Protein AF-0000000072574829 (afdb_homodimer)

Nearest PDB structures (foldseek):
  5bs6-assembly1_B  TM=8.572E-01  e=2.227E-20  Bacteroides thetaiotaomicron VPI-5482
  5bs6-assembly2_D  TM=8.280E-01  e=1.647E-20  Bacteroides thetaiotaomicron VPI-5482
  3gz6-assembly1_B  TM=8.523E-01  e=3.372E-19  Shewanella oneidensis
  5deq-assembly1_A  TM=7.953E-01  e=6.852E-17  Bacteroides thetaiotaomicron VPI-5482
  2fml-assembly1_B  TM=8.107E-01  e=2.587E-16  Enterococcus faecalis

Foldseek 3Di:
DPDDDPVVDDDEWEKEFEFEWADDPLAIWTKWWAACDPPVHRFIAGFMTTDDDPDDSVRRVQVRVCQFQVDPDCPPWDKDWQDKDQDPCLDVVDRYIYTYMYIAAQDGDATDQDDPGTDMGIDGLVPPDPGRRCRVVSNVSNLVVLLVQLFWWLCLLSNHPQKDFLVVSQSSNCRSLVHHDDSVVSVVQQVVWPFQKAWDPPDFDDDPDPDDTTTMIGGGPTTTGVVTHDDPPDPPDDD/DPDDDPVVDDDEWEKEFEFEWADDPLAIKTKWWAACDPPVHRFIAGFMTTDDDPDDSVRRVQVRVCQFQVDPDCPPWDKDWQDKDQDPCLDVVDRYIYTYMYIAAQDGDATDQDDPGTDMGIDGLVPPDPGRRCRVVSNVSNLVVLLVQLFWWLCLLSNHPQKDFLVVSQSSNCRSLVHHDDSVVSVVQQVVWPFQKAWDPPDFDDDPDPDDTTTMIGGGPTTTGVVTHDDPPDPPDDD

Sequence (478 aa):
MHGYDKHAFEPFAVTVDLAVLTLRAGALHALLVERGQEPYAGRWALPGGFLLPAESAEEAARRELAEETGLADVTGLHLEQLRTYSEPGRDPRMRVVSVAFAALLPDPPEPHGGGDAAEARWVPYDKAQGLAFDHDRILADARDRVGAKLEYTCLATAFCPAEFTLGELQQVYETVWGTALDRPNFRRKVLATPGFVEPVPGAARLTGGRGKPAAVYRAGPATTLHPPLLRTPREGRPAMHGYDKHAFEPFAVTVDLAVLTLRAGALHALLVERGQEPYAGRWALPGGFLLPAESAEEAARRELAEETGLADVTGLHLEQLRTYSEPGRDPRMRVVSVAFAALLPDPPEPHGGGDAAEARWVPYDKAQGLAFDHDRILADARDRVGAKLEYTCLATAFCPAEFTLGELQQVYETVWGTALDRPNFRRKVLATPGFVEPVPGAARLTGGRGKPAAVYRAGPATTLHPPLLRTPREGRPA

Solvent-accessible surface area (backbone atoms only — not comparable to full-atom values): 26625 Å² total; per-residue (Å²): 129,83,70,82,57,75,79,76,44,70,63,28,42,48,30,29,35,36,42,36,34,32,60,54,97,80,32,50,25,31,44,32,25,31,34,80,46,80,81,56,52,74,28,40,26,56,42,56,46,71,57,55,82,84,40,27,60,67,55,43,44,52,52,43,48,23,66,51,46,60,43,90,72,62,81,86,46,48,70,44,81,70,50,73,50,33,50,63,70,52,37,86,86,48,62,43,34,31,45,28,30,34,31,37,36,30,76,71,68,77,45,53,50,57,77,100,53,48,50,38,42,80,34,50,46,95,70,62,62,82,32,36,69,61,38,45,57,54,44,52,50,43,52,51,49,53,47,56,40,45,25,46,26,50,57,59,51,42,46,42,55,79,63,38,36,68,67,58,55,48,48,46,54,26,42,67,66,71,46,89,73,61,63,72,62,48,52,51,53,51,72,67,23,75,37,46,56,38,78,40,85,93,44,63,42,78,49,94,57,102,56,76,60,37,61,27,26,28,74,32,86,37,62,55,38,71,72,56,54,74,78,73,75,76,76,76,73,81,128,129,85,70,83,57,74,80,76,45,69,62,28,41,47,29,29,36,36,42,34,34,33,62,54,97,81,31,50,24,31,46,32,26,32,34,80,45,80,80,56,53,73,29,39,26,56,41,56,46,71,56,56,82,84,42,26,59,66,56,41,43,50,52,42,50,25,66,54,46,62,44,90,72,60,82,85,46,49,70,42,81,69,50,73,52,34,49,64,70,53,37,86,88,48,63,44,36,32,46,29,29,33,29,37,37,30,76,71,67,77,45,53,51,56,75,101,53,48,51,37,42,81,34,51,46,96,69,63,60,83,33,38,69,61,37,46,58,54,44,51,51,42,52,51,50,53,49,56,39,44,25,45,26,50,58,59,50,42,46,42,56,79,63,38,36,68,67,58,53,48,48,47,54,24,41,67,64,71,46,89,71,61,64,71,60,49,54,50,53,52,71,69,23,74,38,45,56,38,78,40,86,94,45,64,43,79,50,94,57,102,57,75,60,38,62,28,29,28,74,33,84,35,62,55,36,70,72,56,54,75,78,74,75,76,76,73,75,83,126

InterPro domains:
  IPR000086 NUDIX hydrolase domain [PF00293] (20-140)
  IPR000086 NUDIX hydrolase domain [PS51462] (11-145)
  IPR015797 NUDIX hydrolase-like domain superfamily [SSF55811] (12-150)
  IPR020084 NUDIX hydrolase, conserved site [PS00893] (49-70)
  IPR020476 NUDIX hydrolase [PR00502] (44-58)
  IPR020476 NUDIX hydrolase [PR00502] (58-73)
  IPR036388 Winged helix-like DNA-binding domain superfamily [G3DSA:1.10.10.10] (153-224)
  IPR036390 Winged helix DNA-binding domain superfamily [SSF46785] (155-228)
  IPR054105 NrtR, DNA-binding winged helix domain [PF21906] (159-218)

Radius of gyration: 24.65 Å; Cα contacts (8 Å, |Δi|>4): 903; chains: 2; bounding box: 62×64×54 Å

Organism: Streptomyces coelicolor (strain ATCC BAA-471 / A3(2) / M145) (NCBI:txid100226)

pLDDT: mean 88.79, std 15.96, range [22.36, 98.94]

Structure (mmCIF, N/CA/C/O backbone):
data_AF-0000000072574829-model_v1
#
loop_
_entity.id
_entity.type
_entity.pdbx_description
1 polymer 'DNA hydrolase'
#
loop_
_atom_site.group_PDB
_atom_site.id
_atom_site.type_symbol
_atom_site.label_atom_id
_atom_site.label_alt_id
_atom_site.label_comp_id
_atom_site.label_asym_id
_atom_site.label_entity_id
_atom_site.label_seq_id
_atom_site.pdbx_PDB_ins_code
_atom_site.Cartn_x
_atom_site.Cartn_y
_atom_site.Cartn_z
_atom_site.occupancy
_atom_site.B_iso_or_equiv
_atom_site.auth_seq_id
_atom_site.auth_comp_id
_atom_site.auth_asym_id
_atom_site.auth_atom_id
_atom_site.pdbx_PDB_model_num
ATOM 1 N N . MET A 1 1 ? 33.375 -21.047 -1.736 1 32.5 1 MET A N 1
ATOM 2 C CA . MET A 1 1 ? 32.406 -20.047 -1.258 1 32.5 1 MET A CA 1
ATOM 3 C C . MET A 1 1 ? 32.438 -18.797 -2.125 1 32.5 1 MET A C 1
ATOM 5 O O . MET A 1 1 ? 33.375 -17.969 -1.999 1 32.5 1 MET A O 1
ATOM 9 N N . HIS A 1 2 ? 32.25 -18.797 -3.391 1 41.75 2 HIS A N 1
ATOM 10 C CA . HIS A 1 2 ? 32.5 -17.672 -4.273 1 41.75 2 HIS A CA 1
ATOM 11 C C . HIS A 1 2 ? 31.766 -16.422 -3.787 1 41.75 2 HIS A C 1
ATOM 13 O O . HIS A 1 2 ? 30.578 -16.484 -3.473 1 41.75 2 HIS A O 1
ATOM 19 N N . GLY A 1 3 ? 32.438 -15.578 -3.084 1 46.19 3 GLY A N 1
ATOM 20 C CA . GLY A 1 3 ? 32.031 -14.336 -2.443 1 46.19 3 GLY A CA 1
ATOM 21 C C . GLY A 1 3 ? 31.094 -13.5 -3.289 1 46.19 3 GLY A C 1
ATOM 22 O O . GLY A 1 3 ? 31.156 -13.547 -4.52 1 46.19 3 GLY A O 1
ATOM 23 N N . TYR A 1 4 ? 29.906 -13.438 -2.869 1 50.91 4 TYR A N 1
ATOM 24 C CA . TYR A 1 4 ? 28.984 -12.492 -3.486 1 50.91 4 TYR A CA 1
ATOM 25 C C . TYR A 1 4 ? 29.672 -11.164 -3.777 1 50.91 4 TYR A C 1
ATOM 27 O O . TYR A 1 4 ? 30.297 -10.578 -2.893 1 50.91 4 TYR A O 1
ATOM 35 N N . ASP A 1 5 ? 30.062 -10.883 -5.043 1 56.44 5 ASP A N 1
ATOM 36 C CA . ASP A 1 5 ? 30.656 -9.609 -5.441 1 56.44 5 ASP A CA 1
ATOM 37 C C . ASP A 1 5 ? 29.609 -8.5 -5.473 1 56.44 5 ASP A C 1
ATOM 39 O O . ASP A 1 5 ? 28.797 -8.422 -6.406 1 56.44 5 ASP A O 1
ATOM 43 N N . LYS A 1 6 ? 29.625 -7.758 -4.484 1 56.03 6 LYS A N 1
ATOM 44 C CA . LYS A 1 6 ? 28.688 -6.648 -4.348 1 56.03 6 LYS A CA 1
ATOM 45 C C . LYS A 1 6 ? 28.734 -5.734 -5.57 1 56.03 6 LYS A C 1
ATOM 47 O O . LYS A 1 6 ? 27.797 -4.973 -5.824 1 56.03 6 LYS A O 1
ATOM 52 N N . HIS A 1 7 ? 29.859 -5.805 -6.234 1 57.12 7 HIS A N 1
ATOM 53 C CA . HIS A 1 7 ? 30.031 -4.934 -7.391 1 57.12 7 HIS A CA 1
ATOM 54 C C . HIS A 1 7 ? 29.453 -5.566 -8.648 1 57.12 7 HIS A C 1
ATOM 56 O O . HIS A 1 7 ? 29.438 -4.938 -9.711 1 57.12 7 HIS A O 1
ATOM 62 N N . ALA A 1 8 ? 28.953 -6.742 -8.445 1 55.5 8 ALA A N 1
ATOM 63 C CA . ALA A 1 8 ? 28.375 -7.434 -9.594 1 55.5 8 ALA A CA 1
ATOM 64 C C . ALA A 1 8 ? 26.984 -6.895 -9.922 1 55.5 8 ALA A C 1
ATOM 66 O O . ALA A 1 8 ? 26.484 -7.086 -11.031 1 55.5 8 ALA A O 1
ATOM 67 N N . PHE A 1 9 ? 26.516 -6.129 -8.914 1 62.84 9 PHE A N 1
ATOM 68 C CA . PHE A 1 9 ? 25.172 -5.605 -9.141 1 62.84 9 PHE A CA 1
ATOM 69 C C . PHE A 1 9 ? 25.188 -4.082 -9.203 1 62.84 9 PHE A C 1
ATOM 71 O O . PHE A 1 9 ? 26.047 -3.438 -8.594 1 62.84 9 PHE A O 1
ATOM 78 N N . GLU A 1 10 ? 24.375 -3.594 -10.125 1 65.75 10 GLU A N 1
ATOM 79 C CA . GLU A 1 10 ? 24.281 -2.145 -10.281 1 65.75 10 GLU A CA 1
ATOM 80 C C . GLU A 1 10 ? 23.984 -1.463 -8.945 1 65.75 10 GLU A C 1
ATOM 82 O O . GLU A 1 10 ? 23.078 -1.862 -8.227 1 65.75 10 GLU A O 1
ATOM 87 N N . PRO A 1 11 ? 24.875 -0.633 -8.57 1 79.19 11 PRO A N 1
ATOM 88 C CA . PRO A 1 11 ? 24.625 0.108 -7.336 1 79.19 11 PRO A CA 1
ATOM 89 C C . PRO A 1 11 ? 23.438 1.058 -7.453 1 79.19 11 PRO A C 1
ATOM 91 O O . PRO A 1 11 ? 23.328 1.809 -8.43 1 79.19 11 PRO A O 1
ATOM 94 N N . PHE A 1 12 ? 22.438 0.802 -6.715 1 87.81 12 PHE A N 1
ATOM 95 C CA . PHE A 1 12 ? 21.312 1.722 -6.598 1 87.81 12 PHE A CA 1
ATOM 96 C C . PHE A 1 12 ? 21.484 2.633 -5.387 1 87.81 12 PHE A C 1
ATOM 98 O O . PHE A 1 12 ? 22.078 2.24 -4.387 1 87.81 12 PHE A O 1
ATOM 105 N N . ALA A 1 13 ? 21.125 3.812 -5.641 1 91.81 13 ALA A N 1
ATOM 106 C CA . ALA A 1 13 ? 20.812 4.617 -4.461 1 91.81 13 ALA A CA 1
ATOM 107 C C . ALA A 1 13 ? 19.344 4.5 -4.082 1 91.81 13 ALA A C 1
ATOM 109 O O . ALA A 1 13 ? 18.484 4.375 -4.953 1 91.81 13 ALA A O 1
ATOM 110 N N . VAL A 1 14 ? 19.094 4.488 -2.783 1 95.12 14 VAL A N 1
ATOM 111 C CA . VAL A 1 14 ? 17.719 4.422 -2.291 1 95.12 14 VAL A CA 1
ATOM 112 C C . VAL A 1 14 ? 17.391 5.684 -1.493 1 95.12 14 VAL A C 1
ATOM 114 O O . VAL A 1 14 ? 18.188 6.117 -0.653 1 95.12 14 VAL A O 1
ATOM 117 N N . THR A 1 15 ? 16.266 6.289 -1.821 1 96.5 15 THR A N 1
ATOM 118 C CA . THR A 1 15 ? 15.789 7.453 -1.087 1 96.5 15 THR A CA 1
ATOM 119 C C . THR A 1 15 ? 14.414 7.176 -0.477 1 96.5 15 THR A C 1
ATOM 121 O O . THR A 1 15 ? 13.758 6.199 -0.841 1 96.5 15 THR A O 1
ATOM 124 N N . VAL A 1 16 ? 14.086 7.961 0.52 1 98.31 16 VAL A N 1
ATOM 125 C CA . VAL A 1 16 ? 12.688 8.094 0.926 1 98.31 16 VAL A CA 1
ATOM 126 C C . VAL A 1 16 ? 12.148 9.453 0.496 1 98.31 16 VAL A C 1
ATOM 128 O O . VAL A 1 16 ? 12.891 10.445 0.487 1 98.31 16 VAL A O 1
ATOM 131 N N . ASP A 1 17 ? 10.93 9.492 0.068 1 98.62 17 ASP A N 1
ATOM 132 C CA . ASP A 1 17 ? 10.164 10.703 -0.182 1 98.62 17 ASP A CA 1
ATOM 133 C C . ASP A 1 17 ? 8.883 10.727 0.658 1 98.62 17 ASP A C 1
ATOM 135 O O . ASP A 1 17 ? 8.219 9.695 0.809 1 98.62 17 ASP A O 1
ATOM 139 N N . LEU A 1 18 ? 8.594 11.852 1.239 1 98.62 18 LEU A N 1
ATOM 140 C CA . LEU A 1 18 ? 7.477 11.945 2.178 1 98.62 18 LEU A CA 1
ATOM 141 C C . LEU A 1 18 ? 6.387 12.859 1.636 1 98.62 18 LEU A C 1
ATOM 143 O O . LEU A 1 18 ? 6.617 14.055 1.439 1 98.62 18 LEU A O 1
ATOM 147 N N . ALA A 1 19 ? 5.23 12.289 1.366 1 98.75 19 ALA A N 1
ATOM 148 C CA . ALA A 1 19 ? 4.027 13.109 1.218 1 98.75 19 ALA A CA 1
ATOM 149 C C . ALA A 1 19 ? 3.416 13.438 2.578 1 98.75 19 ALA A C 1
ATOM 151 O O . ALA A 1 19 ? 2.619 12.656 3.109 1 98.75 19 ALA A O 1
ATOM 152 N N . VAL A 1 20 ? 3.791 14.562 3.127 1 98 20 VAL A N 1
ATOM 153 C CA . VAL A 1 20 ? 3.301 15 4.43 1 98 20 VAL A CA 1
ATOM 154 C C . VAL A 1 20 ? 2.062 15.875 4.246 1 98 20 VAL A C 1
ATOM 156 O O . VAL A 1 20 ? 2.129 16.938 3.621 1 98 20 VAL A O 1
ATOM 159 N N . LEU A 1 21 ? 0.945 15.43 4.832 1 98.25 21 LEU A N 1
ATOM 160 C CA . LEU A 1 21 ? -0.332 16.094 4.621 1 98.25 21 LEU A CA 1
ATOM 161 C C . LEU A 1 21 ? -0.908 16.609 5.941 1 98.25 21 LEU A C 1
ATOM 163 O O . LEU A 1 21 ? -0.726 15.969 6.984 1 98.25 21 LEU A O 1
ATOM 167 N N . THR A 1 22 ? -1.565 17.688 5.871 1 97.25 22 THR A N 1
ATOM 168 C CA . THR A 1 22 ? -2.283 18.25 7.008 1 97.25 22 THR A CA 1
ATOM 169 C C . THR A 1 22 ? -3.5 19.047 6.535 1 97.25 22 THR A C 1
ATOM 171 O O . THR A 1 22 ? -3.68 19.25 5.336 1 97.25 22 THR A O 1
ATOM 174 N N . LEU A 1 23 ? -4.359 19.359 7.473 1 96.56 23 LEU A N 1
ATOM 175 C CA . LEU A 1 23 ? -5.48 20.266 7.211 1 96.56 23 LEU A CA 1
ATOM 176 C C . LEU A 1 23 ? -5.27 21.609 7.887 1 96.56 23 LEU A C 1
ATOM 178 O O . LEU A 1 23 ? -5.047 21.672 9.102 1 96.56 23 LEU A O 1
ATOM 182 N N . ARG A 1 24 ? -5.301 22.594 7.062 1 92.19 24 ARG A N 1
ATOM 183 C CA . ARG A 1 24 ? -5.172 23.953 7.543 1 92.19 24 ARG A CA 1
ATOM 184 C C . ARG A 1 24 ? -6.211 24.875 6.891 1 92.19 24 ARG A C 1
ATOM 186 O O . ARG A 1 24 ? -6.352 24.875 5.668 1 92.19 24 ARG A O 1
ATOM 193 N N . ALA A 1 25 ? -6.969 25.609 7.777 1 89.25 25 ALA A N 1
ATOM 194 C CA . ALA A 1 25 ? -7.969 26.562 7.305 1 89.25 25 ALA A CA 1
ATOM 195 C C . ALA A 1 25 ? -8.945 25.906 6.336 1 89.25 25 ALA A C 1
ATOM 197 O O . ALA A 1 25 ? -9.219 26.438 5.258 1 89.25 25 ALA A O 1
ATOM 198 N N . GLY A 1 26 ? -9.25 24.703 6.594 1 90.94 26 GLY A N 1
ATOM 199 C CA . GLY A 1 26 ? -10.297 24.016 5.848 1 90.94 26 GLY A CA 1
ATOM 200 C C . GLY A 1 26 ? -9.805 23.422 4.535 1 90.94 26 GLY A C 1
ATOM 201 O O . GLY A 1 26 ? -10.609 23.062 3.674 1 90.94 26 GLY A O 1
ATOM 202 N N . ALA A 1 27 ? -8.508 23.391 4.375 1 96.19 27 ALA A N 1
ATOM 203 C CA . ALA A 1 27 ? -7.965 22.875 3.127 1 96.19 27 ALA A CA 1
ATOM 204 C C . ALA A 1 27 ? -6.855 21.859 3.396 1 96.19 27 ALA A C 1
ATOM 206 O O . ALA A 1 27 ? -6.152 21.953 4.406 1 96.19 27 ALA A O 1
ATOM 207 N N . LEU A 1 28 ? -6.762 20.938 2.42 1 97.88 28 LEU A N 1
ATOM 208 C CA . LEU A 1 28 ? -5.66 19.984 2.473 1 97.88 28 LEU A CA 1
ATOM 209 C C . LEU A 1 28 ? -4.352 20.641 2.057 1 97.88 28 LEU A C 1
ATOM 211 O O . LEU A 1 28 ? -4.309 21.375 1.066 1 97.88 28 LEU A O 1
ATOM 215 N N . HIS A 1 29 ? -3.312 20.484 2.861 1 97.62 29 HIS A N 1
ATOM 216 C CA . HIS A 1 29 ? -1.993 21.031 2.572 1 97.62 29 HIS A CA 1
ATOM 217 C C . HIS A 1 29 ? -0.94 19.938 2.512 1 97.62 29 HIS A C 1
ATOM 219 O O . HIS A 1 29 ? -1.092 18.891 3.148 1 97.62 29 HIS A O 1
ATOM 225 N N . ALA A 1 30 ? 0.07 20.188 1.748 1 97.94 30 ALA A N 1
ATOM 226 C CA . ALA A 1 30 ? 1.258 19.344 1.685 1 97.94 30 ALA A CA 1
ATOM 227 C C . ALA A 1 30 ? 2.508 20.125 2.09 1 97.94 30 ALA A C 1
ATOM 229 O O . ALA A 1 30 ? 2.623 21.312 1.808 1 97.94 30 ALA A O 1
ATOM 230 N N . LEU A 1 31 ? 3.43 19.422 2.783 1 97.12 31 LEU A N 1
ATOM 231 C CA . LEU A 1 31 ? 4.727 20.016 3.096 1 97.12 31 LEU A CA 1
ATOM 232 C C . LEU A 1 31 ? 5.68 19.875 1.911 1 97.12 31 LEU A C 1
ATOM 234 O O . LEU A 1 31 ? 5.883 18.781 1.388 1 97.12 31 LEU A O 1
ATOM 238 N N . LEU A 1 32 ? 6.191 21 1.453 1 97.31 32 LEU A N 1
ATOM 239 C CA . LEU A 1 32 ? 7.164 20.984 0.364 1 97.31 32 LEU A CA 1
ATOM 240 C C . LEU A 1 32 ? 8.469 21.656 0.79 1 97.31 32 LEU A C 1
ATOM 242 O O . LEU A 1 32 ? 8.477 22.469 1.72 1 97.31 32 LEU A O 1
ATOM 246 N N . VAL A 1 33 ? 9.531 21.266 0.141 1 96 33 VAL A N 1
ATOM 247 C CA . VAL A 1 33 ? 10.844 21.859 0.367 1 96 33 VAL A CA 1
ATOM 248 C C . VAL A 1 33 ? 11.414 22.359 -0.955 1 96 33 VAL A C 1
ATOM 250 O O . VAL A 1 33 ? 11.273 21.719 -1.991 1 96 33 VAL A O 1
ATOM 253 N N . GLU A 1 34 ? 12.008 23.484 -0.875 1 95.25 34 GLU A N 1
ATOM 254 C CA . GLU A 1 34 ? 12.648 24.016 -2.078 1 95.25 34 GLU A CA 1
ATOM 255 C C . GLU A 1 34 ? 14.039 23.422 -2.27 1 95.25 34 GLU A C 1
ATOM 257 O O . GLU A 1 34 ? 14.867 23.453 -1.352 1 95.25 34 GLU A O 1
ATOM 262 N N . ARG A 1 35 ? 14.289 22.922 -3.49 1 94.5 35 ARG A N 1
ATOM 263 C CA . ARG A 1 35 ? 15.609 22.359 -3.762 1 94.5 35 ARG A CA 1
ATOM 264 C C . ARG A 1 35 ? 16.641 23.453 -3.951 1 94.5 35 ARG A C 1
ATOM 266 O O . ARG A 1 35 ? 16.453 24.391 -4.738 1 94.5 35 ARG A O 1
ATOM 273 N N . GLY A 1 36 ? 17.75 23.281 -3.361 1 91.06 36 GLY A N 1
ATOM 274 C CA . GLY A 1 36 ? 18.812 24.281 -3.408 1 91.06 36 GLY A CA 1
ATOM 275 C C . GLY A 1 36 ? 19.844 24 -4.477 1 91.06 36 GLY A C 1
ATOM 276 O O . GLY A 1 36 ? 20.609 24.891 -4.859 1 91.06 36 GLY A O 1
ATOM 277 N N . GLN A 1 37 ? 19.891 22.797 -4.949 1 90.62 37 GLN A N 1
ATOM 278 C CA . GLN A 1 37 ? 20.922 22.391 -5.891 1 90.62 37 GLN A CA 1
ATOM 279 C C . GLN A 1 37 ? 20.328 21.625 -7.07 1 90.62 37 GLN A C 1
ATOM 281 O O . GLN A 1 37 ? 19.219 21.094 -6.98 1 90.62 37 GLN A O 1
ATOM 286 N N . GLU A 1 38 ? 21.156 21.625 -8.148 1 92.5 38 GLU A N 1
ATOM 287 C CA . GLU A 1 38 ? 20.766 20.797 -9.297 1 92.5 38 GL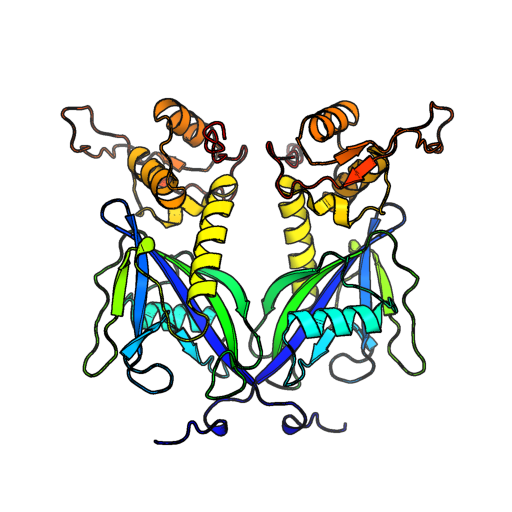U A CA 1
ATOM 288 C C . GLU A 1 38 ? 20.812 19.312 -8.953 1 92.5 38 GLU A C 1
ATOM 290 O O . GLU A 1 38 ? 21.578 18.891 -8.086 1 92.5 38 GLU A O 1
ATOM 295 N N . PRO A 1 39 ? 20 18.5 -9.508 1 94.31 39 PRO A N 1
ATOM 296 C CA . PRO A 1 39 ? 18.984 18.875 -10.5 1 94.31 39 PRO A CA 1
ATOM 297 C C . PRO A 1 39 ? 17.766 19.562 -9.867 1 94.31 39 PRO A C 1
ATOM 299 O O . PRO A 1 39 ? 17.547 19.438 -8.656 1 94.31 39 PRO A O 1
ATOM 302 N N . TYR A 1 40 ? 17 20.422 -10.688 1 95.81 40 TYR A N 1
ATOM 303 C CA . TYR A 1 40 ? 15.727 21.047 -10.352 1 95.81 40 TYR A CA 1
ATOM 304 C C . TYR A 1 40 ? 15.93 22.156 -9.312 1 95.81 40 TYR A C 1
ATOM 306 O O . TYR A 1 40 ? 15.094 22.344 -8.43 1 95.81 40 TYR A O 1
ATOM 314 N N . ALA A 1 41 ? 17.047 22.828 -9.32 1 95.06 41 ALA A N 1
ATOM 315 C CA . ALA A 1 41 ? 17.297 23.938 -8.406 1 95.06 41 ALA A CA 1
ATOM 316 C C . ALA A 1 41 ? 16.172 24.969 -8.477 1 95.06 41 ALA A C 1
ATOM 318 O O . ALA A 1 41 ? 15.75 25.359 -9.562 1 95.06 41 ALA A O 1
ATOM 319 N N . GLY A 1 42 ? 15.672 25.297 -7.254 1 94.5 42 GLY A N 1
ATOM 320 C CA . GLY A 1 42 ? 14.633 26.312 -7.172 1 94.5 42 GLY A CA 1
ATOM 321 C C . GLY A 1 42 ? 13.234 25.734 -7.246 1 94.5 42 GLY A C 1
ATOM 322 O O . GLY A 1 42 ? 12.25 26.438 -6.992 1 94.5 42 GLY A O 1
ATOM 323 N N . ARG A 1 43 ? 13.141 24.453 -7.551 1 96.62 43 ARG A N 1
A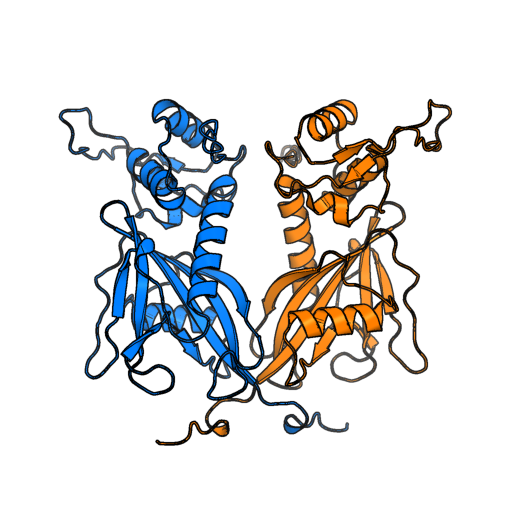TOM 324 C CA . ARG A 1 43 ? 11.828 23.812 -7.621 1 96.62 43 ARG A CA 1
ATOM 325 C C . ARG A 1 43 ? 11.445 23.219 -6.27 1 96.62 43 ARG A C 1
ATOM 327 O O . ARG A 1 43 ? 12.312 22.922 -5.445 1 96.62 43 ARG A O 1
ATOM 334 N N . TRP A 1 44 ? 10.203 23.156 -6.125 1 97.19 44 TRP A N 1
ATOM 335 C CA . TRP A 1 44 ? 9.68 22.516 -4.93 1 97.19 44 TRP A CA 1
ATOM 336 C C . TRP A 1 44 ? 9.68 20.984 -5.086 1 97.19 44 TRP A C 1
ATOM 338 O O . TRP A 1 44 ? 9.5 20.484 -6.195 1 97.19 44 TRP A O 1
ATOM 348 N N . ALA A 1 45 ? 9.93 20.328 -3.973 1 98.06 45 ALA A N 1
ATOM 349 C CA . ALA A 1 45 ? 9.945 18.859 -3.91 1 98.06 45 ALA A CA 1
ATOM 350 C C . ALA A 1 45 ? 9.352 18.359 -2.594 1 98.06 45 ALA A C 1
ATOM 352 O O . ALA A 1 45 ? 9.18 19.141 -1.652 1 98.06 45 ALA A O 1
ATOM 353 N N . LEU A 1 46 ? 8.945 17.125 -2.635 1 98.38 46 LEU A N 1
ATOM 354 C CA . LEU A 1 46 ? 8.625 16.469 -1.366 1 98.38 46 LEU A CA 1
ATOM 355 C C . LEU A 1 46 ? 9.867 16.359 -0.485 1 98.38 46 LEU A C 1
ATOM 357 O O . LEU A 1 46 ? 10.977 16.156 -0.987 1 98.38 46 LEU A O 1
ATOM 361 N N . PRO A 1 47 ? 9.648 16.578 0.833 1 96.88 47 PRO A N 1
ATOM 362 C CA . PRO A 1 47 ? 10.789 16.281 1.703 1 96.88 47 PRO A CA 1
ATOM 363 C C . PRO A 1 47 ? 11.25 14.828 1.596 1 96.88 47 PRO A C 1
ATOM 365 O O . PRO A 1 47 ? 10.445 13.945 1.278 1 96.88 47 PRO A O 1
ATOM 368 N N . GLY A 1 48 ? 12.461 14.602 1.831 1 96.12 48 GLY A N 1
ATOM 369 C CA . GLY A 1 48 ? 13.047 13.273 1.765 1 96.12 48 GLY A CA 1
ATOM 370 C C . GLY A 1 48 ? 14.562 13.281 1.808 1 96.12 48 GLY A C 1
ATOM 371 O O . GLY A 1 48 ? 15.172 14.305 2.125 1 96.12 48 GLY A O 1
ATOM 372 N N . GLY A 1 49 ? 15.156 12.117 1.515 1 94.44 49 GLY A N 1
ATOM 373 C CA . GLY A 1 49 ? 16.609 11.992 1.536 1 94.44 49 GLY A CA 1
ATOM 374 C C . GLY A 1 49 ? 17.078 10.578 1.298 1 94.44 49 GLY A C 1
ATOM 375 O O . GLY A 1 49 ? 16.266 9.656 1.148 1 94.44 49 GLY A O 1
ATOM 376 N N . PHE A 1 50 ? 18.344 10.477 1.22 1 93.5 50 PHE A N 1
ATOM 377 C CA . PHE A 1 50 ? 18.953 9.18 0.968 1 93.5 50 PHE A CA 1
ATOM 378 C C . PHE A 1 50 ? 18.875 8.297 2.207 1 93.5 50 PHE A C 1
ATOM 380 O O . PHE A 1 50 ? 19.062 8.773 3.33 1 93.5 50 PHE A O 1
ATOM 387 N N . LEU A 1 51 ? 18.578 7.031 1.931 1 94.56 51 LEU A N 1
ATOM 388 C CA . LEU A 1 51 ? 18.641 6.031 2.99 1 94.56 51 LEU A CA 1
ATOM 389 C C . LEU A 1 51 ? 20.094 5.805 3.438 1 94.56 51 LEU A C 1
ATOM 391 O O . LEU A 1 51 ? 21 5.707 2.607 1 94.56 51 LEU A O 1
ATOM 395 N N . LEU A 1 52 ? 20.344 5.781 4.727 1 92.81 52 LEU A N 1
ATOM 396 C CA . LEU A 1 52 ? 21.656 5.473 5.277 1 92.81 52 LEU A CA 1
ATOM 397 C C . LEU A 1 52 ? 21.844 3.969 5.418 1 92.81 52 LEU A C 1
ATOM 399 O O . LEU A 1 52 ? 20.875 3.215 5.465 1 92.81 52 LEU A O 1
ATOM 403 N N . PRO A 1 53 ? 23.047 3.52 5.523 1 89.31 53 PRO A N 1
ATOM 404 C CA . PRO A 1 53 ? 23.328 2.086 5.461 1 89.31 53 PRO A CA 1
ATOM 405 C C . PRO A 1 53 ? 22.703 1.303 6.605 1 89.31 53 PRO A C 1
ATOM 407 O O . PRO A 1 53 ? 22.297 0.149 6.422 1 89.31 53 PRO A O 1
ATOM 410 N N . ALA A 1 54 ? 22.562 1.885 7.738 1 93.5 54 ALA A N 1
ATOM 411 C CA . ALA A 1 54 ? 22.188 1.11 8.922 1 93.5 54 ALA A CA 1
ATOM 412 C C . ALA A 1 54 ? 20.75 1.414 9.344 1 93.5 54 ALA A C 1
ATOM 414 O O . ALA A 1 54 ? 20.375 1.174 10.5 1 93.5 54 ALA A O 1
ATOM 415 N N . GLU A 1 55 ? 19.922 1.964 8.438 1 96.5 55 GLU A N 1
ATOM 416 C CA . GLU A 1 55 ? 18.531 2.258 8.805 1 96.5 55 GLU A CA 1
ATOM 417 C C . GLU A 1 55 ? 17.562 1.652 7.801 1 96.5 55 GLU A C 1
ATOM 419 O O . GLU A 1 55 ? 17.922 1.386 6.656 1 96.5 55 GLU A O 1
ATOM 424 N N . SER A 1 56 ? 16.391 1.385 8.281 1 97.75 56 SER A N 1
ATOM 425 C CA . SER A 1 56 ? 15.289 1.003 7.395 1 97.75 56 SER A CA 1
ATOM 426 C C . SER A 1 56 ? 14.68 2.223 6.715 1 97.75 56 SER A C 1
ATOM 428 O O . SER A 1 56 ? 14.961 3.361 7.102 1 97.75 56 SER A O 1
ATOM 430 N N . ALA A 1 57 ? 13.938 1.955 5.664 1 98.19 57 ALA A N 1
ATOM 431 C CA . ALA A 1 57 ? 13.242 3.053 4.996 1 98.19 57 ALA A CA 1
ATOM 432 C C . ALA A 1 57 ? 12.312 3.783 5.961 1 98.19 57 ALA A C 1
ATOM 434 O O . ALA A 1 57 ? 12.172 5.008 5.891 1 98.19 57 ALA A O 1
ATOM 435 N N . GLU A 1 58 ? 11.648 3.039 6.828 1 98.12 58 GLU A N 1
ATOM 436 C CA . GLU A 1 58 ? 10.758 3.648 7.809 1 98.12 58 GLU A CA 1
ATOM 437 C C . GLU A 1 58 ? 11.531 4.551 8.773 1 98.12 58 GLU A C 1
ATOM 439 O O . GLU A 1 58 ? 11.078 5.652 9.094 1 98.12 58 GLU A O 1
ATOM 444 N N . GLU A 1 59 ? 12.633 4.055 9.25 1 97.25 59 GLU A N 1
ATOM 445 C CA . GLU A 1 59 ? 13.469 4.863 10.125 1 97.25 59 GLU A CA 1
ATOM 446 C C . GLU A 1 59 ? 13.961 6.121 9.414 1 97.25 59 GLU A C 1
ATOM 448 O O . GLU A 1 59 ? 13.992 7.203 10 1 97.25 59 GLU A O 1
ATOM 453 N N . ALA A 1 60 ? 14.375 5.965 8.172 1 97.12 60 ALA A N 1
ATOM 454 C CA . ALA A 1 60 ? 14.789 7.113 7.371 1 97.12 60 ALA A CA 1
ATOM 455 C C . ALA A 1 60 ? 13.656 8.117 7.211 1 97.12 60 ALA A C 1
ATOM 457 O O . ALA A 1 60 ? 13.867 9.328 7.316 1 97.12 60 ALA A O 1
ATOM 458 N N . ALA A 1 61 ? 12.453 7.602 6.965 1 97.94 61 ALA A N 1
ATOM 459 C CA . ALA A 1 61 ? 11.281 8.461 6.805 1 97.94 61 ALA A CA 1
ATOM 460 C C . ALA A 1 61 ? 11.016 9.266 8.07 1 97.94 61 ALA A C 1
ATOM 462 O O . ALA A 1 61 ? 10.75 10.469 8.008 1 97.94 61 ALA A O 1
ATOM 463 N N . ARG A 1 62 ? 11.141 8.609 9.195 1 97.5 62 ARG A N 1
ATOM 464 C CA . ARG A 1 62 ? 10.914 9.289 10.469 1 97.5 62 ARG A CA 1
ATOM 465 C C . ARG A 1 62 ? 11.992 10.328 10.734 1 97.5 62 ARG A C 1
ATOM 467 O O . ARG A 1 62 ? 11.703 11.422 11.234 1 97.5 62 ARG A O 1
ATOM 474 N N . ARG A 1 63 ? 13.211 9.953 10.438 1 96.06 63 ARG A N 1
ATOM 475 C CA . ARG A 1 63 ? 14.312 10.891 10.594 1 96.06 63 ARG A CA 1
ATOM 476 C C . ARG A 1 63 ? 14.094 12.141 9.742 1 96.06 63 ARG A C 1
ATOM 478 O O . ARG A 1 63 ? 14.195 13.266 10.242 1 96.06 63 ARG A O 1
ATOM 485 N N . GLU A 1 64 ? 13.742 11.977 8.445 1 95 64 GLU A N 1
ATOM 486 C CA . GLU A 1 64 ? 13.5 13.086 7.531 1 95 64 GLU A CA 1
ATOM 487 C C . GLU A 1 64 ? 12.297 13.914 7.965 1 95 64 GLU A C 1
ATOM 489 O O . GLU A 1 64 ? 12.297 15.141 7.836 1 95 64 GLU A O 1
ATOM 494 N N . LEU A 1 65 ? 11.258 13.195 8.438 1 94.38 65 LEU A N 1
ATOM 495 C CA . LEU A 1 65 ? 10.062 13.883 8.922 1 94.38 65 LEU A CA 1
ATOM 496 C C . LEU A 1 65 ? 10.406 14.812 10.078 1 94.38 65 LEU A C 1
ATOM 498 O O . LEU A 1 65 ? 9.992 15.977 10.094 1 94.38 65 LEU A O 1
ATOM 502 N N . ALA A 1 66 ? 11.156 14.305 11.023 1 93.12 66 ALA A N 1
ATOM 503 C CA . ALA A 1 66 ? 11.562 15.094 12.188 1 93.12 66 ALA A CA 1
ATOM 504 C C . ALA A 1 66 ? 12.406 16.297 11.773 1 93.12 66 ALA A C 1
ATOM 506 O O . ALA A 1 66 ? 12.203 17.406 12.258 1 93.12 66 ALA A O 1
ATOM 507 N N . GLU A 1 67 ? 13.312 16.078 10.883 1 90.5 67 GLU A N 1
ATOM 508 C CA . GLU A 1 67 ? 14.219 17.141 10.43 1 90.5 67 GLU A CA 1
ATOM 509 C C . GLU A 1 67 ? 13.445 18.266 9.758 1 90.5 67 GLU A C 1
ATOM 511 O O . GLU A 1 67 ? 13.672 19.438 10.055 1 90.5 67 GLU A O 1
ATOM 516 N N . GLU A 1 68 ? 12.508 17.953 8.883 1 88.12 68 GLU A N 1
ATOM 517 C CA . GLU A 1 68 ? 11.828 18.953 8.078 1 88.12 68 GLU A CA 1
ATOM 518 C C . GLU A 1 68 ? 10.75 19.672 8.891 1 88.12 68 GLU A C 1
ATOM 520 O O . GLU A 1 68 ? 10.484 20.859 8.664 1 88.12 68 GLU A O 1
ATOM 525 N N . THR A 1 69 ? 10.086 18.953 9.766 1 86.31 69 THR A N 1
ATOM 526 C CA . THR A 1 69 ? 8.984 19.547 10.516 1 86.31 69 THR A CA 1
ATOM 527 C C . THR A 1 69 ? 9.492 20.203 11.789 1 86.31 69 THR A C 1
ATOM 529 O O . THR A 1 69 ? 8.789 21.016 12.398 1 86.31 69 THR A O 1
ATOM 532 N N . GLY A 1 70 ? 10.656 19.766 12.273 1 86.06 70 GLY A N 1
ATOM 533 C CA . GLY A 1 70 ? 11.188 20.281 13.523 1 86.06 70 GLY A CA 1
ATOM 534 C C . GLY A 1 70 ? 10.57 19.625 14.742 1 86.06 70 GLY A C 1
ATOM 535 O O . GLY A 1 70 ? 10.805 20.062 15.875 1 86.06 70 GLY A O 1
ATOM 536 N N . LEU A 1 71 ? 9.812 18.609 14.5 1 85.06 71 LEU A N 1
ATOM 537 C CA . LEU A 1 71 ? 9.18 17.906 15.617 1 85.06 71 LEU A CA 1
ATOM 538 C C . LEU A 1 71 ? 10.18 16.984 16.312 1 85.06 71 LEU A C 1
ATOM 540 O O . LEU A 1 71 ? 10.93 16.266 15.648 1 85.06 71 LEU A O 1
ATOM 544 N N . ALA A 1 72 ? 10.188 17.109 17.578 1 82.31 72 ALA A N 1
ATOM 545 C CA . ALA A 1 72 ? 11.125 16.312 18.375 1 82.31 72 ALA A CA 1
ATOM 546 C C . ALA A 1 72 ? 10.734 14.844 18.391 1 82.31 72 ALA A C 1
ATOM 548 O O . ALA A 1 72 ? 11.594 13.961 18.406 1 82.31 72 ALA A O 1
ATOM 549 N N . ASP A 1 73 ? 9.477 14.68 18.453 1 87.31 73 ASP A N 1
ATOM 550 C CA . ASP A 1 73 ? 8.961 13.312 18.484 1 87.31 73 ASP A CA 1
ATOM 551 C C . ASP A 1 73 ? 7.883 13.109 17.422 1 87.31 73 ASP A C 1
ATOM 553 O O . ASP A 1 73 ? 6.816 13.727 17.5 1 87.31 73 ASP A O 1
ATOM 557 N N . VAL A 1 74 ? 8.234 12.172 16.516 1 90.56 74 VAL A N 1
ATOM 558 C CA . VAL A 1 74 ? 7.289 11.93 15.43 1 90.56 74 VAL A CA 1
ATOM 559 C C . VAL A 1 74 ? 6.727 10.508 15.539 1 90.56 74 VAL A C 1
ATOM 561 O O . VAL A 1 74 ? 6.07 10.023 14.617 1 90.56 74 VAL A O 1
ATOM 564 N N . THR A 1 75 ? 6.941 9.797 16.672 1 88.12 75 THR A N 1
ATOM 565 C CA . THR A 1 75 ? 6.566 8.398 16.812 1 88.12 75 THR A CA 1
ATOM 566 C C . THR A 1 75 ? 5.051 8.242 16.875 1 88.12 75 THR A C 1
ATOM 568 O O . THR A 1 75 ? 4.512 7.211 16.469 1 88.12 75 THR A O 1
ATOM 571 N N . GLY A 1 76 ? 4.375 9.234 17.312 1 89.19 76 GLY A N 1
ATOM 572 C CA . GLY A 1 76 ? 2.93 9.148 17.438 1 89.19 76 GLY A CA 1
ATOM 573 C C . GLY A 1 76 ? 2.195 9.562 16.172 1 89.19 76 GLY A C 1
ATOM 574 O O . GLY A 1 76 ? 0.976 9.406 16.078 1 89.19 76 GLY A O 1
ATOM 575 N N . LEU A 1 77 ? 2.908 10.016 15.18 1 93.5 77 LEU A N 1
ATOM 576 C CA . LEU A 1 77 ? 2.293 10.469 13.938 1 93.5 77 LEU A CA 1
ATOM 577 C C . LEU A 1 77 ? 2.043 9.289 13 1 93.5 77 LEU A C 1
ATOM 579 O O . LEU A 1 77 ? 2.797 8.312 13 1 93.5 77 LEU A O 1
ATOM 583 N N . HIS A 1 78 ? 0.957 9.43 12.305 1 96.94 78 HIS A N 1
ATOM 584 C CA . HIS A 1 78 ? 0.691 8.414 11.289 1 96.94 78 HIS A CA 1
ATOM 585 C C . HIS A 1 78 ? 1.738 8.453 10.18 1 96.94 78 HIS A C 1
ATOM 587 O O . HIS A 1 78 ? 1.995 9.516 9.602 1 96.94 78 HIS A O 1
ATOM 593 N N . LEU A 1 79 ? 2.355 7.426 9.938 1 98.06 79 LEU A N 1
ATOM 594 C CA . LEU A 1 79 ? 3.311 7.219 8.852 1 98.06 79 LEU A CA 1
ATOM 595 C C . LEU A 1 79 ? 3.092 5.867 8.188 1 98.06 79 LEU A C 1
ATOM 597 O O . LEU A 1 79 ? 3.115 4.828 8.859 1 98.06 79 LEU A O 1
ATOM 601 N N . GLU A 1 80 ? 2.848 5.883 6.852 1 98.06 80 GLU A N 1
ATOM 602 C CA . GLU A 1 80 ? 2.643 4.617 6.156 1 98.06 80 GLU A CA 1
ATOM 603 C C . GLU A 1 80 ? 3.363 4.602 4.812 1 98.06 80 GLU A C 1
ATOM 605 O O . GLU A 1 80 ? 3.445 5.629 4.133 1 98.06 80 GLU A O 1
ATOM 610 N N . GLN A 1 81 ? 3.938 3.443 4.473 1 98.69 81 GLN A N 1
ATOM 611 C CA . GLN A 1 81 ? 4.555 3.285 3.16 1 98.69 81 GLN A CA 1
ATOM 612 C C . GLN A 1 81 ? 3.506 3.324 2.051 1 98.69 81 GLN A C 1
ATOM 614 O O . GLN A 1 81 ? 2.467 2.67 2.15 1 98.69 81 GLN A O 1
ATOM 619 N N . LEU A 1 82 ? 3.732 4.109 0.998 1 98.38 82 LEU A N 1
ATOM 620 C CA . LEU A 1 82 ? 2.826 4.254 -0.137 1 98.38 82 LEU A CA 1
ATOM 621 C C . LEU A 1 82 ? 3.184 3.273 -1.247 1 98.38 82 LEU A C 1
ATOM 623 O O . LEU A 1 82 ? 2.391 2.389 -1.578 1 98.38 82 LEU A O 1
ATOM 627 N N . ARG A 1 83 ? 4.32 3.441 -1.757 1 98.12 83 ARG A N 1
ATOM 628 C CA . ARG A 1 83 ? 4.801 2.738 -2.941 1 98.12 83 ARG A CA 1
ATOM 629 C C . ARG A 1 83 ? 6.281 3.023 -3.186 1 98.12 83 ARG A C 1
ATOM 631 O O . ARG A 1 83 ? 6.816 4.016 -2.688 1 98.12 83 ARG A O 1
ATOM 638 N N . THR A 1 84 ? 6.863 2.123 -3.861 1 98.69 84 THR A N 1
ATOM 639 C CA . THR A 1 84 ? 8.211 2.367 -4.363 1 98.69 84 THR A CA 1
ATOM 640 C C . THR A 1 84 ? 8.172 2.816 -5.82 1 98.69 84 THR A C 1
ATOM 642 O O . THR A 1 84 ? 7.477 2.217 -6.641 1 98.69 84 THR A O 1
ATOM 645 N N . TYR A 1 85 ? 8.836 3.877 -6.078 1 98.75 85 TYR A N 1
ATOM 646 C CA . TYR A 1 85 ? 8.984 4.406 -7.43 1 98.75 85 TYR A CA 1
ATOM 647 C C . TYR A 1 85 ? 10.391 4.156 -7.961 1 98.75 85 TYR A C 1
ATOM 649 O O . TYR A 1 85 ? 11.375 4.617 -7.379 1 98.75 85 TYR A O 1
ATOM 657 N N . SER A 1 86 ? 10.469 3.412 -9.117 1 98.06 86 SER A N 1
ATOM 658 C CA . SER A 1 86 ? 11.766 2.879 -9.508 1 98.06 86 SER A CA 1
ATOM 659 C C . SER A 1 86 ? 12.008 3.053 -11.008 1 98.06 86 SER A C 1
ATOM 661 O O . SER A 1 86 ? 12.836 2.357 -11.594 1 98.06 86 SER A O 1
ATOM 663 N N . GLU A 1 87 ? 11.172 3.893 -11.625 1 97.56 87 GLU A N 1
ATOM 664 C CA . GLU A 1 87 ? 11.375 4.098 -13.055 1 97.56 87 GLU A CA 1
ATOM 665 C C . GLU A 1 87 ? 12.797 4.555 -13.359 1 97.56 87 GLU A C 1
ATOM 667 O O . GLU A 1 87 ? 13.336 5.426 -12.672 1 97.56 87 GLU A O 1
ATOM 672 N N . PRO A 1 88 ? 13.352 3.924 -14.43 1 95 88 PRO A N 1
ATOM 673 C CA . PRO A 1 88 ? 14.656 4.438 -14.836 1 95 88 PRO A CA 1
ATOM 674 C C . PRO A 1 88 ? 14.617 5.914 -15.227 1 95 88 PRO A C 1
ATOM 676 O O . PRO A 1 88 ? 13.656 6.363 -15.852 1 95 88 PRO A O 1
ATOM 679 N N . GLY A 1 89 ? 15.523 6.707 -14.844 1 93.5 89 GLY A N 1
ATOM 680 C CA . GLY A 1 89 ? 15.633 8.094 -15.25 1 93.5 89 GLY A CA 1
ATOM 681 C C . GLY A 1 89 ? 14.844 9.047 -14.359 1 93.5 89 GLY A C 1
ATOM 682 O O . GLY A 1 89 ? 14.836 10.258 -14.594 1 93.5 89 GLY A O 1
ATOM 683 N N . ARG A 1 90 ? 14.195 8.492 -13.359 1 95.88 90 ARG A N 1
ATOM 684 C CA . ARG A 1 90 ? 13.406 9.367 -12.5 1 95.88 90 ARG A CA 1
ATOM 685 C C . ARG A 1 90 ? 14.289 10.414 -11.828 1 95.88 90 ARG A C 1
ATOM 687 O O . ARG A 1 90 ? 13.82 11.508 -11.5 1 95.88 90 ARG A O 1
ATOM 694 N N . ASP A 1 91 ? 15.453 10.023 -11.508 1 92.38 91 ASP A N 1
ATOM 695 C CA . ASP A 1 91 ? 16.469 10.914 -10.961 1 92.38 91 ASP A CA 1
ATOM 696 C C . ASP A 1 91 ? 17.656 11.039 -11.922 1 92.38 91 ASP A C 1
ATOM 698 O O . ASP A 1 91 ? 18.359 10.055 -12.172 1 92.38 91 ASP A O 1
ATOM 702 N N . PRO A 1 92 ? 17.859 12.227 -12.445 1 91.62 92 PRO A N 1
ATOM 703 C CA . PRO A 1 92 ? 18.891 12.391 -13.469 1 91.62 92 PRO A CA 1
ATOM 704 C C . PRO A 1 92 ? 20.297 12.195 -12.922 1 91.62 92 PRO A C 1
ATOM 706 O O . PRO A 1 92 ? 21.25 12.07 -13.695 1 91.62 92 PRO A O 1
ATOM 709 N N . ARG A 1 93 ? 20.5 12.18 -11.672 1 86.12 93 ARG A N 1
ATOM 710 C CA . ARG A 1 93 ? 21.828 12.094 -11.086 1 86.12 93 ARG A CA 1
ATOM 711 C C . ARG A 1 93 ? 22.391 10.68 -11.211 1 86.12 93 ARG A C 1
ATOM 713 O O . ARG A 1 93 ? 23.562 10.492 -11.508 1 86.12 93 ARG A O 1
ATOM 720 N N . MET A 1 94 ? 21.562 9.734 -10.969 1 88.25 94 MET A N 1
ATOM 721 C CA . MET A 1 94 ? 21.922 8.32 -10.984 1 88.25 94 MET A CA 1
ATOM 722 C C . MET A 1 94 ? 20.672 7.445 -10.883 1 88.25 94 MET A C 1
ATOM 724 O O . MET A 1 94 ? 19.547 7.949 -10.875 1 88.25 94 MET A O 1
ATOM 728 N N . ARG A 1 95 ? 20.984 6.129 -10.914 1 91.56 95 ARG A N 1
ATOM 729 C CA . ARG A 1 95 ? 19.891 5.195 -10.703 1 91.56 95 ARG A CA 1
ATOM 730 C C . ARG A 1 95 ? 19.406 5.238 -9.258 1 91.56 95 ARG A C 1
ATOM 732 O O . ARG A 1 95 ? 20.094 4.758 -8.352 1 91.56 95 ARG A O 1
ATOM 739 N N . VAL A 1 96 ? 18.172 5.891 -9.109 1 93.38 96 VAL A N 1
ATOM 740 C CA . VAL A 1 96 ? 17.625 6.035 -7.766 1 93.38 96 VAL A CA 1
ATOM 741 C C . VAL A 1 96 ? 16.281 5.312 -7.68 1 93.38 96 VAL A C 1
ATOM 743 O O . VAL A 1 96 ? 15.445 5.422 -8.586 1 93.38 96 VAL A O 1
ATOM 746 N N . VAL A 1 97 ? 16.062 4.547 -6.645 1 96.38 97 VAL A N 1
ATOM 747 C CA . VAL A 1 97 ? 14.773 3.992 -6.238 1 96.38 97 VAL A CA 1
ATOM 748 C C . VAL A 1 97 ? 14.266 4.723 -4.996 1 96.38 97 VAL A C 1
ATOM 750 O O . VAL A 1 97 ? 15.016 4.918 -4.035 1 96.38 97 VAL A O 1
ATOM 753 N N . SER A 1 98 ? 13.008 5.188 -5.039 1 98.06 98 SER A N 1
ATOM 754 C CA . SER A 1 98 ? 12.477 5.938 -3.908 1 98.06 98 SER A CA 1
ATOM 755 C C . SER A 1 98 ? 11.32 5.188 -3.244 1 98.06 98 SER A C 1
ATOM 757 O O . SER A 1 98 ? 10.359 4.805 -3.91 1 98.06 98 SER A O 1
ATOM 759 N N . VAL A 1 99 ? 11.461 4.926 -1.956 1 98.75 99 VAL A N 1
ATOM 760 C CA . VAL A 1 99 ? 10.352 4.449 -1.144 1 98.75 99 VAL A CA 1
ATOM 761 C C . VAL A 1 99 ? 9.555 5.641 -0.604 1 98.75 99 VAL A C 1
ATOM 763 O O . VAL A 1 99 ? 10.047 6.395 0.237 1 98.75 99 VAL A O 1
ATOM 766 N N . ALA A 1 100 ? 8.328 5.789 -1.098 1 98.94 100 ALA A N 1
ATOM 767 C CA . ALA A 1 100 ? 7.516 6.938 -0.71 1 98.94 100 ALA A CA 1
ATOM 768 C C . ALA A 1 100 ? 6.625 6.602 0.482 1 98.94 100 ALA A C 1
ATOM 770 O O . ALA A 1 100 ? 6.113 5.484 0.588 1 98.94 100 ALA A O 1
ATOM 771 N N . PHE A 1 101 ? 6.469 7.555 1.362 1 98.81 101 PHE A N 1
ATOM 772 C CA . PHE A 1 101 ? 5.621 7.449 2.543 1 98.81 101 PHE A CA 1
ATOM 773 C C . PHE A 1 101 ? 4.59 8.57 2.57 1 98.81 101 PHE A C 1
ATOM 775 O O . PHE A 1 101 ? 4.824 9.656 2.029 1 98.81 101 PHE A O 1
ATOM 782 N N . ALA A 1 102 ? 3.461 8.273 3.16 1 98.75 102 ALA A N 1
ATOM 783 C CA . ALA A 1 102 ? 2.492 9.305 3.535 1 98.75 102 ALA A CA 1
ATOM 784 C C . ALA A 1 102 ? 2.494 9.531 5.043 1 98.75 102 ALA A C 1
ATOM 786 O O . ALA A 1 102 ? 2.484 8.578 5.824 1 98.75 102 ALA A O 1
ATOM 787 N N . ALA A 1 103 ? 2.576 10.727 5.43 1 98.06 103 ALA A N 1
ATOM 788 C CA . ALA A 1 103 ? 2.463 11.133 6.828 1 98.06 103 ALA A CA 1
ATOM 789 C C . ALA A 1 103 ? 1.324 12.133 7.02 1 98.06 103 ALA A C 1
ATOM 791 O O . ALA A 1 103 ? 1.134 13.031 6.195 1 98.06 103 ALA A O 1
ATOM 792 N N . LEU A 1 104 ? 0.534 11.961 8.031 1 98.12 104 LEU A N 1
ATOM 793 C CA . LEU A 1 104 ? -0.565 12.852 8.375 1 98.12 104 LEU A CA 1
ATOM 794 C C . LEU A 1 104 ? -0.288 13.578 9.688 1 98.12 104 LEU A C 1
ATOM 796 O O . LEU A 1 104 ? 0.005 12.945 10.703 1 98.12 104 LEU A O 1
ATOM 800 N N . LEU A 1 105 ? -0.425 14.891 9.617 1 95.25 105 LEU A N 1
ATOM 801 C CA . LEU A 1 105 ? -0.118 15.703 10.789 1 95.25 105 LEU A CA 1
ATOM 802 C C . LEU A 1 105 ? -1.332 16.531 11.211 1 95.25 105 LEU A C 1
ATOM 804 O O . LEU A 1 105 ? -1.885 17.281 10.414 1 95.25 105 LEU A O 1
ATOM 808 N N . PRO A 1 106 ? -1.966 16.516 12.328 1 91.88 106 PRO A N 1
ATOM 809 C CA . PRO A 1 106 ? -3.141 17.266 12.773 1 91.88 106 PRO A CA 1
ATOM 810 C C . PRO A 1 106 ? -2.852 18.75 12.953 1 91.88 106 PRO A C 1
ATOM 812 O O . PRO A 1 106 ? -3.668 19.594 12.578 1 91.88 106 PRO A O 1
ATOM 815 N N . ASP A 1 107 ? -1.925 19.219 13.531 1 79.56 107 ASP A N 1
ATOM 816 C CA . ASP A 1 107 ? -1.649 20.625 13.852 1 79.56 107 ASP A CA 1
ATOM 817 C C . ASP A 1 107 ? -0.148 20.891 13.859 1 79.56 107 ASP A C 1
ATOM 819 O O . ASP A 1 107 ? 0.427 21.219 14.898 1 79.56 107 ASP A O 1
ATOM 823 N N . PRO A 1 108 ? 0.246 20.953 12.586 1 76.19 108 PRO A N 1
ATOM 824 C CA . PRO A 1 108 ? 1.705 21.078 12.594 1 76.19 108 PRO A CA 1
ATOM 825 C C . PRO A 1 108 ? 2.168 22.531 12.805 1 76.19 108 PRO A C 1
ATOM 827 O O . PRO A 1 108 ? 1.45 23.469 12.453 1 76.19 108 PRO A O 1
ATOM 830 N N . PRO A 1 109 ? 3.338 22.562 13.516 1 77.19 109 PRO A N 1
ATOM 831 C CA . PRO A 1 109 ? 3.955 23.891 13.57 1 77.19 109 PRO A CA 1
ATOM 832 C C . PRO A 1 109 ? 4.383 24.406 12.195 1 77.19 109 PRO A C 1
ATOM 834 O O . PRO A 1 109 ? 4.352 23.656 11.219 1 77.19 109 PRO A O 1
ATOM 837 N N . GLU A 1 110 ? 4.578 25.734 12.227 1 79.25 110 GLU A N 1
ATOM 838 C CA . GLU A 1 110 ? 5.234 26.219 11.016 1 79.25 110 GLU A CA 1
ATOM 839 C C . GLU A 1 110 ? 6.562 25.5 10.789 1 79.25 110 GLU A C 1
ATOM 841 O O . GLU A 1 110 ? 7.309 25.25 11.734 1 79.25 110 GLU A O 1
ATOM 846 N N . PRO A 1 111 ? 6.734 25.078 9.617 1 71.38 111 PRO A N 1
ATOM 847 C CA . PRO A 1 111 ? 7.969 24.328 9.383 1 71.38 111 PRO A CA 1
ATOM 848 C C . PRO A 1 111 ? 9.219 25.188 9.578 1 71.38 111 PRO A C 1
ATOM 850 O O . PRO A 1 111 ? 9.148 26.406 9.531 1 71.38 111 PRO A O 1
ATOM 853 N N . HIS A 1 112 ? 10.32 24.641 10.234 1 66.38 112 HIS A N 1
ATOM 854 C CA . HIS A 1 112 ? 11.586 25.344 10.461 1 66.38 112 HIS A CA 1
ATOM 855 C C . HIS A 1 112 ? 12.352 25.531 9.148 1 66.38 112 HIS A C 1
ATOM 857 O O . HIS A 1 112 ? 12.398 24.625 8.32 1 66.38 112 HIS A O 1
ATOM 863 N N . GLY A 1 113 ? 12.328 26.766 8.547 1 54.44 113 GLY A N 1
ATOM 864 C CA . GLY A 1 113 ? 13.297 26.984 7.488 1 54.44 113 GLY A CA 1
ATOM 865 C C . GLY A 1 113 ? 14.727 27.078 7.996 1 54.44 113 GLY 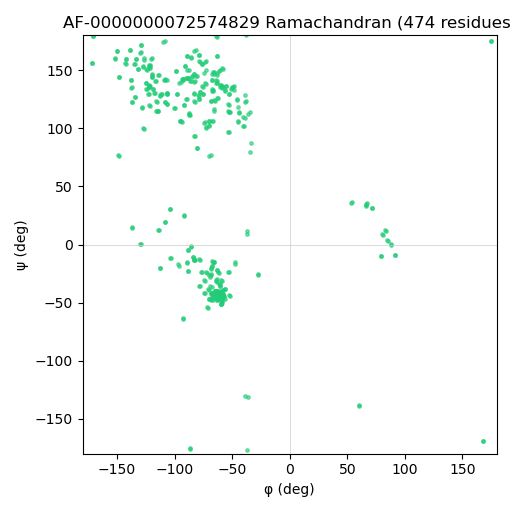A C 1
ATOM 866 O O . GLY A 1 113 ? 15.047 27.922 8.828 1 54.44 113 GLY A O 1
ATOM 867 N N . GLY A 1 114 ? 15.414 26.047 8.352 1 45.75 114 GLY A N 1
ATOM 868 C CA . GLY A 1 114 ? 16.766 26.312 8.805 1 45.75 114 GLY A CA 1
ATOM 869 C C . GLY A 1 114 ? 17.453 27.422 8.023 1 45.75 114 GLY A C 1
ATOM 870 O O . GLY A 1 114 ? 16.875 27.953 7.074 1 45.75 114 GLY A O 1
ATOM 871 N N . GLY A 1 115 ? 18.859 27.703 8.383 1 41.47 115 GLY A N 1
ATOM 872 C CA . GLY A 1 115 ? 19.781 28.641 7.785 1 41.47 115 GLY A CA 1
ATOM 873 C C . GLY A 1 115 ? 19.672 28.734 6.273 1 41.47 115 GLY A C 1
ATOM 874 O O . GLY A 1 115 ? 18.562 28.609 5.727 1 41.47 115 GLY A O 1
ATOM 875 N N . ASP A 1 116 ? 20.922 28.625 5.566 1 43.56 116 ASP A N 1
ATOM 876 C CA . ASP A 1 116 ? 21.141 28.609 4.121 1 43.56 116 ASP A CA 1
ATOM 877 C C . ASP A 1 116 ? 20.188 27.641 3.434 1 43.56 116 ASP A C 1
ATOM 879 O O . ASP A 1 116 ? 20.328 27.375 2.236 1 43.56 116 ASP A O 1
ATOM 883 N N . ALA A 1 117 ? 19.547 26.75 4.168 1 48.91 117 ALA A N 1
ATOM 884 C CA . ALA A 1 117 ? 18.781 25.609 3.668 1 48.91 117 ALA A CA 1
ATOM 885 C C . ALA A 1 117 ? 17.438 26.062 3.078 1 48.91 117 ALA A C 1
ATOM 887 O O . ALA A 1 117 ? 16.875 27.078 3.514 1 48.91 117 ALA A O 1
ATOM 888 N N . ALA A 1 118 ? 16.984 25.266 1.998 1 58.62 118 ALA A N 1
ATOM 889 C CA . ALA A 1 118 ? 15.75 25.203 1.208 1 58.62 118 ALA A CA 1
ATOM 890 C C . ALA A 1 118 ? 14.516 25.281 2.102 1 58.62 118 ALA A C 1
ATOM 892 O O . ALA A 1 118 ? 14.445 24.625 3.139 1 58.62 118 ALA A O 1
ATOM 893 N N . GLU A 1 119 ? 13.797 26.344 1.943 1 83.69 119 GLU A N 1
ATOM 894 C CA . GLU A 1 119 ? 12.562 26.75 2.605 1 83.69 119 GLU A CA 1
ATOM 895 C C . GLU A 1 119 ? 11.5 25.656 2.537 1 83.69 119 GLU A C 1
ATOM 897 O O . GLU A 1 119 ? 11.273 25.078 1.479 1 83.69 119 GLU A O 1
ATOM 902 N N . ALA A 1 120 ? 11.227 25.188 3.711 1 91.88 120 ALA A N 1
ATOM 903 C CA . ALA A 1 120 ? 10.062 24.312 3.789 1 91.88 120 ALA A CA 1
ATOM 904 C C . ALA A 1 120 ? 8.781 25.125 3.98 1 91.88 120 ALA A C 1
ATOM 906 O O . ALA A 1 120 ? 8.781 26.141 4.688 1 91.88 120 ALA A O 1
ATOM 907 N N . ARG A 1 121 ? 7.707 24.672 3.295 1 93 121 ARG A N 1
ATOM 908 C CA . ARG A 1 121 ? 6.445 25.391 3.389 1 93 121 ARG A CA 1
ATOM 909 C C . ARG A 1 121 ? 5.254 24.453 3.266 1 93 121 ARG A C 1
ATOM 911 O O . ARG A 1 121 ? 5.309 23.469 2.514 1 93 121 ARG A O 1
ATOM 918 N N . TRP A 1 122 ? 4.277 24.812 4.02 1 95.38 122 TRP A N 1
ATOM 919 C CA . TRP A 1 122 ? 2.977 24.188 3.773 1 95.38 122 TRP A CA 1
ATOM 920 C C . TRP A 1 122 ? 2.289 24.828 2.572 1 95.38 122 TRP A C 1
ATOM 922 O O . TRP A 1 122 ? 2.107 26.047 2.529 1 95.38 122 TRP A O 1
ATOM 932 N N . VAL A 1 123 ? 1.918 24 1.609 1 96.31 123 VAL A N 1
ATOM 933 C CA . VAL A 1 123 ? 1.298 24.469 0.375 1 96.31 123 VAL A CA 1
ATOM 934 C C . VAL A 1 123 ? -0.062 23.797 0.191 1 96.31 123 VAL A C 1
ATOM 936 O O . VAL A 1 123 ? -0.19 22.578 0.359 1 96.31 123 VAL A O 1
ATOM 939 N N . PRO A 1 124 ? -1.11 24.641 -0.082 1 97.38 124 PRO A N 1
ATOM 940 C CA . PRO A 1 124 ? -2.373 23.969 -0.412 1 97.38 124 PRO A CA 1
ATOM 941 C C . PRO A 1 124 ? -2.211 22.906 -1.49 1 97.38 124 PRO A C 1
ATOM 943 O O . PRO A 1 124 ? -1.496 23.109 -2.473 1 97.38 124 PRO A O 1
ATOM 946 N N . TYR A 1 125 ? -2.814 21.781 -1.268 1 98.12 125 TYR A N 1
ATOM 947 C CA . TYR A 1 125 ? -2.643 20.641 -2.154 1 98.12 125 TYR A CA 1
ATOM 948 C C . TYR A 1 125 ? -2.918 21.016 -3.602 1 98.12 125 TYR A C 1
ATOM 950 O O . TYR A 1 125 ? -2.184 20.625 -4.508 1 98.12 125 TYR A O 1
ATOM 958 N N . ASP A 1 126 ? -3.951 21.75 -3.852 1 96.69 126 ASP A N 1
ATOM 959 C CA . ASP A 1 126 ? -4.371 22.094 -5.207 1 96.69 126 ASP A CA 1
ATOM 960 C C . ASP A 1 126 ? -3.338 22.984 -5.891 1 96.69 126 ASP A C 1
ATOM 962 O O . ASP A 1 126 ? -3.361 23.141 -7.113 1 96.69 126 ASP A O 1
ATOM 966 N N . LYS A 1 127 ? -2.436 23.547 -5.141 1 97.38 127 LYS A N 1
ATOM 967 C CA . LYS A 1 127 ? -1.4 24.422 -5.68 1 97.38 127 LYS A CA 1
ATOM 968 C C . LYS A 1 127 ? -0.057 23.703 -5.758 1 97.38 127 LYS A C 1
ATOM 970 O O . LYS A 1 127 ? 0.901 24.219 -6.332 1 97.38 127 LYS A O 1
ATOM 975 N N . ALA A 1 128 ? 0.009 22.609 -5.164 1 97.81 128 ALA A N 1
ATOM 976 C CA . ALA A 1 128 ? 1.252 21.844 -5.133 1 97.81 128 ALA A CA 1
ATOM 977 C C . ALA A 1 128 ? 1.453 21.062 -6.434 1 97.81 128 ALA A C 1
ATOM 979 O O . ALA A 1 128 ? 1.121 19.875 -6.516 1 97.81 128 ALA A O 1
ATOM 980 N N . GLN A 1 129 ? 1.958 21.641 -7.426 1 97.56 129 GLN A N 1
ATOM 981 C CA . GLN A 1 129 ? 2.184 21.062 -8.742 1 97.56 129 GLN A CA 1
ATOM 982 C C . GLN A 1 129 ? 3.535 21.484 -9.312 1 97.56 129 GLN A C 1
ATOM 984 O O . GLN A 1 129 ? 4.176 22.391 -8.789 1 97.56 129 GLN A O 1
ATOM 989 N N . GLY A 1 130 ? 3.922 20.781 -10.391 1 98.12 130 GLY A N 1
ATOM 990 C CA . GLY A 1 130 ? 5.207 21.094 -10.992 1 98.12 130 GLY A CA 1
ATOM 991 C C . GLY A 1 130 ? 6.387 20.766 -10.102 1 98.12 130 GLY A C 1
ATOM 992 O O . GLY A 1 130 ? 7.383 21.484 -10.086 1 98.12 130 GLY A O 1
ATOM 993 N N . LEU A 1 131 ? 6.324 19.766 -9.367 1 98.56 131 LEU A N 1
ATOM 994 C CA . LEU A 1 131 ? 7.344 19.406 -8.391 1 98.56 131 LEU A CA 1
ATOM 995 C C . LEU A 1 131 ? 8.539 18.734 -9.07 1 98.56 131 LEU A C 1
ATOM 997 O O . LEU A 1 131 ? 8.422 18.25 -10.195 1 98.56 131 LEU A O 1
ATOM 1001 N N . ALA A 1 132 ? 9.664 18.766 -8.414 1 98.12 132 ALA A N 1
ATOM 1002 C CA . ALA A 1 132 ? 10.875 18.109 -8.891 1 98.12 132 ALA A CA 1
ATOM 1003 C C . ALA A 1 132 ? 10.672 16.594 -9.016 1 98.12 132 ALA A C 1
ATOM 1005 O O . ALA A 1 132 ? 9.875 16.016 -8.281 1 98.12 132 ALA A O 1
ATOM 1006 N N . PHE A 1 133 ? 11.391 16 -9.969 1 98 133 PHE A N 1
ATOM 1007 C CA . PHE A 1 133 ? 11.367 14.555 -10.18 1 98 133 PHE A CA 1
ATOM 1008 C C . PHE A 1 133 ? 9.961 14.078 -10.523 1 98 133 PHE A C 1
ATOM 1010 O O . PHE A 1 133 ? 9.312 14.641 -11.406 1 98 133 PHE A O 1
ATOM 1017 N N . ASP A 1 134 ? 9.578 12.992 -9.984 1 98.69 134 ASP A N 1
ATOM 1018 C CA . ASP A 1 134 ? 8.234 12.461 -10.195 1 98.69 134 ASP A CA 1
ATOM 1019 C C . ASP A 1 134 ? 7.348 12.695 -8.977 1 98.69 134 ASP A C 1
ATOM 1021 O O . ASP A 1 134 ? 6.434 11.914 -8.711 1 98.69 134 ASP A O 1
ATOM 1025 N N . HIS A 1 135 ? 7.629 13.766 -8.297 1 98.81 135 HIS A N 1
ATOM 1026 C CA . HIS A 1 135 ? 6.988 14 -7.008 1 98.81 135 HIS A CA 1
ATOM 1027 C C . HIS A 1 135 ? 5.52 14.375 -7.188 1 98.81 135 HIS A C 1
ATOM 1029 O O . HIS A 1 135 ? 4.707 14.172 -6.277 1 98.81 135 HIS A O 1
ATOM 1035 N N . ASP A 1 136 ? 5.133 14.914 -8.344 1 98.88 136 ASP A N 1
ATOM 1036 C CA . ASP A 1 136 ? 3.711 15.141 -8.609 1 98.88 136 ASP A CA 1
ATOM 1037 C C . ASP A 1 136 ? 2.926 13.828 -8.508 1 98.88 136 ASP A C 1
ATOM 1039 O O . ASP A 1 136 ? 1.859 13.789 -7.891 1 98.88 136 ASP A O 1
ATOM 1043 N N . ARG A 1 137 ? 3.508 12.844 -9.078 1 98.69 137 ARG A N 1
ATOM 1044 C CA . ARG A 1 137 ? 2.861 11.531 -9.062 1 98.69 137 ARG A CA 1
ATOM 1045 C C . ARG A 1 137 ? 2.791 10.969 -7.652 1 98.69 137 ARG A C 1
ATOM 1047 O O . ARG A 1 137 ? 1.768 10.414 -7.25 1 98.69 137 ARG A O 1
ATOM 1054 N N . ILE A 1 138 ? 3.842 11.078 -6.914 1 98.81 138 ILE A N 1
ATOM 1055 C CA . ILE A 1 138 ? 3.893 10.57 -5.547 1 98.81 138 ILE A CA 1
ATOM 1056 C C . ILE A 1 138 ? 2.834 11.273 -4.699 1 98.81 138 ILE A C 1
ATOM 1058 O O . ILE A 1 138 ? 2.092 10.617 -3.961 1 98.81 138 ILE A O 1
ATOM 1062 N N . LEU A 1 139 ? 2.76 12.555 -4.824 1 98.88 139 LEU A N 1
ATOM 1063 C CA . LEU A 1 139 ? 1.799 13.336 -4.051 1 98.88 139 LEU A CA 1
ATOM 1064 C C . LEU A 1 139 ? 0.368 12.961 -4.426 1 98.88 139 LEU A C 1
ATOM 1066 O O . LEU A 1 139 ? -0.488 12.805 -3.553 1 98.88 139 LEU A O 1
ATOM 1070 N N . ALA A 1 140 ? 0.098 12.812 -5.676 1 98.69 140 ALA A N 1
ATOM 1071 C CA . ALA A 1 140 ? -1.229 12.422 -6.145 1 98.69 140 ALA A CA 1
ATOM 1072 C C . ALA A 1 140 ? -1.613 11.047 -5.609 1 98.69 140 ALA A C 1
ATOM 1074 O O . ALA A 1 140 ? -2.744 10.836 -5.164 1 98.69 140 ALA A O 1
ATOM 1075 N N . ASP A 1 141 ? -0.682 10.156 -5.684 1 98.56 141 ASP A N 1
ATOM 1076 C CA . ASP A 1 141 ? -0.932 8.82 -5.164 1 98.56 141 ASP A CA 1
ATOM 1077 C C . ASP A 1 141 ? -1.229 8.852 -3.668 1 98.56 141 ASP A C 1
ATOM 1079 O O . ASP A 1 141 ? -2.074 8.102 -3.18 1 98.56 141 ASP A O 1
ATOM 1083 N N . ALA A 1 142 ? -0.504 9.633 -2.936 1 98.81 142 ALA A N 1
ATOM 1084 C CA . ALA A 1 142 ? -0.74 9.773 -1.501 1 98.81 142 ALA A CA 1
ATOM 1085 C C . ALA A 1 142 ? -2.154 10.273 -1.223 1 98.81 142 ALA A C 1
ATOM 1087 O O 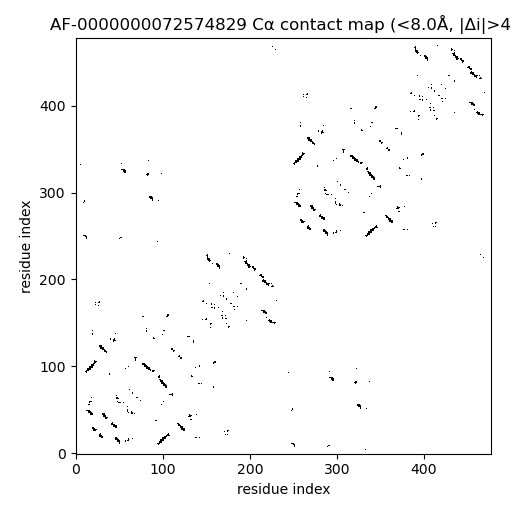. ALA A 1 142 ? -2.854 9.727 -0.364 1 98.81 142 ALA A O 1
ATOM 1088 N N . ARG A 1 143 ? -2.547 11.297 -1.941 1 98.25 143 ARG A N 1
ATOM 1089 C CA . ARG A 1 143 ? -3.887 11.852 -1.768 1 98.25 143 ARG A CA 1
ATOM 1090 C C . ARG A 1 143 ? -4.953 10.797 -2.068 1 98.25 143 ARG A C 1
ATOM 1092 O O . ARG A 1 143 ? -5.914 10.648 -1.312 1 98.25 143 ARG A O 1
ATOM 1099 N N . ASP A 1 144 ? -4.758 10.102 -3.127 1 97.25 144 ASP A N 1
ATOM 1100 C CA . ASP A 1 144 ? -5.703 9.062 -3.514 1 97.25 144 ASP A CA 1
ATOM 1101 C C . ASP A 1 144 ? -5.797 7.977 -2.439 1 97.25 144 ASP A C 1
ATOM 1103 O O . ASP A 1 144 ? -6.895 7.547 -2.078 1 97.25 144 ASP A O 1
ATOM 1107 N N . ARG A 1 145 ? -4.66 7.559 -1.95 1 97.5 145 ARG A N 1
ATOM 1108 C CA . ARG A 1 145 ? -4.617 6.516 -0.93 1 97.5 145 ARG A CA 1
ATOM 1109 C C . ARG A 1 145 ? -5.309 6.977 0.351 1 97.5 145 ARG A C 1
ATOM 1111 O O . ARG A 1 145 ? -6.105 6.238 0.933 1 97.5 145 ARG A O 1
ATOM 1118 N N . VAL A 1 146 ? -4.988 8.102 0.756 1 98 146 VAL A N 1
ATOM 1119 C CA . VAL A 1 146 ? -5.59 8.641 1.97 1 98 146 VAL A CA 1
ATOM 1120 C C . VAL A 1 146 ? -7.098 8.766 1.786 1 98 146 VAL A C 1
ATOM 1122 O O . VAL A 1 146 ? -7.875 8.344 2.648 1 98 146 VAL A O 1
ATOM 1125 N N . GLY A 1 147 ? -7.5 9.312 0.65 1 97.06 147 GLY A N 1
ATOM 1126 C CA . GLY A 1 147 ? -8.922 9.445 0.362 1 97.06 147 GLY A CA 1
ATOM 1127 C C . GLY A 1 147 ? -9.656 8.117 0.381 1 97.06 147 GLY A C 1
ATOM 1128 O O . GLY A 1 147 ? -10.742 8.016 0.956 1 97.06 147 GLY A O 1
ATOM 1129 N N . ALA A 1 148 ? -9.07 7.109 -0.177 1 95.12 148 ALA A N 1
ATOM 1130 C CA . ALA A 1 148 ? -9.68 5.781 -0.222 1 95.12 148 ALA A CA 1
ATOM 1131 C C . ALA A 1 148 ? -9.75 5.164 1.171 1 95.12 148 ALA A C 1
ATOM 1133 O O . ALA A 1 148 ? -10.766 4.582 1.55 1 95.12 148 ALA A O 1
ATOM 1134 N N . LYS A 1 149 ? -8.719 5.305 1.931 1 96.81 149 LYS A N 1
ATOM 1135 C CA . LYS A 1 149 ? -8.633 4.668 3.24 1 96.81 149 LYS A CA 1
ATOM 1136 C C . LYS A 1 149 ? -9.633 5.277 4.219 1 96.81 149 LYS A C 1
ATOM 1138 O O . LYS A 1 149 ? -10.055 4.621 5.176 1 96.81 149 LYS A O 1
ATOM 1143 N N . LEU A 1 150 ? -10.008 6.531 3.973 1 97.19 150 LEU A N 1
ATOM 1144 C CA . LEU A 1 150 ? -10.984 7.156 4.863 1 97.19 150 LEU A CA 1
ATOM 1145 C C . LEU A 1 150 ? -12.312 6.422 4.816 1 97.19 150 LEU A C 1
ATOM 1147 O O . LEU A 1 150 ? -13.117 6.52 5.75 1 97.19 150 LEU A O 1
ATOM 1151 N N . GLU A 1 151 ? -12.539 5.691 3.744 1 95.19 151 GLU A N 1
ATOM 1152 C CA . GLU A 1 151 ? -13.82 5.004 3.602 1 95.19 151 GLU A CA 1
ATOM 1153 C C . GLU A 1 151 ? -13.898 3.791 4.523 1 95.19 151 GLU A C 1
ATOM 1155 O O . GLU A 1 151 ? -14.961 3.473 5.051 1 95.19 151 GLU A O 1
ATOM 1160 N N . TYR A 1 152 ? -12.711 3.16 4.785 1 94.06 152 TYR A N 1
ATOM 1161 C CA . TYR A 1 152 ? -12.836 1.849 5.41 1 94.06 152 TYR A CA 1
ATOM 1162 C C . TYR A 1 152 ? -11.945 1.742 6.641 1 94.06 152 TYR A C 1
ATOM 1164 O O . TYR A 1 152 ? -11.914 0.702 7.301 1 94.06 152 TYR A O 1
ATOM 1172 N N . THR A 1 153 ? -11.258 2.795 6.93 1 96.5 153 THR A N 1
ATOM 1173 C CA . THR A 1 153 ? -10.414 2.807 8.117 1 96.5 153 THR A CA 1
ATOM 1174 C C . THR A 1 153 ? -10.695 4.043 8.969 1 96.5 153 THR A C 1
ATOM 1176 O O . THR A 1 153 ? -11.375 4.969 8.523 1 96.5 153 THR A O 1
ATOM 1179 N N . CYS A 1 154 ? -10.109 4.074 10.172 1 97.81 154 CYS A N 1
ATOM 1180 C CA . CYS A 1 154 ? -10.266 5.191 11.094 1 97.81 154 CYS A CA 1
ATOM 1181 C C . CYS A 1 154 ? -9.156 6.223 10.898 1 97.81 154 CYS A C 1
ATOM 1183 O O . CYS A 1 154 ? -8.852 6.992 11.805 1 97.81 154 CYS A O 1
ATOM 1185 N N . LEU A 1 155 ? -8.617 6.25 9.719 1 98.25 155 LEU A N 1
ATOM 1186 C CA . LEU A 1 155 ? -7.434 7.047 9.398 1 98.25 155 LEU A CA 1
ATOM 1187 C C . LEU A 1 155 ? -7.711 8.531 9.586 1 98.25 155 LEU A C 1
ATOM 1189 O O . LEU A 1 155 ? -6.797 9.312 9.867 1 98.25 155 LEU A O 1
ATOM 1193 N N . ALA A 1 156 ? -8.945 8.938 9.516 1 98.38 156 ALA A N 1
ATOM 1194 C CA . ALA A 1 156 ? -9.312 10.352 9.594 1 98.38 156 ALA A CA 1
ATOM 1195 C C . ALA A 1 156 ? -8.852 10.961 10.914 1 98.38 156 ALA A C 1
ATOM 1197 O O . ALA A 1 156 ? -8.508 12.148 10.969 1 98.38 156 ALA A O 1
ATOM 1198 N N . THR A 1 157 ? -8.82 10.148 11.906 1 98.12 157 THR A N 1
ATOM 1199 C CA . THR A 1 157 ? -8.461 10.672 13.227 1 98.12 157 THR A CA 1
ATOM 1200 C C . THR A 1 157 ? -7.004 11.109 13.25 1 98.12 157 THR A C 1
ATOM 1202 O O . THR A 1 157 ? -6.594 11.875 14.133 1 98.12 157 THR A O 1
ATOM 1205 N N . ALA A 1 158 ? -6.234 10.664 12.336 1 97.69 158 ALA A N 1
ATOM 1206 C CA . ALA A 1 158 ? -4.82 11.031 12.273 1 97.69 158 ALA A CA 1
ATOM 1207 C C . ALA A 1 158 ? -4.652 12.5 11.906 1 97.69 158 ALA A C 1
ATOM 1209 O O . ALA A 1 158 ? -3.582 13.086 12.117 1 97.69 158 ALA A O 1
ATOM 1210 N N . PHE A 1 159 ? -5.688 13.102 11.312 1 97.62 159 PHE A N 1
ATOM 1211 C CA . PHE A 1 159 ? -5.68 14.523 11 1 97.62 159 PHE A CA 1
ATOM 1212 C C . PHE A 1 159 ? -6.109 15.352 12.203 1 97.62 159 PHE A C 1
ATOM 1214 O O . PHE A 1 159 ? -6.012 16.578 12.188 1 97.62 159 PHE A O 1
ATOM 1221 N N . CYS A 1 160 ? -6.605 14.734 13.211 1 96.75 160 CYS A N 1
ATOM 1222 C CA . CYS A 1 160 ? -7.195 15.438 14.344 1 96.75 160 CYS A CA 1
ATOM 1223 C C . CYS A 1 160 ? -6.207 15.531 15.5 1 96.75 160 CYS A C 1
ATOM 1225 O O . CYS A 1 160 ? -5.359 14.656 15.672 1 96.75 160 CYS A O 1
ATOM 1227 N N . PRO A 1 161 ? -6.348 16.609 16.266 1 94 161 PRO A N 1
ATOM 1228 C CA . PRO A 1 161 ? -5.605 16.625 17.531 1 94 161 PRO A CA 1
ATOM 1229 C C . PRO A 1 161 ? -6.035 15.531 18.5 1 94 161 PRO A C 1
ATOM 1231 O O . PRO A 1 161 ? -6.926 14.734 18.172 1 94 161 PRO A O 1
ATOM 1234 N N . ALA A 1 162 ? -5.379 15.477 19.656 1 93.88 162 ALA A N 1
ATOM 1235 C CA . ALA A 1 162 ? -5.641 14.43 20.641 1 93.88 162 ALA A CA 1
ATOM 1236 C C . ALA A 1 162 ? -7.117 14.398 21.031 1 93.88 162 ALA A C 1
ATOM 1238 O O . ALA A 1 162 ? -7.672 13.328 21.297 1 93.88 162 ALA A O 1
ATOM 1239 N N . GLU A 1 163 ? -7.691 15.633 21.141 1 95.81 163 GLU A N 1
ATOM 1240 C CA . GLU A 1 163 ? -9.117 15.812 21.391 1 95.81 163 GLU A CA 1
ATOM 1241 C C . GLU A 1 163 ? -9.773 16.641 20.281 1 95.81 163 GLU A C 1
ATOM 1243 O O . GLU A 1 163 ? -9.188 17.609 19.797 1 95.81 163 GLU A O 1
ATOM 1248 N N . PHE A 1 164 ? -10.984 16.141 19.891 1 96.12 164 PHE A N 1
ATOM 1249 C CA . PHE A 1 164 ? -11.648 16.812 18.781 1 96.12 164 PHE A CA 1
ATOM 1250 C C . PHE A 1 164 ? -13.164 16.672 18.875 1 96.12 164 PHE A C 1
ATOM 1252 O O . PHE A 1 164 ? -13.656 15.805 19.609 1 96.12 164 PHE A O 1
ATOM 1259 N N . THR A 1 165 ? -13.859 17.562 18.188 1 96.25 165 THR A N 1
ATOM 1260 C CA . THR A 1 165 ? -15.312 17.438 18.062 1 96.25 165 THR A CA 1
ATOM 1261 C C . THR A 1 165 ? -15.68 16.594 16.844 1 96.25 165 THR A C 1
ATOM 1263 O O . THR A 1 165 ? -14.852 16.391 15.953 1 96.25 165 THR A O 1
ATOM 1266 N N . LEU A 1 166 ? -16.891 16.109 16.812 1 97.06 166 LEU A N 1
ATOM 1267 C CA . LEU A 1 166 ? -17.359 15.367 15.648 1 97.06 166 LEU A CA 1
ATOM 1268 C C . LEU A 1 166 ? -17.391 16.281 14.422 1 97.06 166 LEU A C 1
ATOM 1270 O O . LEU A 1 166 ? -17.203 15.812 13.289 1 97.06 166 LEU A O 1
ATOM 1274 N N . GLY A 1 167 ? -17.625 17.547 14.664 1 95.44 167 GLY A N 1
ATOM 1275 C CA . GLY A 1 167 ? -17.562 18.516 13.578 1 95.44 167 GLY A CA 1
ATOM 1276 C C . GLY A 1 167 ? -16.188 18.625 12.945 1 95.44 167 GLY A C 1
ATOM 1277 O O . GLY A 1 167 ? -16.062 18.703 11.727 1 95.44 167 GLY A O 1
ATOM 1278 N N . GLU A 1 168 ? -15.227 18.641 13.797 1 95.38 168 GLU A N 1
ATOM 1279 C CA . GLU A 1 168 ? -13.844 18.688 13.312 1 95.38 168 GLU A CA 1
ATOM 1280 C C . GLU A 1 168 ? -13.484 17.422 12.547 1 95.38 168 GLU A C 1
ATOM 1282 O O . GLU A 1 168 ? -12.812 17.484 11.516 1 95.38 168 GLU A O 1
ATOM 1287 N N . LEU A 1 169 ? -13.945 16.297 13.039 1 97.81 169 LEU A N 1
ATOM 1288 C CA . LEU A 1 169 ? -13.742 15.031 12.336 1 97.81 169 LEU A CA 1
ATOM 1289 C C . LEU A 1 169 ? -14.453 15.039 10.992 1 97.81 169 LEU A C 1
ATOM 1291 O O . LEU A 1 169 ? -13.891 14.609 9.984 1 97.81 169 LEU A O 1
ATOM 1295 N N . GLN A 1 170 ? -15.641 15.562 10.961 1 97.62 170 GLN A N 1
ATOM 1296 C CA . GLN A 1 170 ? -16.391 15.68 9.719 1 97.62 170 GLN A CA 1
ATOM 1297 C C . GLN A 1 170 ? -15.656 16.547 8.703 1 97.62 170 GLN A C 1
ATOM 1299 O O . GLN A 1 170 ? -15.625 16.219 7.512 1 97.62 170 GLN A O 1
ATOM 1304 N N . GLN A 1 171 ? -15.078 17.562 9.148 1 96.81 171 GLN A N 1
ATOM 1305 C CA . GLN A 1 171 ? -14.328 18.453 8.273 1 96.81 171 GLN A CA 1
ATOM 1306 C C . GLN A 1 171 ? -13.172 17.734 7.594 1 96.81 171 GLN A C 1
ATOM 1308 O O . GLN A 1 171 ? -12.836 18.031 6.445 1 96.81 171 GLN A O 1
ATOM 1313 N N . VAL A 1 172 ? -12.578 16.797 8.297 1 97.94 172 VAL A N 1
ATOM 1314 C CA . VAL A 1 172 ? -11.5 16.016 7.703 1 97.94 172 VAL A CA 1
ATOM 1315 C C . VAL A 1 172 ? -12.023 15.281 6.469 1 97.94 172 VAL A C 1
ATOM 1317 O O . VAL A 1 172 ? -11.445 15.398 5.383 1 97.94 172 VAL A O 1
ATOM 1320 N N . TYR A 1 173 ? -13.109 14.578 6.629 1 98 173 TYR A N 1
ATOM 1321 C CA . TYR A 1 173 ? -13.703 13.828 5.527 1 98 173 TYR A CA 1
ATOM 1322 C C . TYR A 1 173 ? -14.07 14.758 4.371 1 98 173 TYR A C 1
ATOM 1324 O O . TYR A 1 173 ? -13.711 14.492 3.221 1 98 173 TYR A O 1
ATOM 1332 N N . GLU A 1 174 ? -14.711 15.805 4.703 1 97.38 174 GLU A N 1
ATOM 1333 C CA . GLU A 1 174 ? -15.203 16.719 3.68 1 97.38 174 GLU A CA 1
ATOM 1334 C C . GLU A 1 174 ? -14.047 17.359 2.912 1 97.38 174 GLU A C 1
ATOM 1336 O O . GLU A 1 174 ? -14.117 17.516 1.689 1 97.38 174 GLU A O 1
ATOM 1341 N N . THR A 1 175 ? -13.047 17.688 3.617 1 96.94 175 THR A N 1
ATOM 1342 C CA . THR A 1 175 ? -11.898 18.344 3 1 96.94 175 THR A CA 1
ATOM 1343 C C . THR A 1 175 ? -11.133 17.375 2.111 1 96.94 175 THR A C 1
ATOM 1345 O O . THR A 1 175 ? -10.82 17.688 0.961 1 96.94 175 THR A O 1
ATOM 1348 N N . VAL A 1 176 ? -10.867 16.188 2.594 1 97.25 176 VAL A N 1
ATOM 1349 C CA . VAL A 1 176 ? -10.086 15.211 1.847 1 97.25 176 VAL A CA 1
ATOM 1350 C C . VAL A 1 176 ? -10.883 14.719 0.638 1 97.25 176 VAL A C 1
ATOM 1352 O O . VAL A 1 176 ? -10.328 14.555 -0.451 1 97.25 176 VAL A O 1
ATOM 1355 N N . TRP A 1 177 ? -12.164 14.586 0.782 1 96.38 177 TRP A N 1
ATOM 1356 C CA . TRP A 1 177 ? -13 14.055 -0.29 1 96.38 177 TRP A CA 1
ATOM 1357 C C . TRP A 1 177 ? -13.492 15.18 -1.197 1 96.38 177 TRP A C 1
ATOM 1359 O O . TRP A 1 177 ? -13.961 14.922 -2.311 1 96.38 177 TRP A O 1
ATOM 1369 N N . GLY A 1 178 ? -13.406 16.359 -0.795 1 93.88 178 GLY A N 1
ATOM 1370 C CA . GLY A 1 178 ? -13.914 17.469 -1.577 1 93.88 178 GLY A CA 1
ATOM 1371 C C . GLY A 1 178 ? -15.43 17.453 -1.728 1 93.88 178 GLY A C 1
ATOM 1372 O O . GLY A 1 178 ? -15.953 17.781 -2.793 1 93.88 178 GLY A O 1
ATOM 1373 N N . THR A 1 179 ? -16.109 16.953 -0.686 1 94.19 179 THR A N 1
ATOM 1374 C CA . THR A 1 179 ? -17.562 16.875 -0.721 1 94.19 179 THR A CA 1
ATOM 1375 C C . THR A 1 179 ? -18.156 17.188 0.648 1 94.19 179 THR A C 1
ATOM 1377 O O . THR A 1 179 ? -17.5 17.031 1.673 1 94.19 179 THR A O 1
ATOM 1380 N N . ALA A 1 180 ? -19.438 17.656 0.664 1 94.31 180 ALA A N 1
ATOM 1381 C CA . ALA A 1 180 ? -20.141 17.906 1.913 1 94.31 180 ALA A CA 1
ATOM 1382 C C . ALA A 1 180 ? -20.859 16.641 2.4 1 94.31 180 ALA A C 1
ATOM 1384 O O . ALA A 1 180 ? -21.344 15.844 1.596 1 94.31 180 ALA A O 1
ATOM 1385 N N . LEU A 1 181 ? -20.844 16.516 3.678 1 95.5 181 LEU A N 1
ATOM 1386 C CA . LEU A 1 181 ? -21.547 15.398 4.297 1 95.5 181 LEU A CA 1
ATOM 1387 C C . LEU A 1 181 ? -22.719 15.883 5.141 1 95.5 181 LEU A C 1
ATOM 1389 O O . LEU A 1 181 ? -22.672 16.984 5.703 1 95.5 181 LEU A O 1
ATOM 1393 N N . ASP A 1 182 ? -23.75 15.055 5.137 1 95.69 182 ASP A N 1
ATOM 1394 C CA . ASP A 1 182 ? -24.875 15.336 6.02 1 95.69 182 ASP A CA 1
ATOM 1395 C C . ASP A 1 182 ? -24.484 15.164 7.484 1 95.69 182 ASP A C 1
ATOM 1397 O O . ASP A 1 182 ? -24.141 14.055 7.918 1 95.69 182 ASP A O 1
ATOM 1401 N N . ARG A 1 183 ? -24.672 16.234 8.281 1 94.38 183 ARG A N 1
ATOM 1402 C CA . ARG A 1 183 ? -24.125 16.266 9.633 1 94.38 183 ARG A CA 1
ATOM 1403 C C . ARG A 1 183 ? -24.812 15.258 10.539 1 94.38 183 ARG A C 1
ATOM 1405 O O . ARG A 1 183 ? -24.156 14.461 11.203 1 94.38 183 ARG A O 1
ATOM 1412 N N . PRO A 1 184 ? -26.141 15.156 10.562 1 95.5 184 PRO A N 1
ATOM 1413 C CA . PRO A 1 184 ? -26.797 14.18 11.438 1 95.5 184 PRO A CA 1
ATOM 1414 C C . PRO A 1 184 ? -26.453 12.742 11.078 1 95.5 184 PRO A C 1
ATOM 1416 O O . PRO A 1 184 ? -26.219 11.922 11.969 1 95.5 184 PRO A O 1
ATOM 1419 N N . ASN A 1 185 ? -26.391 12.477 9.805 1 95.12 185 ASN A N 1
ATOM 1420 C CA . ASN A 1 185 ? -26.047 11.133 9.352 1 95.12 185 ASN A CA 1
ATOM 1421 C C . ASN A 1 185 ? -24.609 10.766 9.703 1 95.12 185 ASN A C 1
ATOM 1423 O O . ASN A 1 185 ? -24.328 9.641 10.125 1 95.12 185 ASN A O 1
ATOM 1427 N N . PHE A 1 186 ? -23.75 11.75 9.477 1 96.94 186 PHE A N 1
ATOM 1428 C CA . PHE A 1 186 ? -22.359 11.531 9.805 1 96.94 186 PHE A CA 1
ATOM 1429 C C . PHE A 1 186 ? -22.188 11.211 11.289 1 96.94 186 PHE A C 1
ATOM 1431 O O . PHE A 1 186 ? -21.531 10.234 11.648 1 96.94 186 PHE A O 1
ATOM 1438 N N . ARG A 1 187 ? -22.734 12.008 12.102 1 96 187 ARG A N 1
ATOM 1439 C CA . ARG A 1 187 ? -22.641 11.828 13.547 1 96 187 ARG A CA 1
ATOM 1440 C C . ARG A 1 187 ? -23.172 10.461 13.961 1 96 187 ARG A C 1
ATOM 1442 O O . ARG A 1 187 ? -22.531 9.758 14.742 1 96 187 ARG A O 1
ATOM 1449 N N . ARG A 1 188 ? -24.266 10.109 13.438 1 96.25 188 ARG A N 1
ATOM 1450 C CA . ARG A 1 188 ? -24.875 8.812 13.75 1 96.25 188 ARG A CA 1
ATOM 1451 C C . ARG A 1 188 ? -23.938 7.672 13.375 1 96.25 188 ARG A C 1
ATOM 1453 O O . ARG A 1 188 ? -23.734 6.746 14.164 1 96.25 188 ARG A O 1
A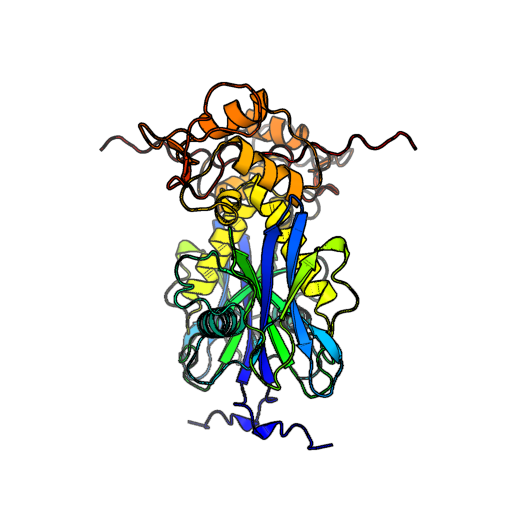TOM 1460 N N . LYS A 1 189 ? -23.359 7.73 12.211 1 95.5 189 LYS A N 1
ATOM 1461 C CA . LYS A 1 189 ? -22.484 6.672 11.719 1 95.5 189 LYS A CA 1
ATOM 1462 C C . LYS A 1 189 ? -21.234 6.551 12.586 1 95.5 189 LYS A C 1
ATOM 1464 O O . LYS A 1 189 ? -20.812 5.445 12.938 1 95.5 189 LYS A O 1
ATOM 1469 N N . VAL A 1 190 ? -20.641 7.68 12.898 1 97.12 190 VAL A N 1
ATOM 1470 C CA . VAL A 1 190 ? -19.422 7.699 13.688 1 97.12 190 VAL A CA 1
ATOM 1471 C C . VAL A 1 190 ? -19.688 7.102 15.07 1 97.12 190 VAL A C 1
ATOM 1473 O O . VAL A 1 190 ? -18.938 6.242 15.539 1 97.12 190 VAL A O 1
ATOM 1476 N N . LEU A 1 191 ? -20.797 7.5 15.641 1 96.12 191 LEU A N 1
ATOM 1477 C CA . LEU A 1 191 ? -21.094 7.07 17 1 96.12 191 LEU A CA 1
ATOM 1478 C C . LEU A 1 191 ? -21.562 5.621 17.031 1 96.12 191 LEU A C 1
ATOM 1480 O O . LEU A 1 191 ? -21.438 4.938 18.047 1 96.12 191 LEU A O 1
ATOM 1484 N N . ALA A 1 192 ? -22.078 5.172 15.922 1 95.12 192 ALA A N 1
ATOM 1485 C CA . ALA A 1 192 ? -22.562 3.793 15.836 1 95.12 192 ALA A CA 1
ATOM 1486 C C . ALA A 1 192 ? -21.406 2.83 15.555 1 95.12 192 ALA A C 1
ATOM 1488 O O . ALA A 1 192 ? -21.562 1.613 15.68 1 95.12 192 ALA A O 1
ATOM 1489 N N . THR A 1 193 ? -20.25 3.312 15.164 1 94.75 193 THR A N 1
ATOM 1490 C CA . THR A 1 193 ? -19.094 2.479 14.844 1 94.75 193 THR A CA 1
ATOM 1491 C C . THR A 1 193 ? -18.266 2.189 16.094 1 94.75 193 THR A C 1
ATOM 1493 O O . THR A 1 193 ? -17.594 3.08 16.625 1 94.75 193 THR A O 1
ATOM 1496 N N . PRO A 1 194 ? -18.281 0.971 16.5 1 93.69 194 PRO A N 1
ATOM 1497 C CA . PRO A 1 194 ? -17.578 0.658 17.75 1 93.69 194 PRO A CA 1
ATOM 1498 C C . PRO A 1 194 ? -16.078 0.929 17.672 1 93.69 194 PRO A C 1
ATOM 1500 O O . PRO A 1 194 ? -15.414 0.476 16.734 1 93.69 194 PRO A O 1
ATOM 1503 N N . GLY A 1 195 ? -15.633 1.722 18.625 1 96.62 195 GLY A N 1
ATOM 1504 C CA . GLY A 1 195 ? -14.203 1.923 18.781 1 96.62 195 GLY A CA 1
ATOM 1505 C C . GLY A 1 195 ? -13.656 3.012 17.875 1 96.62 195 GLY A C 1
ATOM 1506 O O . GLY A 1 195 ? -12.453 3.277 17.875 1 96.62 195 GLY A O 1
ATOM 1507 N N . PHE A 1 196 ? -14.547 3.6 17.188 1 97.88 196 PHE A N 1
ATOM 1508 C CA . PHE A 1 196 ? -14.086 4.66 16.312 1 97.88 196 PHE A CA 1
ATOM 1509 C C . PHE A 1 196 ? -13.641 5.879 17.109 1 97.88 196 PHE A C 1
ATOM 1511 O O . PHE A 1 196 ? -12.492 6.309 17.016 1 97.88 196 PHE A O 1
ATOM 1518 N N . VAL A 1 197 ? -14.516 6.371 17.953 1 98.25 197 VAL A N 1
ATOM 1519 C CA . VAL A 1 197 ? -14.195 7.48 18.844 1 98.25 197 VAL A CA 1
ATOM 1520 C C . VAL A 1 197 ? -14.703 7.176 20.25 1 98.25 197 VAL A C 1
ATOM 1522 O O . VAL A 1 197 ? -15.57 6.316 20.422 1 98.25 197 VAL A O 1
ATOM 1525 N N . GLU A 1 198 ? -14.07 7.805 21.172 1 97.75 198 GLU A N 1
ATOM 1526 C CA . GLU A 1 198 ? -14.484 7.711 22.578 1 97.75 198 GLU A CA 1
ATOM 1527 C C . GLU A 1 198 ? -14.734 9.094 23.172 1 97.75 198 GLU A C 1
ATOM 1529 O O . GLU A 1 198 ? -13.914 10 23.016 1 97.75 198 GLU A O 1
ATOM 1534 N N . PRO A 1 199 ? -15.867 9.227 23.875 1 96.06 199 PRO A N 1
ATOM 1535 C CA . PRO A 1 199 ? -16.141 10.523 24.5 1 96.06 199 PRO A CA 1
ATOM 1536 C C . PRO A 1 199 ? -15.164 10.859 25.625 1 96.06 199 PRO A C 1
ATOM 1538 O O . PRO A 1 199 ? -14.688 9.961 26.312 1 96.06 199 PRO A O 1
ATOM 1541 N N . VAL A 1 200 ? -14.82 12.086 25.688 1 95.81 200 VAL A N 1
ATOM 1542 C CA . VAL A 1 200 ? -14.055 12.602 26.812 1 95.81 200 VAL A CA 1
ATOM 1543 C C . VAL A 1 200 ? -15 13.219 27.844 1 95.81 200 VAL A C 1
ATOM 1545 O O . VAL A 1 200 ? -15.484 14.344 27.656 1 95.81 200 VAL A O 1
ATOM 1548 N N . PRO A 1 201 ? -15.18 12.57 28.891 1 90.38 201 PRO A N 1
ATOM 1549 C CA . PRO A 1 201 ? -16.172 13.062 29.844 1 90.38 201 PRO A CA 1
ATOM 1550 C C . PRO A 1 201 ? -15.859 14.477 30.344 1 90.38 201 PRO A C 1
ATOM 1552 O O . PRO A 1 201 ? -14.711 14.781 30.672 1 90.38 201 PRO A O 1
ATOM 1555 N N . GLY A 1 202 ? -16.891 15.32 30.406 1 85.81 202 GLY A N 1
ATOM 1556 C CA . GLY A 1 202 ? -16.797 16.656 31 1 85.81 202 GLY A CA 1
ATOM 1557 C C . GLY A 1 202 ? -16.156 17.672 30.062 1 85.81 202 GLY A C 1
ATOM 1558 O O . GLY A 1 202 ? -16.109 18.859 30.375 1 85.81 202 GLY A O 1
ATOM 1559 N N . ALA A 1 203 ? -15.602 17.188 28.969 1 81.31 203 ALA A N 1
ATOM 1560 C CA . ALA A 1 203 ? -14.953 18.109 28.047 1 81.31 203 ALA A CA 1
ATOM 1561 C C . ALA A 1 203 ? -15.945 18.641 27.016 1 81.31 203 ALA A C 1
ATOM 1563 O O . ALA A 1 203 ? -16.75 17.875 26.469 1 81.31 203 ALA A O 1
ATOM 1564 N N . ALA A 1 204 ? -16.047 20.016 26.922 1 81.69 204 ALA A N 1
ATOM 1565 C CA . ALA A 1 204 ? -16.891 20.656 25.922 1 81.69 204 ALA A CA 1
ATOM 1566 C C . ALA A 1 204 ? -16.188 21.844 25.297 1 81.69 204 ALA A C 1
ATOM 1568 O O . ALA A 1 204 ? -15.328 22.469 25.922 1 81.69 204 ALA A O 1
ATOM 1569 N N . ARG A 1 205 ? -16.281 21.906 24 1 79.88 205 ARG A N 1
ATOM 1570 C CA . ARG A 1 205 ? -15.672 23.016 23.297 1 79.88 205 ARG A CA 1
ATOM 1571 C C . ARG A 1 205 ? -16.719 23.938 22.703 1 79.88 205 ARG A C 1
ATOM 1573 O O . ARG A 1 205 ? -17.75 23.484 22.188 1 79.88 205 ARG A O 1
ATOM 1580 N N . LEU A 1 206 ? -16.594 25.25 22.969 1 72.06 206 LEU A N 1
ATOM 1581 C CA . LEU A 1 206 ? -17.484 26.219 22.375 1 72.06 206 LEU A CA 1
ATOM 1582 C C . LEU A 1 206 ? -17.281 26.297 20.859 1 72.06 206 LEU A C 1
ATOM 1584 O O . LEU A 1 206 ? -16.141 26.391 20.391 1 72.06 206 LEU A O 1
ATOM 1588 N N . THR A 1 207 ? -18.172 25.781 20.156 1 61.06 207 THR A N 1
ATOM 1589 C CA . THR A 1 207 ? -18.062 25.922 18.703 1 61.06 207 THR A CA 1
ATOM 1590 C C . THR A 1 207 ? -18.516 27.297 18.266 1 61.06 207 THR A C 1
ATOM 1592 O O . THR A 1 207 ? -19.266 27.969 18.984 1 61.06 207 THR A O 1
ATOM 1595 N N . GLY A 1 208 ? -17.75 28.094 17.484 1 55.16 208 GLY A N 1
ATOM 1596 C CA . GLY A 1 208 ? -18 29.469 17.062 1 55.16 208 GLY A CA 1
ATOM 1597 C C . GLY A 1 208 ? -19.484 29.812 16.984 1 55.16 208 GLY A C 1
ATOM 1598 O O . GLY A 1 208 ? -19.844 30.969 16.812 1 55.16 208 GLY A O 1
ATOM 1599 N N . GLY A 1 209 ? -20.391 28.953 16.781 1 52.16 209 GLY A N 1
ATOM 1600 C CA . GLY A 1 209 ? -21.75 29.453 16.688 1 52.16 209 GLY A CA 1
ATOM 1601 C C . GLY A 1 209 ? -22.453 29.547 18.047 1 52.16 209 GLY A C 1
ATOM 1602 O O . GLY A 1 209 ? -21.906 29.109 19.062 1 52.16 209 GLY A O 1
ATOM 1603 N N . ARG A 1 210 ? -23.438 30.547 18.219 1 56.81 210 ARG A N 1
ATOM 1604 C CA . ARG A 1 210 ? -24.328 30.859 19.328 1 56.81 210 ARG A CA 1
ATOM 1605 C C . ARG A 1 210 ? -24.828 29.594 20.016 1 56.81 210 ARG A C 1
ATOM 1607 O O . ARG A 1 210 ? -25.703 29.641 20.891 1 56.81 210 ARG A O 1
ATOM 1614 N N . GLY A 1 211 ? -24.266 28.375 19.672 1 60.16 211 GLY A N 1
ATOM 1615 C CA . GLY A 1 211 ? -25 27.203 20.109 1 60.16 211 GLY A CA 1
ATOM 1616 C C . GLY A 1 211 ? -24.312 26.453 21.234 1 60.16 211 GLY A C 1
ATOM 1617 O O . GLY A 1 211 ? -23.297 26.922 21.766 1 60.16 211 GLY A O 1
ATOM 1618 N N . LYS A 1 212 ? -24.906 25.422 21.812 1 70.62 212 LYS A N 1
ATOM 1619 C CA . LYS A 1 212 ? -24.516 24.516 22.875 1 70.62 212 LYS A CA 1
ATOM 1620 C C . LYS A 1 212 ? -23.109 23.969 22.641 1 70.62 212 LYS A C 1
ATOM 1622 O O . LYS A 1 212 ? -22.734 23.672 21.5 1 70.62 212 LYS A O 1
ATOM 1627 N N . PRO A 1 213 ? -22.344 24.016 23.703 1 84.19 213 PRO A N 1
ATOM 1628 C CA . PRO A 1 213 ? -21 23.438 23.594 1 84.19 213 PRO A CA 1
ATOM 1629 C C . PRO A 1 213 ? -21.016 22.031 23 1 84.19 213 PRO A C 1
ATOM 1631 O O . PRO A 1 213 ? -21.953 21.266 23.234 1 84.19 213 PRO A O 1
ATOM 1634 N N . ALA A 1 214 ? -20.078 21.828 22.078 1 90.44 214 ALA A N 1
ATOM 1635 C CA . ALA A 1 214 ? -19.984 20.531 21.422 1 90.44 214 ALA A CA 1
ATOM 1636 C C . ALA A 1 214 ? -19.203 19.531 22.266 1 90.44 214 ALA A C 1
ATOM 1638 O O . ALA A 1 214 ? -18.203 19.891 22.906 1 90.44 214 ALA A O 1
ATOM 1639 N N . ALA A 1 215 ? -19.672 18.312 22.266 1 93.69 215 ALA A N 1
ATOM 1640 C CA . ALA A 1 215 ? -18.984 17.219 22.953 1 93.69 215 ALA A CA 1
ATOM 1641 C C . ALA A 1 215 ? -17.609 16.969 22.328 1 93.69 215 ALA A C 1
ATOM 1643 O O . ALA A 1 215 ? -17.422 17.172 21.125 1 93.69 215 ALA A O 1
ATOM 1644 N N . VAL A 1 216 ? -16.703 16.562 23.203 1 96.88 216 VAL A N 1
ATOM 1645 C CA . VAL A 1 216 ? -15.328 16.312 22.781 1 96.88 216 VAL A CA 1
ATOM 1646 C C . VAL A 1 216 ? -15.039 14.812 22.812 1 96.88 216 VAL A C 1
ATOM 1648 O O . VAL A 1 216 ? -15.508 14.102 23.703 1 96.88 216 VAL A O 1
ATOM 1651 N N . TYR A 1 217 ? -14.266 14.422 21.781 1 98 217 TYR A N 1
ATOM 1652 C CA . TYR A 1 217 ? -13.938 13.008 21.625 1 98 217 TYR A CA 1
ATOM 1653 C C . TYR A 1 217 ? -12.438 12.812 21.453 1 98 217 TYR A C 1
ATOM 1655 O O . TYR A 1 217 ? -11.695 13.773 21.234 1 98 217 TYR A O 1
ATOM 1663 N N . ARG A 1 218 ? -11.984 11.547 21.609 1 98 218 ARG A N 1
ATOM 1664 C CA . ARG A 1 218 ? -10.656 11.078 21.219 1 98 218 ARG A CA 1
ATOM 1665 C C . ARG A 1 218 ? -10.75 9.852 20.312 1 98 218 ARG A C 1
ATOM 1667 O O . ARG A 1 218 ? -11.789 9.195 20.266 1 98 218 ARG A O 1
ATOM 1674 N N . ALA A 1 219 ? -9.664 9.602 19.594 1 97.75 219 ALA A N 1
ATOM 1675 C CA . ALA A 1 219 ? -9.633 8.414 18.734 1 97.75 219 ALA A CA 1
ATOM 1676 C C . ALA A 1 219 ? -9.805 7.145 19.562 1 97.75 219 ALA A C 1
ATOM 1678 O O . ALA A 1 219 ? -9.203 7.008 20.625 1 97.75 219 ALA A O 1
ATOM 1679 N N . GLY A 1 220 ? -10.617 6.25 19.094 1 97.69 220 GLY A N 1
ATOM 1680 C CA . GLY A 1 220 ? -10.766 4.941 19.719 1 97.69 220 GLY A CA 1
ATOM 1681 C C . GLY A 1 220 ? -9.758 3.926 19.219 1 97.69 220 GLY A C 1
ATOM 1682 O O . GLY A 1 220 ? -8.867 4.262 18.422 1 97.69 220 GLY A O 1
ATOM 1683 N N . PRO A 1 221 ? -9.898 2.684 19.688 1 96.62 221 PRO A N 1
ATOM 1684 C CA . PRO A 1 221 ? -8.906 1.656 19.375 1 96.62 221 PRO A CA 1
ATOM 1685 C C . PRO A 1 221 ? -9.148 1.01 18.016 1 96.62 221 PRO A C 1
ATOM 1687 O O . PRO A 1 221 ? -8.273 0.313 17.484 1 96.62 221 PRO A O 1
ATOM 1690 N N . ALA A 1 222 ? -10.312 1.241 17.422 1 96.19 222 ALA A N 1
ATOM 1691 C CA . ALA A 1 222 ? -10.609 0.603 16.141 1 96.19 222 ALA A CA 1
ATOM 1692 C C . ALA A 1 222 ? -9.703 1.14 15.047 1 96.19 222 ALA A C 1
ATOM 1694 O O . ALA A 1 222 ? -9.359 2.324 15.039 1 96.19 222 ALA A O 1
ATOM 1695 N N . THR A 1 223 ? -9.391 0.225 14.109 1 95.06 223 THR A N 1
ATOM 1696 C CA . THR A 1 223 ? -8.578 0.643 12.977 1 95.06 223 THR A CA 1
ATOM 1697 C C . THR A 1 223 ? -9.383 0.604 11.68 1 95.06 223 THR A C 1
ATOM 1699 O O . THR A 1 223 ? -9.008 1.229 10.688 1 95.06 223 THR A O 1
ATOM 1702 N N . THR A 1 224 ? -10.43 -0.138 11.742 1 93.5 224 THR A N 1
ATOM 1703 C CA . THR A 1 224 ? -11.289 -0.282 10.57 1 93.5 224 THR A CA 1
ATOM 1704 C C . THR A 1 224 ? -12.711 0.175 10.883 1 93.5 224 THR A C 1
ATOM 1706 O O . THR A 1 224 ? -13.109 0.203 12.047 1 93.5 224 THR A O 1
ATOM 1709 N N . LEU A 1 225 ? -13.352 0.578 9.836 1 93.56 225 LEU A N 1
ATOM 1710 C CA . LEU A 1 225 ? -14.742 1.006 9.953 1 93.56 225 LEU A CA 1
ATOM 1711 C C . LEU A 1 225 ? -15.695 -0.104 9.523 1 93.56 225 LEU A C 1
ATOM 1713 O O . LEU A 1 225 ? -15.672 -0.531 8.367 1 93.56 225 LEU A O 1
ATOM 1717 N N . HIS A 1 226 ? -16.484 -0.559 10.398 1 88 226 HIS A N 1
ATOM 1718 C CA . HIS A 1 226 ? -17.531 -1.526 10.102 1 88 226 HIS A CA 1
ATOM 1719 C C . HIS A 1 226 ? -18.891 -1.035 10.609 1 88 226 HIS A C 1
ATOM 1721 O O . HIS A 1 226 ? -19.156 -1.047 11.812 1 88 226 HIS A O 1
ATOM 1727 N N . PRO A 1 227 ? -19.656 -0.54 9.797 1 88.19 227 PRO A N 1
ATOM 1728 C CA . PRO A 1 227 ? -19.547 -0.451 8.336 1 88.19 227 PRO A CA 1
ATOM 1729 C C . PRO A 1 227 ? -18.656 0.709 7.883 1 88.19 227 PRO A C 1
ATOM 1731 O O . PRO A 1 227 ? -18.344 1.6 8.68 1 88.19 227 PRO A O 1
ATOM 1734 N N . PRO A 1 228 ? -18.297 0.668 6.562 1 92.75 228 PRO A N 1
ATOM 1735 C CA . PRO A 1 228 ? -17.484 1.773 6.047 1 92.75 228 PRO A CA 1
ATOM 1736 C C . PRO A 1 228 ? -18.281 3.061 5.863 1 92.75 228 PRO A C 1
ATOM 1738 O O . PRO A 1 228 ? -19.516 3.027 5.859 1 92.75 228 PRO A O 1
ATOM 1741 N N . LEU A 1 229 ? -17.562 4.188 5.863 1 93 229 LEU A N 1
ATOM 1742 C CA . LEU A 1 229 ? -18.109 5.48 5.461 1 93 229 LEU A CA 1
ATOM 1743 C C . LEU A 1 229 ? -17.844 5.746 3.982 1 93 229 LEU A C 1
ATOM 1745 O O . LEU A 1 229 ? -16.703 6.062 3.6 1 93 229 LEU A O 1
ATOM 1749 N N . LEU A 1 230 ? -18.875 5.629 3.137 1 89.19 230 LEU A N 1
ATOM 1750 C CA . LEU A 1 230 ? -18.672 5.66 1.692 1 89.19 230 LEU A CA 1
ATOM 1751 C C . LEU A 1 230 ? -18.828 7.078 1.154 1 89.19 230 LEU A C 1
ATOM 1753 O O . LEU A 1 230 ? -19.703 7.828 1.601 1 89.19 230 LEU A O 1
ATOM 1757 N N . ARG A 1 231 ? -17.953 7.305 0.211 1 86.06 231 ARG A N 1
ATOM 1758 C CA . ARG A 1 231 ? -18.016 8.586 -0.483 1 86.06 231 ARG A CA 1
ATOM 1759 C C . ARG A 1 231 ? -19.203 8.641 -1.434 1 86.06 231 ARG A C 1
ATOM 1761 O O . ARG A 1 231 ? -19.5 7.664 -2.129 1 86.06 231 ARG A O 1
ATOM 1768 N N . THR A 1 232 ? -20.234 9.32 -1.135 1 72.62 232 THR A N 1
ATOM 1769 C CA . THR A 1 232 ? -21.375 9.406 -2.041 1 72.62 232 THR A CA 1
ATOM 1770 C C . THR A 1 232 ? -20.938 9.859 -3.428 1 72.62 232 THR A C 1
ATOM 1772 O O . THR A 1 232 ? -20.188 10.836 -3.559 1 72.62 232 THR A O 1
ATOM 1775 N N . PRO A 1 233 ? -21.125 8.891 -4.414 1 59 233 PRO A N 1
ATOM 1776 C CA . PRO A 1 233 ? -20.781 9.312 -5.773 1 59 233 PRO A CA 1
ATOM 1777 C C . PRO A 1 233 ? -21.328 10.695 -6.125 1 59 233 PRO A C 1
ATOM 1779 O O . PRO A 1 233 ? -22.406 11.07 -5.656 1 59 233 PRO A O 1
ATOM 1782 N N . ARG A 1 234 ? -20.453 11.703 -6.582 1 47.34 234 ARG A N 1
ATOM 1783 C CA . ARG A 1 234 ? -21 12.953 -7.125 1 47.34 234 ARG A CA 1
ATOM 1784 C C . ARG A 1 234 ? -22.156 12.68 -8.078 1 47.34 234 ARG A C 1
ATOM 1786 O O . ARG A 1 234 ? -22.078 11.773 -8.914 1 47.34 234 ARG A O 1
ATOM 1793 N N . GLU A 1 235 ? -23.375 12.875 -7.785 1 40.06 235 GLU A N 1
ATOM 1794 C CA . GLU A 1 235 ? -24.438 12.906 -8.781 1 40.06 235 GLU A CA 1
ATOM 1795 C C . GLU A 1 235 ? -23.953 13.5 -10.094 1 40.06 235 GLU A C 1
ATOM 1797 O O . GLU A 1 235 ? -23.406 14.602 -10.125 1 40.06 235 GLU A O 1
ATOM 1802 N N . GLY A 1 236 ? -23.406 12.82 -11.008 1 37.03 236 GLY A N 1
ATOM 1803 C CA . GLY A 1 236 ? -23.234 13.391 -12.336 1 37.03 236 GLY A CA 1
ATOM 1804 C C . GLY A 1 236 ? -24.391 14.289 -12.742 1 37.03 236 GLY A C 1
ATOM 1805 O O . GLY A 1 236 ? -25.547 13.945 -12.539 1 37.03 236 GLY A O 1
ATOM 1806 N N . ARG A 1 237 ? -24.25 15.68 -12.906 1 30.91 237 ARG A N 1
ATOM 1807 C CA . ARG A 1 237 ? -25.141 16.484 -13.734 1 30.91 237 ARG A CA 1
ATOM 1808 C C . ARG A 1 237 ? -25.391 15.805 -15.078 1 30.91 237 ARG A C 1
ATOM 1810 O O . ARG A 1 237 ? -24.453 15.352 -15.734 1 30.91 237 ARG A O 1
ATOM 1817 N N . PRO A 1 238 ? -26.672 15.438 -15.422 1 26.69 238 PRO A N 1
ATOM 1818 C CA . PRO A 1 238 ? -26.875 15.156 -16.844 1 26.69 238 PRO A CA 1
ATOM 1819 C C . PRO A 1 238 ? -26.109 16.109 -17.766 1 26.69 238 PRO A C 1
ATOM 1821 O O . PRO A 1 238 ? -26.016 17.297 -17.469 1 26.69 238 PRO A O 1
ATOM 1824 N N . ALA A 1 239 ? -25.297 15.445 -18.562 1 23.31 239 ALA A N 1
ATOM 1825 C CA . ALA A 1 239 ? -25.031 16.234 -19.766 1 23.31 239 ALA A CA 1
ATOM 1826 C C . ALA A 1 239 ? -26.328 16.594 -20.484 1 23.31 239 ALA A C 1
ATOM 1828 O O . ALA A 1 239 ? -27.25 15.781 -20.578 1 23.31 239 ALA A O 1
ATOM 1829 N N . MET B 1 1 ? 29.875 22.688 -11.125 1 32.22 1 MET B N 1
ATOM 1830 C CA . MET B 1 1 ? 28.859 21.641 -11.133 1 32.22 1 MET B CA 1
ATOM 1831 C C . MET B 1 1 ? 29.328 20.422 -10.359 1 32.22 1 MET B C 1
ATOM 1833 O O . MET B 1 1 ? 30.156 19.656 -10.852 1 32.22 1 MET B O 1
ATOM 1837 N N . HIS B 1 2 ? 29.672 20.422 -9.133 1 42 2 HIS B N 1
ATOM 1838 C CA . HIS B 1 2 ? 30.328 19.328 -8.414 1 42 2 HIS B CA 1
ATOM 1839 C C . HIS B 1 2 ? 29.562 18.016 -8.586 1 42 2 HIS B C 1
ATOM 1841 O O . HIS B 1 2 ? 28.344 17.969 -8.438 1 42 2 HIS B O 1
ATOM 1847 N N . GLY B 1 3 ? 29.969 17.203 -9.5 1 46.28 3 GLY B N 1
ATOM 1848 C CA . GLY B 1 3 ? 29.469 15.922 -9.953 1 46.28 3 GLY B CA 1
ATOM 1849 C C . GLY B 1 3 ? 28.969 15.039 -8.82 1 46.28 3 GLY B C 1
ATOM 1850 O O . GLY B 1 3 ? 29.484 15.109 -7.699 1 46.28 3 GLY B O 1
ATOM 1851 N N . TYR B 1 4 ? 27.719 14.883 -8.758 1 51.44 4 TYR B N 1
ATOM 1852 C CA . TYR B 1 4 ? 27.172 13.883 -7.844 1 51.44 4 TYR B CA 1
ATOM 1853 C C . TYR B 1 4 ? 28.016 12.617 -7.84 1 51.44 4 TYR B C 1
ATOM 1855 O O . TYR B 1 4 ? 28.297 12.055 -8.898 1 51.44 4 TYR B O 1
ATOM 1863 N N . ASP B 1 5 ? 28.875 12.398 -6.801 1 57.06 5 ASP B N 1
ATOM 1864 C CA . ASP B 1 5 ? 29.672 11.18 -6.66 1 57.06 5 ASP B CA 1
ATOM 1865 C C . ASP B 1 5 ? 28.797 9.992 -6.254 1 57.06 5 ASP B C 1
ATOM 1867 O O . ASP B 1 5 ? 28.406 9.867 -5.09 1 57.06 5 ASP B O 1
ATOM 1871 N N . LYS B 1 6 ? 28.484 9.234 -7.203 1 56.53 6 LYS B N 1
ATOM 1872 C CA . LYS B 1 6 ? 27.656 8.062 -6.988 1 56.53 6 LYS B CA 1
ATOM 1873 C C . LYS B 1 6 ? 28.219 7.172 -5.887 1 56.53 6 LYS B C 1
ATOM 1875 O O . LYS B 1 6 ? 27.5 6.355 -5.305 1 56.53 6 LYS B O 1
ATOM 1880 N N . HIS B 1 7 ? 29.516 7.332 -5.691 1 57.75 7 HIS B N 1
ATOM 1881 C CA . HIS B 1 7 ? 30.172 6.484 -4.703 1 57.75 7 HIS B CA 1
ATOM 1882 C C . HIS B 1 7 ? 30.047 7.078 -3.303 1 57.75 7 HIS B C 1
ATOM 1884 O O . HIS B 1 7 ? 30.469 6.453 -2.324 1 57.75 7 HIS B O 1
ATOM 1890 N N . ALA B 1 8 ? 29.438 8.203 -3.273 1 56.19 8 ALA B N 1
ATOM 1891 C CA . ALA B 1 8 ? 29.281 8.852 -1.975 1 56.19 8 ALA B CA 1
ATOM 1892 C C . ALA B 1 8 ? 28.141 8.219 -1.179 1 56.19 8 ALA B C 1
ATOM 1894 O O . ALA B 1 8 ? 28.047 8.391 0.04 1 56.19 8 ALA B O 1
ATOM 1895 N N . PHE B 1 9 ? 27.391 7.41 -1.962 1 62.94 9 PHE B N 1
ATOM 1896 C CA . PHE B 1 9 ? 26.25 6.797 -1.283 1 62.94 9 PHE B CA 1
ATOM 1897 C C . PHE B 1 9 ? 26.406 5.281 -1.236 1 62.94 9 PHE B C 1
ATOM 1899 O O . PHE B 1 9 ? 27.016 4.684 -2.125 1 62.94 9 PHE B O 1
ATOM 1906 N N . GLU B 1 10 ? 26 4.758 -0.08 1 65.94 10 GLU B N 1
ATOM 1907 C CA . GLU B 1 10 ? 26.078 3.309 0.081 1 65.94 10 GLU B CA 1
ATOM 1908 C C . GLU B 1 10 ? 25.359 2.59 -1.056 1 65.94 10 GLU B C 1
ATOM 1910 O O . GLU B 1 10 ? 24.203 2.91 -1.372 1 65.94 10 GLU B O 1
ATOM 1915 N N . PRO B 1 11 ? 26.109 1.812 -1.73 1 79.38 11 PRO B N 1
ATOM 1916 C CA . PRO B 1 11 ? 25.453 1.037 -2.787 1 79.38 11 PRO B CA 1
ATOM 1917 C C . PRO B 1 11 ? 24.453 0.013 -2.242 1 79.38 11 PRO B C 1
ATOM 1919 O O . PRO B 1 11 ? 24.781 -0.719 -1.301 1 79.38 11 PRO B O 1
ATOM 1922 N N . PHE B 1 12 ? 23.25 0.184 -2.57 1 87.94 12 PHE B N 1
ATOM 1923 C CA . PHE B 1 12 ? 22.219 -0.811 -2.266 1 87.94 12 PHE B CA 1
ATOM 1924 C C . PHE B 1 12 ? 21.984 -1.728 -3.461 1 87.94 12 PHE B C 1
ATOM 1926 O O . PHE B 1 12 ? 22.141 -1.311 -4.609 1 87.94 12 PHE B O 1
ATOM 1933 N N . ALA B 1 13 ? 21.844 -2.922 -3.1 1 91.94 13 ALA B N 1
ATOM 1934 C CA . ALA B 1 13 ? 21.172 -3.768 -4.09 1 91.94 13 ALA 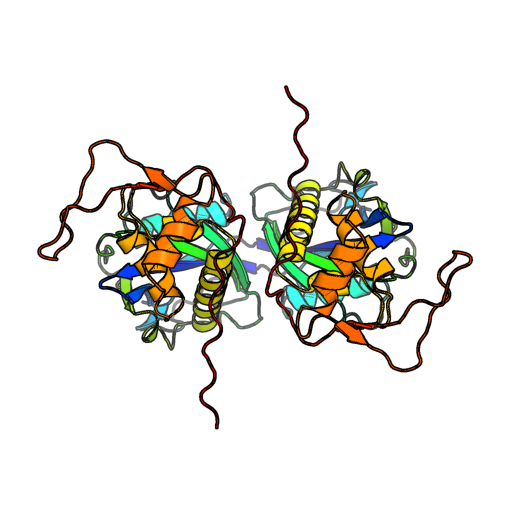B CA 1
ATOM 1935 C C . ALA B 1 13 ? 19.672 -3.756 -3.895 1 91.94 13 ALA B C 1
ATOM 1937 O O . ALA B 1 13 ? 19.188 -3.686 -2.764 1 91.94 13 ALA B O 1
ATOM 1938 N N . VAL B 1 14 ? 18.953 -3.781 -5.012 1 95.19 14 VAL B N 1
ATOM 1939 C CA . VAL B 1 14 ? 17.5 -3.812 -4.965 1 95.19 14 VAL B CA 1
ATOM 1940 C C . VAL B 1 14 ? 16.984 -5.102 -5.602 1 95.19 14 VAL B C 1
ATOM 1942 O O . VAL B 1 14 ? 17.438 -5.492 -6.68 1 95.19 14 VAL B O 1
ATOM 1945 N N . THR B 1 15 ? 16.109 -5.77 -4.895 1 96.56 15 THR B N 1
ATOM 1946 C CA . THR B 1 15 ? 15.461 -6.973 -5.414 1 96.56 15 THR B CA 1
ATOM 1947 C C . THR B 1 15 ? 13.945 -6.797 -5.469 1 96.56 15 THR B C 1
ATOM 1949 O O . THR B 1 15 ? 13.406 -5.867 -4.867 1 96.56 15 THR B O 1
ATOM 1952 N N . VAL B 1 16 ? 13.328 -7.633 -6.27 1 98.31 16 VAL B N 1
ATOM 1953 C CA . VAL B 1 16 ? 11.891 -7.867 -6.137 1 98.31 16 VAL B CA 1
ATOM 1954 C C . VAL B 1 16 ? 11.641 -9.258 -5.555 1 98.31 16 VAL B C 1
ATOM 1956 O O . VAL B 1 16 ? 12.391 -10.195 -5.836 1 98.31 16 VAL B O 1
ATOM 1959 N N . ASP B 1 17 ? 10.672 -9.359 -4.719 1 98.69 17 ASP B N 1
ATOM 1960 C CA . ASP B 1 17 ? 10.133 -10.617 -4.211 1 98.69 17 ASP B CA 1
ATOM 1961 C C . ASP B 1 17 ? 8.641 -10.734 -4.512 1 98.69 17 ASP B C 1
ATOM 1963 O O . ASP B 1 17 ? 7.898 -9.758 -4.383 1 98.69 17 ASP B O 1
ATOM 1967 N N . LEU B 1 18 ? 8.227 -11.891 -4.949 1 98.62 18 LEU B N 1
ATOM 1968 C CA . LEU B 1 18 ? 6.855 -12.07 -5.406 1 98.62 18 LEU B CA 1
ATOM 1969 C C . LEU B 1 18 ? 6.109 -13.055 -4.512 1 98.62 18 LEU B C 1
ATOM 1971 O O . LEU B 1 18 ? 6.477 -14.234 -4.43 1 98.62 18 LEU B O 1
ATOM 1975 N N . ALA B 1 19 ? 5.098 -12.555 -3.826 1 98.75 19 ALA B N 1
ATOM 1976 C CA . ALA B 1 19 ? 4.098 -13.453 -3.254 1 98.75 19 ALA B CA 1
ATOM 1977 C C . ALA B 1 19 ? 3.047 -13.836 -4.293 1 98.75 19 ALA B C 1
ATOM 1979 O O . ALA B 1 19 ? 2.055 -13.125 -4.477 1 98.75 19 ALA B O 1
ATOM 1980 N N . VAL B 1 20 ? 3.264 -14.938 -4.961 1 98 20 VAL B N 1
ATOM 1981 C CA . VAL B 1 20 ? 2.354 -15.422 -5.992 1 98 20 VAL B CA 1
ATOM 1982 C C . VAL B 1 20 ? 1.334 -16.375 -5.371 1 98 20 VAL B C 1
ATOM 1984 O O . VAL B 1 20 ? 1.7 -17.422 -4.828 1 98 20 VAL B O 1
ATOM 1987 N N . LEU B 1 21 ? 0.058 -16.016 -5.484 1 98.25 21 LEU B N 1
ATOM 1988 C CA . LEU B 1 21 ? -1.002 -16.766 -4.82 1 98.25 21 LEU B CA 1
ATOM 1989 C C . LEU B 1 21 ? -1.991 -17.328 -5.836 1 98.25 21 LEU B C 1
ATOM 1991 O O . LEU B 1 21 ? -2.256 -16.688 -6.863 1 98.25 21 LEU B O 1
ATOM 1995 N N . THR B 1 22 ? -2.502 -18.438 -5.543 1 97.25 22 THR B N 1
ATOM 1996 C CA . THR B 1 22 ? -3.551 -19.078 -6.336 1 97.25 22 THR B CA 1
ATOM 1997 C C . THR B 1 22 ? -4.449 -19.938 -5.453 1 97.25 22 THR B C 1
ATOM 1999 O O . THR B 1 22 ? -4.156 -20.141 -4.273 1 97.25 22 THR B O 1
ATOM 2002 N N . LEU B 1 23 ? -5.574 -20.328 -6.008 1 96.5 23 LEU B N 1
ATOM 2003 C CA . LEU B 1 23 ? -6.453 -21.297 -5.355 1 96.5 23 LEU B CA 1
ATOM 2004 C C . LEU B 1 23 ? -6.418 -22.641 -6.078 1 96.5 23 LEU B C 1
ATOM 2006 O O . LEU B 1 23 ? -6.66 -22.703 -7.285 1 96.5 23 LEU B O 1
ATOM 2010 N N . ARG B 1 24 ? -6.066 -23.609 -5.312 1 92.19 24 ARG B N 1
ATOM 2011 C CA . ARG B 1 24 ? -6.035 -24.969 -5.82 1 92.19 24 ARG B CA 1
ATOM 2012 C C . ARG B 1 24 ? -6.691 -25.938 -4.836 1 92.19 24 ARG B C 1
ATOM 2014 O O . ARG B 1 24 ? -6.363 -25.938 -3.648 1 92.19 24 ARG B O 1
ATOM 2021 N N . ALA B 1 25 ? -7.676 -26.734 -5.383 1 89.19 25 ALA B N 1
ATOM 2022 C CA . ALA B 1 25 ? -8.359 -27.75 -4.586 1 89.19 25 ALA B CA 1
ATOM 2023 C C . ALA B 1 25 ? -8.945 -27.141 -3.314 1 89.19 25 ALA B C 1
ATOM 2025 O O . ALA B 1 25 ? -8.758 -27.672 -2.219 1 89.19 25 ALA B O 1
ATOM 2026 N N . GLY B 1 26 ? -9.414 -25.969 -3.43 1 90.81 26 GLY B N 1
ATOM 2027 C CA . GLY B 1 26 ? -10.148 -25.344 -2.342 1 90.81 26 GLY B CA 1
ATOM 2028 C C . GLY B 1 26 ? -9.242 -24.719 -1.296 1 90.81 26 GLY B C 1
ATOM 2029 O O . GLY B 1 26 ? -9.695 -24.406 -0.192 1 90.81 26 GLY B O 1
ATOM 2030 N N . ALA B 1 27 ? -7.992 -24.594 -1.632 1 96.12 27 ALA B N 1
ATOM 2031 C CA . ALA B 1 27 ? -7.055 -24.016 -0.668 1 96.12 27 ALA B CA 1
ATOM 2032 C C . ALA B 1 27 ? -6.195 -22.938 -1.316 1 96.12 27 ALA B C 1
ATOM 2034 O O . ALA B 1 27 ? -5.914 -22.984 -2.518 1 96.12 27 ALA B O 1
ATOM 2035 N N . LEU B 1 28 ? -5.812 -22 -0.45 1 97.88 28 LEU B N 1
ATOM 2036 C CA . LEU B 1 28 ? -4.875 -20.969 -0.894 1 97.88 28 LEU B CA 1
ATOM 2037 C C . LEU B 1 28 ? -3.463 -21.531 -1.005 1 97.88 28 LEU B C 1
ATOM 2039 O O . LEU B 1 28 ? -3.004 -22.25 -0.111 1 97.88 28 LEU B O 1
ATOM 2043 N N . HIS B 1 29 ? -2.811 -21.312 -2.127 1 97.62 29 HIS B N 1
ATOM 2044 C CA . HIS B 1 29 ? -1.444 -21.766 -2.357 1 97.62 29 HIS B CA 1
ATOM 2045 C C . HIS B 1 29 ? -0.521 -20.609 -2.682 1 97.62 29 HIS B C 1
ATOM 2047 O O . HIS B 1 29 ? -0.969 -19.578 -3.205 1 97.62 29 HIS B O 1
ATOM 2053 N N . ALA B 1 30 ? 0.707 -20.781 -2.359 1 97.94 30 ALA B N 1
ATOM 2054 C CA . ALA B 1 30 ? 1.772 -19.859 -2.734 1 97.94 30 ALA B CA 1
ATOM 2055 C C . ALA B 1 30 ? 2.832 -20.547 -3.584 1 97.94 30 ALA B C 1
ATOM 2057 O O . ALA B 1 30 ? 3.125 -21.734 -3.377 1 97.94 30 ALA B O 1
ATOM 2058 N N . LEU B 1 31 ? 3.385 -19.797 -4.566 1 97.12 31 LEU B N 1
ATOM 2059 C CA . LEU B 1 31 ? 4.512 -20.297 -5.348 1 97.12 31 LEU B CA 1
ATOM 2060 C C . LEU B 1 31 ? 5.824 -20.094 -4.602 1 97.12 31 LEU B C 1
ATOM 2062 O O . LEU B 1 31 ? 6.133 -18.984 -4.176 1 97.12 31 LEU B O 1
ATOM 2066 N N . LEU B 1 32 ? 6.547 -21.188 -4.375 1 97.31 32 LEU B N 1
ATOM 2067 C CA . LEU B 1 32 ? 7.848 -21.094 -3.725 1 97.31 32 LEU B CA 1
ATOM 2068 C C . LEU B 1 32 ? 8.938 -21.688 -4.613 1 97.31 32 LEU B C 1
ATOM 2070 O O . LEU B 1 32 ? 8.656 -22.516 -5.484 1 97.31 32 LEU B O 1
ATOM 2074 N N . VAL B 1 33 ? 10.141 -21.203 -4.41 1 96 33 VAL B N 1
ATOM 2075 C CA . VAL B 1 33 ? 11.312 -21.719 -5.117 1 96 33 VAL B CA 1
ATOM 2076 C C . VAL B 1 33 ? 12.367 -22.156 -4.109 1 96 33 VAL B C 1
ATOM 2078 O O . VAL B 1 33 ? 12.578 -21.5 -3.084 1 96 33 VAL B O 1
ATOM 2081 N N . GLU B 1 34 ? 12.961 -23.234 -4.406 1 95.31 34 GLU B N 1
ATOM 2082 C CA . GLU B 1 34 ? 14.039 -23.703 -3.529 1 95.31 34 GLU B CA 1
ATOM 2083 C C . GLU B 1 34 ? 15.359 -23.016 -3.865 1 95.31 34 GLU B C 1
ATOM 2085 O O . GLU B 1 34 ? 15.781 -23.016 -5.023 1 95.31 34 GLU B O 1
ATOM 2090 N N . ARG B 1 35 ? 16 -22.5 -2.832 1 94.5 35 ARG B N 1
ATOM 2091 C CA . ARG B 1 35 ? 17.281 -21.844 -3.062 1 94.5 35 ARG B CA 1
ATOM 2092 C C . ARG B 1 35 ? 18.391 -22.859 -3.281 1 94.5 35 ARG B C 1
ATOM 2094 O O . ARG B 1 35 ? 18.547 -23.797 -2.484 1 94.5 35 ARG B O 1
ATOM 2101 N N . GLY B 1 36 ? 19.203 -22.625 -4.227 1 91.19 36 GLY B N 1
ATOM 2102 C CA . GLY B 1 36 ? 20.266 -23.547 -4.582 1 91.19 36 GLY B CA 1
ATOM 2103 C C . GLY B 1 36 ? 21.609 -23.188 -3.977 1 91.19 36 GLY B C 1
ATOM 2104 O O . GLY B 1 36 ? 22.516 -24.016 -3.912 1 91.19 36 GLY B O 1
ATOM 2105 N N . GLN B 1 37 ? 21.719 -21.969 -3.535 1 90.69 37 GLN B N 1
ATOM 2106 C CA . GLN B 1 37 ? 23 -21.484 -3.043 1 90.69 37 GLN B CA 1
ATOM 2107 C C . GLN B 1 37 ? 22.844 -20.75 -1.716 1 90.69 37 GLN B C 1
ATOM 2109 O O . GLN B 1 37 ? 21.75 -20.312 -1.377 1 90.69 37 GLN B O 1
ATOM 2114 N N . GLU B 1 38 ? 24.016 -20.688 -1.023 1 92.56 38 GLU B N 1
ATOM 2115 C CA . GLU B 1 38 ? 24.031 -19.875 0.194 1 92.56 38 GLU B CA 1
ATOM 2116 C C . GLU B 1 38 ? 23.844 -18.406 -0.121 1 92.56 38 GLU B C 1
ATOM 2118 O O . GLU B 1 38 ? 24.203 -17.938 -1.208 1 92.56 38 GLU B O 1
ATOM 2123 N N . PRO B 1 39 ? 23.234 -17.609 0.729 1 94.44 39 PRO B N 1
ATOM 2124 C CA . PRO B 1 39 ? 22.688 -18.047 2.016 1 94.44 39 PRO B CA 1
ATOM 2125 C C . PRO B 1 39 ? 21.375 -18.812 1.87 1 94.44 39 PRO B C 1
ATOM 2127 O O . PRO B 1 39 ? 20.719 -18.719 0.832 1 94.44 39 PRO B O 1
ATOM 2130 N N . TYR B 1 40 ? 21.031 -19.719 2.906 1 95.88 40 TYR B N 1
ATOM 2131 C CA . TYR B 1 40 ? 19.766 -20.438 3.051 1 95.88 40 TYR B CA 1
ATOM 2132 C C . TYR B 1 40 ? 19.641 -21.531 2.002 1 95.88 40 TYR B C 1
ATOM 2134 O O . TYR B 1 40 ? 18.547 -21.781 1.487 1 95.88 40 TYR B O 1
ATOM 214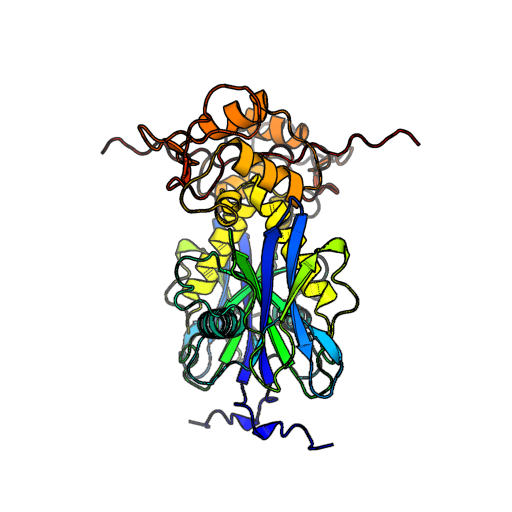2 N N . ALA B 1 41 ? 20.719 -22.125 1.585 1 95.12 41 ALA B N 1
ATOM 2143 C CA . ALA B 1 41 ? 20.688 -23.234 0.627 1 95.12 41 ALA B CA 1
ATOM 2144 C C . ALA B 1 41 ? 19.734 -24.328 1.096 1 95.12 41 ALA B C 1
ATOM 2146 O O . ALA B 1 41 ? 19.781 -24.75 2.256 1 95.12 41 ALA B O 1
ATOM 2147 N N . GLY B 1 42 ? 18.844 -24.703 0.136 1 94.5 42 GLY B N 1
ATOM 2148 C CA . GLY B 1 42 ? 17.922 -25.797 0.434 1 94.5 42 GLY B CA 1
ATOM 2149 C C . GLY B 1 42 ? 16.609 -25.312 1.029 1 94.5 42 GLY B C 1
ATOM 2150 O O . GLY B 1 42 ? 15.664 -26.094 1.149 1 94.5 42 GLY B O 1
ATOM 2151 N N . ARG B 1 43 ? 16.562 -24.062 1.359 1 96.62 43 ARG B N 1
ATOM 2152 C CA . ARG B 1 43 ? 15.32 -23.516 1.913 1 96.62 43 ARG B CA 1
ATOM 2153 C C . ARG B 1 43 ? 14.43 -22.953 0.811 1 96.62 43 ARG B C 1
ATOM 2155 O O . ARG B 1 43 ? 14.906 -22.609 -0.272 1 96.62 43 ARG B O 1
ATOM 2162 N N . TRP B 1 44 ? 13.211 -22.969 1.137 1 97.25 44 TRP B N 1
ATOM 2163 C CA . TRP B 1 44 ? 12.242 -22.375 0.224 1 97.25 44 TRP B CA 1
ATOM 2164 C C . TRP B 1 44 ? 12.203 -20.859 0.391 1 97.25 44 TRP B C 1
ATOM 2166 O O . TRP B 1 44 ? 12.414 -20.344 1.491 1 97.25 44 TRP B O 1
ATOM 2176 N N . ALA B 1 45 ? 11.984 -20.188 -0.728 1 98.06 45 ALA B N 1
ATOM 2177 C CA . ALA B 1 45 ? 11.875 -18.719 -0.773 1 98.06 45 ALA B CA 1
ATOM 2178 C C . ALA B 1 45 ? 10.805 -18.281 -1.771 1 98.06 45 ALA B C 1
ATOM 2180 O O . ALA B 1 45 ? 10.344 -19.078 -2.592 1 98.06 45 ALA B O 1
ATOM 2181 N N . LEU B 1 46 ? 10.359 -17.062 -1.562 1 98.38 46 LEU B N 1
ATOM 2182 C CA . LEU B 1 46 ? 9.547 -16.469 -2.613 1 98.38 46 LEU B CA 1
ATOM 2183 C C . LEU B 1 46 ? 10.359 -16.281 -3.891 1 98.38 46 LEU B C 1
ATOM 2185 O O . LEU B 1 46 ? 11.555 -15.992 -3.832 1 98.38 46 LEU B O 1
ATOM 2189 N N . PRO B 1 47 ? 9.688 -16.531 -5.035 1 96.88 47 PRO B N 1
ATOM 2190 C CA . PRO B 1 47 ? 10.398 -16.156 -6.266 1 96.88 47 PRO B CA 1
ATOM 2191 C C . PRO B 1 47 ? 10.766 -14.68 -6.316 1 96.88 47 PRO B C 1
ATOM 2193 O O . PRO B 1 47 ? 10.07 -13.852 -5.723 1 96.88 47 PRO B O 1
ATOM 2196 N N . GLY B 1 48 ? 11.789 -14.383 -6.977 1 96.06 48 GLY B N 1
ATOM 2197 C CA . GLY B 1 48 ? 12.258 -13.016 -7.117 1 96.06 48 GLY B CA 1
ATOM 2198 C C . GLY B 1 48 ? 13.648 -12.922 -7.711 1 96.06 48 GLY B C 1
ATOM 2199 O O . GLY B 1 48 ? 14.172 -13.906 -8.234 1 96.06 48 GLY B O 1
ATOM 2200 N N . GLY B 1 49 ? 14.234 -11.719 -7.656 1 94.5 49 GLY B N 1
ATOM 2201 C CA . GLY B 1 49 ? 15.562 -11.492 -8.203 1 94.5 49 GLY B CA 1
ATOM 2202 C C . GLY B 1 49 ? 15.992 -10.039 -8.148 1 94.5 49 GLY B C 1
ATOM 2203 O O . GLY B 1 49 ? 15.234 -9.18 -7.691 1 94.5 49 GLY B O 1
ATOM 2204 N N . PHE B 1 50 ? 17.188 -9.859 -8.531 1 93.5 50 PHE B N 1
ATOM 2205 C CA . PHE B 1 50 ? 17.75 -8.516 -8.516 1 93.5 50 PHE B CA 1
ATOM 2206 C C . PHE B 1 50 ? 17.172 -7.66 -9.625 1 93.5 50 PHE B C 1
ATOM 2208 O O . PHE B 1 50 ? 16.938 -8.141 -10.734 1 93.5 50 PHE B O 1
ATOM 2215 N N . LEU B 1 51 ? 16.891 -6.41 -9.25 1 94.56 51 LEU B N 1
ATOM 2216 C CA . LEU B 1 51 ? 16.5 -5.422 -10.242 1 94.56 51 LEU B CA 1
ATOM 2217 C C . LEU B 1 51 ? 17.641 -5.105 -11.195 1 94.56 51 LEU B C 1
ATOM 2219 O O . LEU B 1 51 ? 18.781 -4.934 -10.758 1 94.56 51 LEU B O 1
ATOM 2223 N N . LEU B 1 52 ? 17.406 -5.082 -12.477 1 92.81 52 LEU B N 1
ATOM 2224 C CA . LEU B 1 52 ? 18.406 -4.699 -13.477 1 92.81 52 LEU B CA 1
ATOM 2225 C C . LEU B 1 52 ? 18.422 -3.188 -13.664 1 92.81 52 LEU B C 1
ATOM 2227 O O . LEU B 1 52 ? 17.453 -2.5 -13.336 1 92.81 52 LEU B O 1
ATOM 2231 N N . PRO B 1 53 ? 19.453 -2.666 -14.203 1 89.19 53 PRO B N 1
ATOM 2232 C CA . PRO B 1 53 ? 19.641 -1.216 -14.242 1 89.19 53 PRO B CA 1
ATOM 2233 C C . PRO B 1 53 ? 18.578 -0.493 -15.055 1 89.19 53 PRO B C 1
ATOM 2235 O O . PRO B 1 53 ? 18.203 0.634 -14.727 1 89.19 53 PRO B O 1
ATOM 2238 N N . ALA B 1 54 ? 18.062 -1.092 -16.062 1 93.5 54 ALA B N 1
ATOM 2239 C CA . ALA B 1 54 ? 17.219 -0.359 -17.016 1 93.5 54 ALA B CA 1
ATOM 2240 C C . ALA B 1 54 ? 15.758 -0.763 -16.875 1 93.5 54 ALA B C 1
ATOM 2242 O O . ALA B 1 54 ? 14.969 -0.561 -17.797 1 93.5 54 ALA B O 1
ATOM 2243 N N . GLU B 1 55 ? 15.359 -1.357 -15.727 1 96.56 55 GLU B N 1
ATOM 2244 C CA . GLU B 1 55 ? 13.969 -1.75 -15.555 1 96.56 55 GLU B CA 1
ATOM 2245 C C . GLU B 1 55 ? 13.391 -1.197 -14.25 1 96.56 55 GLU B C 1
ATOM 2247 O O . GLU B 1 55 ? 14.141 -0.884 -13.32 1 96.56 55 GLU B O 1
ATOM 2252 N N . SER B 1 56 ? 12.125 -1.016 -14.258 1 97.75 56 SER B N 1
ATOM 2253 C CA . SER B 1 56 ? 11.414 -0.698 -13.023 1 97.75 56 SER B CA 1
ATOM 2254 C C . SER B 1 56 ? 11.18 -1.948 -12.18 1 97.75 56 SER B C 1
ATOM 2256 O O . SER B 1 56 ? 11.367 -3.068 -12.656 1 97.75 56 SER B O 1
ATOM 2258 N N . ALA B 1 57 ? 10.867 -1.717 -10.922 1 98.19 57 ALA B N 1
ATOM 2259 C CA . ALA B 1 57 ? 10.547 -2.852 -10.062 1 98.19 57 ALA B CA 1
ATOM 2260 C C . ALA B 1 57 ? 9.375 -3.652 -10.617 1 98.19 57 ALA B C 1
ATOM 2262 O O . ALA B 1 57 ? 9.352 -4.883 -10.516 1 98.19 57 ALA B O 1
ATOM 2263 N N . GLU B 1 58 ? 8.383 -2.965 -11.164 1 98.12 58 GLU B N 1
ATOM 2264 C CA . GLU B 1 58 ? 7.234 -3.646 -11.75 1 98.12 58 GLU B CA 1
ATOM 2265 C C . GLU B 1 58 ? 7.648 -4.508 -12.938 1 98.12 58 GLU B C 1
ATOM 2267 O O . GLU B 1 58 ? 7.188 -5.645 -13.078 1 98.12 58 GLU B O 1
ATOM 2272 N N . GLU B 1 59 ? 8.461 -3.938 -13.789 1 97.25 59 GLU B N 1
ATOM 2273 C CA . GLU B 1 59 ? 8.969 -4.699 -14.93 1 97.25 59 GLU B CA 1
ATOM 2274 C C . GLU B 1 59 ? 9.773 -5.914 -14.461 1 97.25 59 GLU B C 1
ATOM 2276 O O . GLU B 1 59 ? 9.648 -7 -15.031 1 97.25 59 GLU B O 1
ATOM 2281 N N . ALA B 1 60 ? 10.602 -5.715 -13.461 1 97.12 60 ALA B N 1
ATOM 2282 C CA . ALA B 1 60 ? 11.367 -6.82 -12.891 1 97.12 60 ALA B CA 1
ATOM 2283 C C . ALA B 1 60 ? 10.445 -7.895 -12.328 1 97.12 60 ALA B C 1
ATOM 2285 O O . ALA B 1 60 ? 10.68 -9.094 -12.523 1 97.12 60 ALA B O 1
ATOM 2286 N N . ALA B 1 61 ? 9.383 -7.473 -11.648 1 97.94 61 ALA B N 1
ATOM 2287 C CA . ALA B 1 61 ? 8.422 -8.406 -11.078 1 97.94 61 ALA B CA 1
ATOM 2288 C C . ALA B 1 61 ? 7.758 -9.25 -12.164 1 97.94 61 ALA B C 1
ATOM 2290 O O . ALA B 1 61 ? 7.617 -10.469 -12.023 1 97.94 61 ALA B O 1
ATOM 2291 N N . ARG B 1 62 ? 7.398 -8.594 -13.25 1 97.5 62 ARG B N 1
ATOM 2292 C CA . ARG B 1 62 ? 6.762 -9.305 -14.352 1 97.5 62 ARG B CA 1
ATOM 2293 C C . ARG B 1 62 ? 7.738 -10.273 -15.016 1 97.5 62 ARG B C 1
ATOM 2295 O O . ARG B 1 62 ? 7.359 -11.383 -15.383 1 97.5 62 ARG B O 1
ATOM 2302 N N . ARG B 1 63 ? 8.953 -9.805 -15.18 1 96 63 ARG B N 1
ATOM 2303 C CA . ARG B 1 63 ? 9.977 -10.672 -15.75 1 96 63 ARG B CA 1
ATOM 2304 C C . ARG B 1 63 ? 10.172 -11.914 -14.891 1 96 63 ARG B C 1
ATOM 2306 O O . ARG B 1 63 ? 10.156 -13.039 -15.406 1 96 63 ARG B O 1
ATOM 2313 N N . GLU B 1 64 ? 10.32 -11.766 -13.562 1 95 64 GLU B N 1
ATOM 2314 C CA . GLU B 1 64 ? 10.523 -12.875 -12.633 1 95 64 GLU B CA 1
ATOM 2315 C C . GLU B 1 64 ? 9.297 -13.789 -12.602 1 95 64 GLU B C 1
ATOM 2317 O O . GLU B 1 64 ? 9.43 -15.016 -12.492 1 95 64 GLU B O 1
ATOM 2322 N N . LEU B 1 65 ? 8.109 -13.141 -12.641 1 94.44 65 LEU B N 1
ATOM 2323 C CA . LEU B 1 65 ? 6.879 -13.922 -12.648 1 94.44 65 LEU B CA 1
ATOM 2324 C C . LEU B 1 65 ? 6.824 -14.836 -13.867 1 94.44 65 LEU B C 1
ATOM 2326 O O . LEU B 1 65 ? 6.512 -16.031 -13.742 1 94.44 65 LEU B O 1
ATOM 2330 N N . ALA B 1 66 ? 7.137 -14.289 -15.023 1 93.06 66 ALA B N 1
ATOM 2331 C CA . ALA B 1 66 ? 7.133 -15.062 -16.266 1 93.06 66 ALA B CA 1
ATOM 2332 C C . ALA B 1 66 ? 8.156 -16.203 -16.203 1 93.06 66 ALA B C 1
ATOM 2334 O O . ALA B 1 66 ? 7.859 -17.328 -16.594 1 93.06 66 ALA B O 1
ATOM 2335 N N . GLU B 1 67 ? 9.305 -15.906 -15.719 1 90.44 67 GLU B N 1
ATOM 2336 C CA . GLU B 1 67 ? 10.383 -16.891 -15.648 1 90.44 67 GLU B CA 1
ATOM 2337 C C . GLU B 1 67 ? 10 -18.062 -14.75 1 90.44 67 GLU B C 1
ATOM 2339 O O . GLU B 1 67 ? 10.18 -19.219 -15.125 1 90.44 67 GLU B O 1
ATOM 2344 N N . GLU B 1 68 ? 9.438 -17.797 -13.578 1 88.19 68 GLU B N 1
ATOM 2345 C CA . GLU B 1 68 ? 9.172 -18.844 -12.594 1 88.19 68 GLU B CA 1
ATOM 2346 C C . GLU B 1 68 ? 7.926 -19.641 -12.953 1 88.19 68 GLU B C 1
ATOM 2348 O O . GLU B 1 68 ? 7.84 -20.844 -12.664 1 88.19 68 GLU B O 1
ATOM 2353 N N . THR B 1 69 ? 6.914 -18.984 -13.516 1 86.31 69 THR B N 1
ATOM 2354 C CA . THR B 1 69 ? 5.652 -19.656 -13.805 1 86.31 69 THR B CA 1
ATOM 2355 C C . THR B 1 69 ? 5.691 -20.297 -15.188 1 86.31 69 THR B C 1
ATOM 2357 O O . THR B 1 69 ? 4.875 -21.172 -15.5 1 86.31 69 THR B O 1
ATOM 2360 N N . GLY B 1 70 ? 6.566 -19.797 -16.062 1 85.94 70 GLY B N 1
ATOM 2361 C CA . GLY B 1 70 ? 6.629 -20.281 -17.422 1 85.94 70 GLY B CA 1
ATOM 2362 C C . GLY B 1 70 ? 5.555 -19.688 -18.312 1 85.94 70 GLY B C 1
ATOM 2363 O O . GLY B 1 70 ? 5.383 -20.125 -19.453 1 85.94 70 GLY B O 1
ATOM 2364 N N . LEU B 1 71 ? 4.867 -18.719 -17.797 1 85.06 71 LEU B N 1
ATOM 2365 C CA . LEU B 1 71 ? 3.826 -18.078 -18.594 1 85.06 71 LEU B CA 1
ATOM 2366 C C . LEU B 1 71 ? 4.43 -17.109 -19.594 1 85.06 71 LEU B C 1
ATOM 2368 O O . LEU B 1 71 ? 5.316 -16.312 -19.25 1 85.06 71 LEU B O 1
ATOM 2372 N N . ALA B 1 72 ? 3.988 -17.25 -20.781 1 82.25 72 ALA B N 1
ATOM 2373 C CA . ALA B 1 72 ? 4.504 -16.406 -21.859 1 82.25 72 ALA B CA 1
ATOM 2374 C C . ALA B 1 72 ? 4.031 -14.969 -21.703 1 82.25 72 ALA B C 1
ATOM 2376 O O . ALA B 1 72 ? 4.762 -14.031 -22.031 1 82.25 72 ALA B O 1
ATOM 2377 N N . ASP B 1 73 ? 2.82 -14.898 -21.297 1 87.25 73 ASP B N 1
ATOM 2378 C CA . ASP B 1 73 ? 2.234 -13.578 -21.125 1 87.25 73 ASP B CA 1
ATOM 2379 C C . ASP B 1 73 ? 1.617 -13.43 -19.734 1 87.25 73 ASP B C 1
ATOM 2381 O O . ASP B 1 73 ? 0.648 -14.109 -19.391 1 87.25 73 ASP B O 1
ATOM 2385 N N . VAL B 1 74 ? 2.229 -12.461 -19 1 90.62 74 VAL B N 1
ATOM 2386 C CA . VAL B 1 74 ? 1.74 -12.266 -17.641 1 90.62 74 VAL B CA 1
ATOM 2387 C C . VAL B 1 74 ? 1.086 -10.891 -17.516 1 90.62 74 VAL B C 1
ATOM 2389 O O . VAL B 1 74 ? 0.782 -10.43 -16.406 1 90.62 74 VAL B O 1
ATOM 2392 N N . THR B 1 75 ? 0.816 -10.18 -18.641 1 87.94 75 THR B N 1
ATOM 2393 C CA . THR B 1 75 ? 0.319 -8.805 -18.625 1 87.94 75 THR B CA 1
ATOM 2394 C C . THR B 1 75 ? -1.114 -8.758 -18.094 1 87.94 75 THR B C 1
ATOM 2396 O O . THR B 1 75 ? -1.531 -7.762 -17.516 1 87.94 75 THR B O 1
ATOM 2399 N N . GLY B 1 76 ? -1.839 -9.789 -18.266 1 89.06 76 GLY B N 1
ATOM 2400 C CA . GLY B 1 76 ? -3.23 -9.812 -17.844 1 89.06 76 GLY B CA 1
ATOM 2401 C C . GLY B 1 76 ? -3.412 -10.258 -16.406 1 89.06 76 GLY B C 1
ATOM 2402 O O . GLY B 1 76 ? -4.516 -10.188 -15.867 1 89.06 76 GLY B O 1
ATOM 2403 N N . LEU B 1 77 ? -2.355 -10.648 -15.75 1 93.44 77 LEU B N 1
ATOM 2404 C CA . LEU B 1 77 ? -2.43 -11.117 -14.375 1 93.44 77 LEU B CA 1
ATOM 2405 C C . LEU B 1 77 ? -2.391 -9.953 -13.391 1 93.44 77 LEU B C 1
ATOM 2407 O O . LEU B 1 77 ? -1.761 -8.93 -13.664 1 93.44 77 LEU B O 1
ATOM 2411 N N . HIS B 1 78 ? -3.125 -10.141 -12.352 1 96.88 78 HIS B N 1
ATOM 2412 C CA . HIS B 1 78 ? -3.061 -9.133 -11.297 1 96.88 78 HIS B CA 1
ATOM 2413 C C . HIS B 1 78 ? -1.676 -9.086 -10.664 1 96.88 78 HIS B C 1
ATOM 2415 O O . HIS B 1 78 ? -1.151 -10.117 -10.234 1 96.88 78 HIS B O 1
ATOM 2421 N N . LEU B 1 79 ? -1.081 -8.016 -10.656 1 98.06 79 LEU B N 1
ATOM 2422 C CA . LEU B 1 79 ? 0.191 -7.734 -10 1 98.06 79 LEU B CA 1
ATOM 2423 C C . LEU B 1 79 ? 0.146 -6.387 -9.281 1 98.06 79 LEU B C 1
ATOM 2425 O O . LEU B 1 79 ? -0.147 -5.359 -9.906 1 98.06 79 LEU B O 1
ATOM 2429 N N . GLU B 1 80 ? 0.414 -6.406 -7.961 1 98 80 GLU B N 1
ATOM 2430 C CA . GLU B 1 80 ? 0.397 -5.145 -7.227 1 98 80 GLU B CA 1
ATOM 2431 C C . GLU B 1 80 ? 1.563 -5.062 -6.246 1 98 80 GLU B C 1
ATOM 2433 O O . GLU B 1 80 ? 1.958 -6.07 -5.656 1 98 80 GLU B O 1
ATOM 2438 N N . GLN B 1 81 ? 2.141 -3.861 -6.117 1 98.69 81 GLN B N 1
ATOM 2439 C CA . GLN B 1 81 ? 3.191 -3.645 -5.125 1 98.69 81 GLN B CA 1
ATOM 2440 C C . GLN B 1 81 ? 2.639 -3.738 -3.707 1 98.69 81 GLN B C 1
ATOM 2442 O O . GLN B 1 81 ? 1.595 -3.158 -3.402 1 98.69 81 GLN B O 1
ATOM 2447 N N . LEU B 1 82 ? 3.295 -4.484 -2.822 1 98.38 82 LEU B N 1
ATOM 2448 C CA . LEU B 1 82 ? 2.895 -4.672 -1.434 1 98.38 82 LEU B CA 1
ATOM 2449 C C . LEU B 1 82 ? 3.572 -3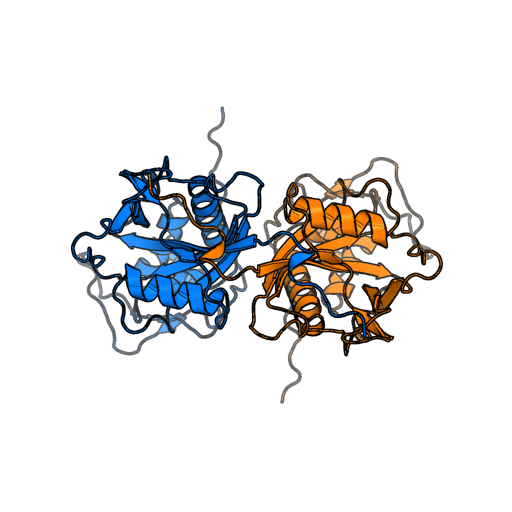.65 -0.527 1 98.38 82 LEU B C 1
ATOM 2451 O O . LEU B 1 82 ? 2.902 -2.811 0.077 1 98.38 82 LEU B O 1
ATOM 2455 N N . ARG B 1 83 ? 4.82 -3.748 -0.477 1 98.06 83 ARG B N 1
ATOM 2456 C CA . ARG B 1 83 ? 5.66 -2.994 0.449 1 98.06 83 ARG B CA 1
ATOM 2457 C C . ARG B 1 83 ? 7.137 -3.18 0.124 1 98.06 83 ARG B C 1
ATOM 2459 O O . ARG B 1 83 ? 7.516 -4.141 -0.548 1 98.06 83 ARG B O 1
ATOM 2466 N N . THR B 1 84 ? 7.867 -2.234 0.548 1 98.69 84 THR B N 1
ATOM 2467 C CA . THR B 1 84 ? 9.32 -2.385 0.51 1 98.69 84 THR B CA 1
ATOM 2468 C C . THR B 1 84 ? 9.852 -2.818 1.87 1 98.69 84 THR B C 1
ATOM 2470 O O . THR B 1 84 ? 9.469 -2.262 2.9 1 98.69 84 THR B O 1
ATOM 2473 N N . TYR B 1 85 ? 10.641 -3.83 1.85 1 98.75 85 TYR B N 1
ATOM 2474 C CA . TYR B 1 85 ? 11.312 -4.332 3.041 1 98.75 85 TYR B CA 1
ATOM 2475 C C . TYR B 1 85 ? 12.797 -3.98 3.018 1 98.75 85 TYR B C 1
ATOM 2477 O O . TYR B 1 85 ? 13.523 -4.383 2.105 1 98.75 85 TYR B O 1
ATOM 2485 N N . SER B 1 86 ? 13.242 -3.219 4.074 1 98.06 86 SER B N 1
ATOM 2486 C CA . SER B 1 86 ? 14.562 -2.594 3.969 1 98.06 86 SER B CA 1
ATOM 2487 C C . SER B 1 86 ? 15.344 -2.729 5.27 1 98.06 86 SER B C 1
ATOM 2489 O O . SER B 1 86 ? 16.281 -1.967 5.52 1 98.06 86 SER B O 1
ATOM 2491 N N . GLU B 1 87 ? 14.867 -3.613 6.137 1 97.56 87 GLU B N 1
ATOM 2492 C CA . GLU B 1 87 ? 15.602 -3.787 7.387 1 97.56 87 GLU B CA 1
ATOM 2493 C C . GLU B 1 87 ? 17.062 -4.141 7.129 1 97.56 87 GLU B C 1
ATOM 2495 O O . GLU B 1 87 ? 17.359 -4.98 6.277 1 97.56 87 GLU B O 1
ATOM 2500 N N . PRO B 1 88 ? 17.922 -3.451 7.934 1 94.94 88 PRO B N 1
ATOM 2501 C CA . PRO B 1 88 ? 19.312 -3.867 7.812 1 94.94 88 PRO B CA 1
ATOM 2502 C C . PRO B 1 88 ? 19.531 -5.336 8.172 1 94.94 88 PRO B C 1
ATOM 2504 O O . PRO B 1 88 ? 18.906 -5.844 9.102 1 94.94 88 PRO B O 1
ATOM 2507 N N . GLY B 1 89 ? 20.281 -6.062 7.465 1 93.56 89 GLY B N 1
ATOM 2508 C CA . GLY B 1 89 ? 20.625 -7.434 7.789 1 93.56 89 GLY B CA 1
ATOM 2509 C C . GLY B 1 89 ? 19.641 -8.445 7.246 1 93.56 89 GLY B C 1
ATOM 2510 O O . GLY B 1 89 ? 19.797 -9.648 7.453 1 93.56 89 GLY B O 1
ATOM 2511 N N . ARG B 1 90 ? 18.625 -7.953 6.566 1 95.88 90 ARG B N 1
ATOM 2512 C CA . ARG B 1 90 ? 17.625 -8.898 6.055 1 95.88 90 ARG B CA 1
ATOM 2513 C C . ARG B 1 90 ? 18.266 -9.891 5.094 1 95.88 90 ARG B C 1
ATOM 2515 O O . ARG B 1 90 ? 17.797 -11.031 4.961 1 95.88 90 ARG B O 1
ATOM 2522 N N . ASP B 1 91 ? 19.203 -9.438 4.352 1 92.44 91 ASP B N 1
ATOM 2523 C CA . ASP B 1 91 ? 20 -10.266 3.463 1 92.44 91 ASP B CA 1
ATOM 2524 C C . ASP B 1 91 ? 21.469 -10.297 3.912 1 92.44 91 ASP B C 1
ATOM 2526 O O . ASP B 1 91 ? 22.141 -9.266 3.896 1 92.44 91 ASP B O 1
ATOM 2530 N N . PRO B 1 92 ? 21.922 -11.438 4.312 1 91.69 92 PRO B N 1
ATOM 2531 C CA . PRO B 1 92 ? 23.266 -11.531 4.883 1 91.69 92 PRO B CA 1
ATOM 2532 C C . PRO B 1 92 ? 24.359 -11.242 3.855 1 91.69 92 PRO B C 1
ATOM 2534 O O . PRO B 1 92 ? 25.516 -11.039 4.227 1 91.69 92 PRO B O 1
ATOM 2537 N N . ARG B 1 93 ? 24.078 -11.25 2.621 1 86.25 93 ARG B N 1
ATOM 2538 C CA . ARG B 1 93 ? 25.094 -11.07 1.584 1 86.25 93 ARG B CA 1
ATOM 2539 C C . ARG B 1 93 ? 25.562 -9.617 1.508 1 86.25 93 ARG B C 1
ATOM 2541 O O . ARG B 1 93 ? 26.75 -9.352 1.348 1 86.25 93 ARG B O 1
ATOM 2548 N N . MET B 1 94 ? 24.625 -8.742 1.602 1 88.38 94 MET B N 1
ATOM 2549 C CA . MET B 1 94 ? 24.875 -7.305 1.493 1 88.38 94 MET B CA 1
ATOM 2550 C C . MET B 1 94 ? 23.625 -6.52 1.873 1 88.38 94 MET B C 1
ATOM 2552 O O . MET B 1 94 ? 22.609 -7.102 2.281 1 88.38 94 MET B O 1
ATOM 2556 N N . ARG B 1 95 ? 23.828 -5.195 1.801 1 91.56 95 ARG B N 1
ATOM 2557 C CA . ARG B 1 95 ? 22.672 -4.344 2.025 1 91.56 95 ARG B CA 1
ATOM 2558 C C . ARG B 1 95 ? 21.688 -4.438 0.86 1 91.56 95 ARG B C 1
ATOM 2560 O O . ARG B 1 95 ? 21.953 -3.922 -0.227 1 91.56 95 ARG B O 1
ATOM 2567 N N . VAL B 1 96 ? 20.547 -5.164 1.167 1 93.38 96 VAL B N 1
ATOM 2568 C CA . VAL B 1 96 ? 19.531 -5.359 0.125 1 93.38 96 VAL B CA 1
ATOM 2569 C C . VAL B 1 96 ? 18.219 -4.73 0.553 1 93.38 96 VAL B C 1
ATOM 2571 O O . VAL B 1 96 ? 17.781 -4.887 1.699 1 93.38 96 VAL B O 1
ATOM 2574 N N . VAL B 1 97 ? 17.594 -4 -0.311 1 96.38 97 VAL B N 1
ATOM 2575 C CA . VAL B 1 97 ? 16.203 -3.539 -0.206 1 96.38 97 VAL B CA 1
ATOM 2576 C C . VAL B 1 97 ? 15.328 -4.316 -1.181 1 96.38 97 VAL B C 1
ATOM 2578 O O . VAL B 1 97 ? 15.672 -4.469 -2.355 1 96.38 97 VAL B O 1
ATOM 2581 N N . SER B 1 98 ? 14.203 -4.859 -0.679 1 98.06 98 SER B N 1
ATOM 2582 C CA . SER B 1 98 ? 13.344 -5.656 -1.542 1 98.06 98 SER B CA 1
ATOM 2583 C C . SER B 1 98 ? 11.977 -5 -1.72 1 98.06 98 SER B C 1
ATOM 2585 O O . SER B 1 98 ? 11.305 -4.676 -0.738 1 98.06 98 SER B O 1
ATOM 2587 N N . VAL B 1 99 ? 11.609 -4.754 -2.961 1 98.75 99 VAL B N 1
ATOM 2588 C CA . VAL B 1 99 ? 10.242 -4.363 -3.293 1 98.75 99 VAL B CA 1
ATOM 2589 C C . VAL B 1 99 ? 9.391 -5.609 -3.514 1 98.75 99 VAL B C 1
ATOM 2591 O O . VAL B 1 99 ? 9.586 -6.34 -4.484 1 98.75 99 VAL B O 1
ATOM 2594 N N . ALA B 1 100 ? 8.438 -5.82 -2.607 1 98.94 100 ALA B N 1
ATOM 2595 C CA . ALA B 1 100 ? 7.621 -7.027 -2.68 1 98.94 100 ALA B CA 1
ATOM 2596 C C . ALA B 1 100 ? 6.328 -6.766 -3.451 1 98.94 100 ALA B C 1
ATOM 2598 O O . ALA B 1 100 ? 5.75 -5.684 -3.354 1 98.94 100 ALA B O 1
ATOM 2599 N N . PHE B 1 101 ? 5.922 -7.758 -4.215 1 98.81 101 PHE B N 1
ATOM 2600 C CA . PHE B 1 101 ? 4.691 -7.723 -4.992 1 98.81 101 PHE B CA 1
ATOM 2601 C C . PHE B 1 101 ? 3.799 -8.914 -4.648 1 98.81 101 PHE B C 1
ATOM 2603 O O . PHE B 1 101 ? 4.293 -9.969 -4.246 1 98.81 101 PHE B O 1
ATOM 2610 N N . ALA B 1 102 ? 2.516 -8.695 -4.785 1 98.75 102 ALA B N 1
ATOM 2611 C CA . ALA B 1 102 ? 1.547 -9.789 -4.785 1 98.75 102 ALA B CA 1
ATOM 2612 C C . ALA B 1 102 ? 1.006 -10.039 -6.191 1 98.75 102 ALA B C 1
ATOM 2614 O O . ALA B 1 102 ? 0.643 -9.102 -6.898 1 98.75 102 ALA B O 1
ATOM 2615 N N . ALA B 1 103 ? 1.017 -11.234 -6.59 1 98.06 103 ALA B N 1
ATOM 2616 C CA . ALA B 1 103 ? 0.419 -11.664 -7.852 1 98.06 103 ALA B CA 1
ATOM 2617 C C . ALA B 1 103 ? -0.639 -12.742 -7.621 1 98.06 103 ALA B C 1
ATOM 2619 O O . ALA B 1 103 ? -0.449 -13.641 -6.797 1 98.06 103 ALA B O 1
ATOM 2620 N N . LEU B 1 104 ? -1.758 -12.633 -8.266 1 98.06 104 LEU B N 1
ATOM 2621 C CA . LEU B 1 104 ? -2.844 -13.602 -8.18 1 98.06 104 LEU B CA 1
ATOM 2622 C C . LEU B 1 104 ? -3.025 -14.32 -9.516 1 98.06 104 LEU B C 1
ATOM 2624 O O . LEU B 1 104 ? -3.18 -13.68 -10.555 1 98.06 104 LEU B O 1
ATOM 2628 N N . LEU B 1 105 ? -3.041 -15.625 -9.414 1 95.19 105 LEU B N 1
ATOM 2629 C CA . LEU B 1 105 ? -3.137 -16.438 -10.625 1 95.19 105 LEU B CA 1
ATOM 2630 C C . LEU B 1 105 ? -4.363 -17.344 -10.586 1 95.19 105 LEU B C 1
ATOM 2632 O O . LEU B 1 105 ? -4.527 -18.125 -9.648 1 95.19 105 LEU B O 1
ATOM 2636 N N . PRO B 1 106 ? -5.375 -17.375 -11.391 1 91.62 106 PRO B N 1
ATOM 2637 C CA . PRO B 1 106 ? -6.578 -18.203 -11.375 1 91.62 106 PRO B CA 1
ATOM 2638 C C . PRO B 1 106 ? -6.285 -19.672 -11.664 1 91.62 106 PRO B C 1
ATOM 2640 O O . PRO B 1 106 ? -6.848 -20.562 -11.016 1 91.62 106 PRO B O 1
ATOM 2643 N N . ASP B 1 107 ? -5.594 -20.094 -12.539 1 79.31 107 ASP B N 1
ATOM 2644 C CA . ASP B 1 107 ? -5.367 -21.484 -12.953 1 79.31 107 ASP B CA 1
ATOM 2645 C C . ASP B 1 107 ? -3.959 -21.656 -13.516 1 79.31 107 ASP B C 1
ATOM 2647 O O . ASP B 1 107 ? -3.789 -21.969 -14.695 1 79.31 107 ASP B O 1
ATOM 2651 N N . PRO B 1 108 ? -3.123 -21.688 -12.477 1 75.94 108 PRO B N 1
ATOM 2652 C CA . PRO B 1 108 ? -1.769 -21.719 -13.031 1 75.94 108 PRO B CA 1
ATOM 2653 C C . PRO B 1 108 ? -1.322 -23.125 -13.414 1 75.94 108 PRO B C 1
ATOM 2655 O O . PRO B 1 108 ? -1.791 -24.109 -12.828 1 75.94 108 PRO B O 1
ATOM 2658 N N . PRO B 1 109 ? -0.497 -23.109 -14.508 1 76.88 109 PRO B N 1
ATOM 2659 C CA . PRO B 1 109 ? 0.139 -24.391 -14.805 1 76.88 109 PRO B CA 1
ATOM 2660 C C . PRO B 1 109 ? 1.082 -24.859 -13.695 1 76.88 109 PRO B C 1
ATOM 2662 O O . PRO B 1 109 ? 1.369 -24.094 -12.766 1 76.88 109 PRO B O 1
ATOM 2665 N N . GLU B 1 110 ? 1.338 -26.188 -13.805 1 78.81 110 GLU B N 1
ATOM 2666 C CA . GLU B 1 110 ? 2.43 -26.609 -12.938 1 78.81 110 GLU B CA 1
ATOM 2667 C C . GLU B 1 110 ? 3.697 -25.812 -13.211 1 78.81 110 GLU B C 1
ATOM 2669 O O . GLU B 1 110 ? 4.02 -25.516 -14.367 1 78.81 110 GLU B O 1
ATOM 2674 N N . PRO B 1 111 ? 4.266 -25.359 -12.188 1 70.88 111 PRO B N 1
ATOM 2675 C CA . PRO B 1 111 ? 5.453 -24.531 -12.422 1 70.88 111 PRO B CA 1
ATOM 2676 C C . PRO B 1 111 ? 6.59 -25.297 -13.086 1 70.88 111 PRO B C 1
ATOM 2678 O O . PRO B 1 111 ? 6.621 -26.531 -13.031 1 70.88 111 PRO B O 1
ATOM 2681 N N . HIS B 1 112 ? 7.336 -24.703 -14.086 1 66.19 112 HIS B N 1
ATOM 2682 C CA . HIS B 1 112 ? 8.469 -25.312 -14.773 1 66.19 112 HIS B CA 1
ATOM 2683 C C . HIS B 1 112 ? 9.672 -25.438 -13.852 1 66.19 112 HIS B C 1
ATOM 2685 O O . HIS B 1 112 ? 9.977 -24.516 -13.094 1 66.19 112 HIS B O 1
ATOM 2691 N N . GLY B 1 113 ? 9.961 -26.672 -13.305 1 54.22 113 GLY B N 1
ATOM 2692 C CA . GLY B 1 113 ? 11.266 -26.828 -12.688 1 54.22 113 GLY B CA 1
ATOM 2693 C C . GLY B 1 113 ? 12.406 -26.797 -13.68 1 54.22 113 GLY B C 1
ATOM 2694 O O . GLY B 1 113 ? 12.445 -27.594 -14.617 1 54.22 113 GLY B O 1
ATOM 2695 N N . GLY B 1 114 ? 12.852 -25.719 -14.219 1 45.62 114 GLY B N 1
ATOM 2696 C CA . GLY B 1 114 ? 13.961 -25.891 -15.148 1 45.62 114 GLY B CA 1
ATOM 2697 C C . GLY B 1 114 ? 14.945 -26.953 -14.703 1 45.62 114 GLY B C 1
ATOM 2698 O O . GLY B 1 114 ? 14.805 -27.531 -13.617 1 45.62 114 GLY B O 1
ATOM 2699 N N . GLY B 1 115 ? 16.094 -27.203 -15.57 1 41.47 115 GLY B N 1
ATOM 2700 C CA . GLY B 1 115 ? 17.234 -28.094 -15.375 1 41.47 115 GLY B CA 1
ATOM 2701 C C . GLY B 1 115 ? 17.688 -28.156 -13.93 1 41.47 115 GLY B C 1
ATOM 2702 O O . GLY B 1 115 ? 16.875 -28.094 -13.008 1 41.47 115 GLY B O 1
ATOM 2703 N N . ASP B 1 116 ? 19.125 -27.984 -13.758 1 43.84 116 ASP B N 1
ATOM 2704 C CA . ASP B 1 116 ? 19.875 -27.953 -12.508 1 43.84 116 ASP B CA 1
ATOM 2705 C C . ASP B 1 116 ? 19.203 -27.016 -11.5 1 43.84 116 ASP B C 1
ATOM 2707 O O . ASP B 1 116 ? 19.766 -26.734 -10.438 1 43.84 116 ASP B O 1
ATOM 2711 N N . ALA B 1 117 ? 18.312 -26.141 -11.922 1 48.84 117 ALA B N 1
ATOM 2712 C CA . ALA B 1 117 ? 17.734 -25.047 -11.164 1 48.84 117 ALA B CA 1
ATOM 2713 C C . ALA B 1 117 ? 16.734 -25.547 -10.117 1 48.84 117 ALA B C 1
ATOM 2715 O O . ALA B 1 117 ? 16.109 -26.594 -10.305 1 48.84 117 ALA B O 1
ATOM 2716 N N . ALA B 1 118 ? 16.625 -24.734 -8.945 1 58.69 118 ALA B N 1
ATOM 2717 C CA . ALA B 1 118 ? 15.766 -24.703 -7.762 1 58.69 118 ALA B CA 1
ATOM 2718 C C . ALA B 1 118 ? 14.297 -24.906 -8.141 1 58.69 118 ALA B C 1
ATOM 2720 O O . ALA B 1 118 ? 13.812 -24.281 -9.086 1 58.69 118 ALA B O 1
ATOM 2721 N N . GLU B 1 119 ? 13.773 -26 -7.723 1 83.62 119 GLU B N 1
ATOM 2722 C CA . GLU B 1 119 ? 12.414 -26.516 -7.879 1 83.62 119 GLU B CA 1
ATOM 2723 C C . GLU B 1 119 ? 11.383 -25.484 -7.406 1 83.62 119 GLU B C 1
ATOM 2725 O O . GLU B 1 119 ? 11.531 -24.906 -6.336 1 83.62 119 GLU B O 1
ATOM 2730 N N . ALA B 1 120 ? 10.664 -25.062 -8.383 1 91.81 120 ALA B N 1
ATOM 2731 C CA . ALA B 1 120 ? 9.492 -24.266 -8.008 1 91.81 120 ALA B CA 1
ATOM 2732 C C . ALA B 1 120 ? 8.289 -25.156 -7.723 1 91.81 120 ALA B C 1
ATOM 2734 O O . ALA B 1 120 ? 8.094 -26.188 -8.391 1 91.81 120 ALA B O 1
ATOM 2735 N N . ARG B 1 121 ? 7.52 -24.766 -6.684 1 93 121 ARG B N 1
ATOM 2736 C CA . ARG B 1 121 ? 6.363 -25.562 -6.312 1 93 121 ARG B CA 1
ATOM 2737 C C . ARG B 1 121 ? 5.242 -24.703 -5.746 1 93 121 ARG B C 1
ATOM 2739 O O . ARG B 1 121 ? 5.508 -23.719 -5.059 1 93 121 ARG B O 1
ATOM 2746 N N . TRP B 1 122 ? 4.082 -25.141 -6.078 1 95.31 122 TRP B N 1
ATOM 2747 C CA . TRP B 1 122 ? 2.926 -24.609 -5.359 1 95.31 122 TRP B CA 1
ATOM 2748 C C . TRP B 1 122 ? 2.777 -25.281 -3.998 1 95.31 122 TRP B C 1
ATOM 2750 O O . TRP B 1 122 ? 2.709 -26.516 -3.904 1 95.31 122 TRP B O 1
ATOM 2760 N N . VAL B 1 123 ? 2.736 -24.453 -2.955 1 96.31 123 VAL B N 1
ATOM 2761 C CA . VAL B 1 123 ? 2.65 -24.938 -1.585 1 96.31 123 VAL B CA 1
ATOM 2762 C C . VAL B 1 123 ? 1.415 -24.359 -0.902 1 96.31 123 VAL B C 1
ATOM 2764 O O . VAL B 1 123 ? 1.154 -23.156 -0.995 1 96.31 123 VAL B O 1
ATOM 2767 N N . PRO B 1 124 ? 0.597 -25.266 -0.266 1 97.38 124 PRO B N 1
ATOM 2768 C CA . PRO B 1 124 ? -0.494 -24.688 0.516 1 97.38 124 PRO B CA 1
ATOM 2769 C C . PRO B 1 124 ? -0.014 -23.594 1.468 1 97.38 124 PRO B C 1
ATOM 2771 O O . PRO B 1 124 ? 1.025 -23.734 2.113 1 97.38 124 PRO B O 1
ATOM 2774 N N . TYR B 1 125 ? -0.725 -22.516 1.49 1 98.12 125 TYR B N 1
ATOM 2775 C CA . TYR B 1 125 ? -0.311 -21.344 2.266 1 98.12 125 TYR B CA 1
ATOM 2776 C C . TYR B 1 125 ? -0.002 -21.734 3.707 1 98.12 125 TYR B C 1
ATOM 2778 O O . TYR B 1 125 ? 0.989 -21.281 4.281 1 98.12 125 TYR B O 1
ATOM 2786 N N . ASP B 1 126 ? -0.822 -22.531 4.32 1 96.69 126 ASP B N 1
ATOM 2787 C CA . ASP B 1 126 ? -0.684 -22.891 5.73 1 96.69 126 ASP B CA 1
ATOM 2788 C C . ASP B 1 126 ? 0.586 -23.703 5.969 1 96.69 126 ASP B C 1
ATOM 2790 O O . ASP B 1 126 ? 1.028 -23.844 7.109 1 96.69 126 ASP B O 1
ATOM 2794 N N . LYS B 1 127 ? 1.18 -24.203 4.93 1 97.38 127 LYS B N 1
ATOM 2795 C CA . LYS B 1 127 ? 2.398 -25 5.035 1 97.38 127 LYS B CA 1
ATOM 2796 C C . LYS B 1 127 ? 3.623 -24.203 4.617 1 97.38 127 LYS B C 1
ATOM 2798 O O . LYS B 1 127 ? 4.758 -24.641 4.789 1 97.38 127 LYS B O 1
ATOM 2803 N N . ALA B 1 128 ? 3.389 -23.109 4.047 1 97.88 128 ALA B N 1
ATOM 2804 C CA . ALA B 1 128 ? 4.477 -22.266 3.564 1 97.88 128 ALA B CA 1
ATOM 2805 C C . ALA B 1 128 ? 5.094 -21.453 4.707 1 97.88 128 ALA B C 1
ATOM 2807 O O . ALA B 1 128 ? 4.742 -20.297 4.922 1 97.88 128 ALA B O 1
ATOM 2808 N N . GLN B 1 129 ? 5.973 -22 5.441 1 97.62 129 GLN B N 1
ATOM 2809 C CA . GLN B 1 129 ? 6.629 -21.375 6.59 1 97.62 129 GLN B CA 1
ATOM 2810 C C . GLN B 1 129 ? 8.125 -21.703 6.605 1 97.62 129 GLN B C 1
ATOM 2812 O O . GLN B 1 129 ? 8.578 -22.578 5.867 1 97.62 129 GLN B O 1
ATOM 2817 N N . GLY B 1 130 ? 8.828 -20.953 7.461 1 98.12 130 GLY B N 1
ATOM 2818 C CA . GLY B 1 130 ? 10.266 -21.172 7.543 1 98.12 130 GLY B CA 1
ATOM 2819 C C . GLY B 1 130 ? 11 -20.781 6.277 1 98.12 130 GLY B C 1
ATOM 2820 O O . GLY B 1 130 ? 11.969 -21.438 5.887 1 98.12 130 GLY B O 1
ATOM 2821 N N . LEU B 1 131 ? 10.602 -19.812 5.641 1 98.56 131 LEU B N 1
ATOM 2822 C CA . LEU B 1 131 ? 11.156 -19.375 4.359 1 98.56 131 LEU B CA 1
ATOM 2823 C C . LEU B 1 131 ? 12.469 -18.625 4.555 1 98.56 131 LEU B C 1
ATOM 2825 O O . LEU B 1 131 ? 12.758 -18.141 5.652 1 98.56 131 LEU B O 1
ATOM 2829 N N . ALA B 1 132 ? 13.273 -18.594 3.525 1 98.12 132 ALA B N 1
ATOM 2830 C CA . ALA B 1 132 ? 14.531 -17.844 3.523 1 98.12 132 ALA B CA 1
ATOM 2831 C C . ALA B 1 132 ? 14.289 -16.359 3.736 1 98.12 132 ALA B C 1
ATOM 2833 O O . ALA B 1 132 ? 13.234 -15.828 3.359 1 98.12 132 ALA B O 1
ATOM 2834 N N . PHE B 1 133 ? 15.266 -15.695 4.355 1 98 133 PHE B N 1
ATOM 2835 C CA . PHE B 1 133 ? 15.227 -14.25 4.582 1 98 133 PHE B CA 1
ATOM 2836 C C . PHE B 1 133 ? 14.023 -13.867 5.434 1 98 133 PHE B C 1
ATOM 2838 O O . PHE B 1 133 ? 13.781 -14.461 6.484 1 98 133 PHE B O 1
ATOM 2845 N N . ASP B 1 134 ? 13.391 -12.82 5.086 1 98.69 134 ASP B N 1
ATOM 2846 C CA . ASP B 1 134 ? 12.188 -12.367 5.789 1 98.69 134 ASP B CA 1
ATOM 2847 C C . ASP B 1 134 ? 10.93 -12.68 4.98 1 98.69 134 ASP B C 1
ATOM 2849 O O . ASP B 1 134 ? 9.93 -11.961 5.078 1 98.69 134 ASP B O 1
ATOM 2853 N N . HIS B 1 135 ? 11.016 -13.75 4.234 1 98.81 135 HIS B N 1
ATOM 2854 C CA . HIS B 1 135 ? 9.953 -14.031 3.273 1 98.81 135 HIS B CA 1
ATOM 2855 C C . HIS B 1 135 ? 8.688 -14.508 3.975 1 98.81 135 HIS B C 1
ATOM 2857 O O . HIS B 1 135 ? 7.586 -14.375 3.434 1 98.81 135 HIS B O 1
ATOM 2863 N N . ASP B 1 136 ? 8.789 -15.062 5.195 1 98.88 136 ASP B N 1
ATOM 2864 C CA . ASP B 1 136 ? 7.586 -15.367 5.961 1 98.88 136 ASP B CA 1
ATOM 2865 C C . ASP B 1 136 ? 6.738 -14.117 6.172 1 98.88 136 ASP B C 1
ATOM 2867 O O . ASP B 1 136 ? 5.516 -14.156 6.004 1 98.88 136 ASP B O 1
ATOM 2871 N N . ARG B 1 137 ? 7.43 -13.086 6.504 1 98.69 137 ARG B N 1
ATOM 2872 C CA . ARG B 1 137 ? 6.738 -11.828 6.75 1 98.69 137 ARG B CA 1
ATOM 2873 C C . ARG B 1 137 ? 6.113 -11.289 5.469 1 98.69 137 ARG B C 1
ATOM 2875 O O . ARG B 1 137 ? 4.977 -10.812 5.48 1 98.69 137 ARG B O 1
ATOM 2882 N N . ILE B 1 138 ? 6.812 -11.344 4.395 1 98.81 138 ILE B N 1
ATOM 2883 C CA . ILE B 1 138 ? 6.316 -10.844 3.115 1 98.81 138 ILE B CA 1
ATOM 2884 C C . ILE B 1 138 ? 5.066 -11.625 2.711 1 98.81 138 ILE B C 1
ATOM 2886 O O . ILE B 1 138 ? 4.059 -11.031 2.312 1 98.81 138 ILE B O 1
ATOM 2890 N N . LEU B 1 139 ? 5.141 -12.898 2.844 1 98.88 139 LEU B N 1
ATOM 2891 C CA . LEU B 1 139 ? 4.016 -13.75 2.473 1 98.88 139 LEU B CA 1
ATOM 2892 C C . LEU B 1 139 ? 2.805 -13.469 3.357 1 98.88 139 LEU B C 1
ATOM 2894 O O . LEU B 1 139 ? 1.676 -13.391 2.865 1 98.88 139 LEU B O 1
ATOM 2898 N N . ALA B 1 140 ? 3.006 -13.328 4.609 1 98.69 140 ALA B N 1
ATOM 2899 C CA . ALA B 1 140 ? 1.925 -13.023 5.543 1 98.69 140 ALA B CA 1
ATOM 2900 C C . ALA B 1 140 ? 1.277 -11.68 5.211 1 98.69 140 ALA B C 1
ATOM 2902 O O . ALA B 1 140 ? 0.05 -11.562 5.219 1 98.69 140 ALA B O 1
ATOM 2903 N N . ASP B 1 141 ? 2.109 -10.727 4.949 1 98.56 141 ASP B N 1
ATOM 2904 C CA . ASP B 1 141 ? 1.594 -9.414 4.578 1 98.56 141 ASP B CA 1
ATOM 2905 C C . ASP B 1 141 ? 0.765 -9.492 3.297 1 98.56 141 ASP B C 1
ATOM 2907 O O . ASP B 1 141 ? -0.25 -8.805 3.166 1 98.56 141 ASP B O 1
ATOM 2911 N N . ALA B 1 142 ? 1.209 -10.234 2.338 1 98.81 142 ALA B N 1
ATOM 2912 C CA . ALA B 1 142 ? 0.466 -10.406 1.092 1 98.81 142 ALA B CA 1
ATOM 2913 C C . ALA B 1 142 ? -0.915 -11 1.354 1 98.81 142 ALA B C 1
ATOM 2915 O O . ALA B 1 142 ? -1.917 -10.516 0.826 1 98.81 142 ALA B O 1
ATOM 2916 N N . ARG B 1 143 ? -0.936 -12.031 2.154 1 98.31 143 ARG B N 1
ATOM 2917 C CA . ARG B 1 143 ? -2.203 -12.672 2.488 1 98.31 143 ARG B CA 1
ATOM 2918 C C . ARG B 1 143 ? -3.148 -11.695 3.178 1 98.31 143 ARG B C 1
ATOM 2920 O O . ARG B 1 143 ? -4.332 -11.625 2.84 1 98.31 143 ARG B O 1
ATOM 2927 N N . ASP B 1 144 ? -2.619 -10.984 4.102 1 97.25 144 ASP B N 1
ATOM 2928 C CA . ASP B 1 144 ? -3.422 -10 4.824 1 97.25 144 ASP B CA 1
ATOM 2929 C C . ASP B 1 144 ? -3.979 -8.945 3.875 1 97.25 144 ASP B C 1
ATOM 2931 O O . ASP B 1 144 ? -5.16 -8.594 3.953 1 97.25 144 ASP B O 1
ATOM 2935 N N . ARG B 1 145 ? -3.139 -8.453 3 1 97.5 145 ARG B N 1
ATOM 2936 C CA . ARG B 1 145 ? -3.551 -7.426 2.051 1 97.5 145 ARG B CA 1
ATOM 2937 C C . ARG B 1 145 ? -4.633 -7.949 1.112 1 97.5 145 ARG B C 1
ATOM 2939 O O . ARG B 1 145 ? -5.637 -7.273 0.879 1 97.5 145 ARG B O 1
ATOM 2946 N N . VAL B 1 146 ? -4.414 -9.047 0.603 1 98 146 VAL B N 1
ATOM 2947 C CA . VAL B 1 146 ? -5.387 -9.648 -0.306 1 98 146 VAL B CA 1
ATOM 2948 C C . VAL B 1 146 ? -6.707 -9.875 0.427 1 98 146 VAL B C 1
ATOM 2950 O O . VAL B 1 146 ? -7.777 -9.516 -0.079 1 98 146 VAL B O 1
ATOM 2953 N N . GLY B 1 147 ? -6.613 -10.43 1.618 1 97.06 147 GLY B N 1
ATOM 2954 C CA . GLY B 1 147 ? -7.812 -10.648 2.414 1 97.06 147 GLY B CA 1
ATOM 2955 C C . GLY B 1 147 ? -8.594 -9.375 2.689 1 97.06 147 GLY B C 1
ATOM 2956 O O . GLY B 1 147 ? -9.82 -9.352 2.564 1 97.06 147 GLY B O 1
ATOM 2957 N N . ALA B 1 148 ? -7.91 -8.328 3.004 1 95.12 148 ALA B N 1
ATOM 2958 C CA . ALA B 1 148 ? -8.547 -7.047 3.287 1 95.12 148 ALA B CA 1
ATOM 2959 C C . ALA B 1 148 ? -9.172 -6.453 2.029 1 95.12 148 ALA B C 1
ATOM 2961 O O . ALA B 1 148 ? -10.297 -5.949 2.064 1 95.12 148 ALA B O 1
ATOM 2962 N N . LYS B 1 149 ? -8.5 -6.535 0.935 1 96.81 149 LYS B N 1
ATOM 2963 C CA . LYS B 1 149 ? -8.945 -5.91 -0.305 1 96.81 149 LYS B CA 1
ATOM 2964 C C . LYS B 1 149 ? -10.203 -6.594 -0.843 1 96.81 149 LYS B C 1
ATOM 2966 O O . LYS B 1 149 ? -10.992 -5.977 -1.562 1 96.81 149 LYS B O 1
ATOM 2971 N N . LEU B 1 150 ? -10.367 -7.859 -0.486 1 97.19 150 LEU B N 1
ATOM 2972 C CA . LEU B 1 150 ? -11.555 -8.562 -0.959 1 97.19 150 LEU B CA 1
ATOM 2973 C C . LEU B 1 150 ? -12.82 -7.918 -0.406 1 97.19 150 LEU B C 1
ATOM 2975 O O . LEU B 1 150 ? -13.906 -8.086 -0.972 1 97.19 150 LEU B O 1
ATOM 2979 N N . GLU B 1 151 ? -12.68 -7.199 0.681 1 95.25 151 GLU B N 1
ATOM 2980 C CA . GLU B 1 151 ? -13.859 -6.598 1.3 1 95.25 151 GLU B CA 1
ATOM 2981 C C . GLU B 1 151 ? -14.359 -5.406 0.488 1 95.25 151 GLU B C 1
ATOM 2983 O O . GLU B 1 151 ? -15.562 -5.164 0.408 1 95.25 151 GLU B O 1
ATOM 2988 N N . TYR B 1 152 ? -13.398 -4.695 -0.191 1 94.06 152 TYR B N 1
ATOM 2989 C CA . TYR B 1 152 ? -13.836 -3.404 -0.708 1 94.06 152 TYR B CA 1
ATOM 2990 C C . TYR B 1 152 ? -13.484 -3.26 -2.184 1 94.06 152 TYR B C 1
ATOM 2992 O O . TYR B 1 152 ? -13.766 -2.229 -2.797 1 94.06 152 TYR B O 1
ATOM 3000 N N . THR B 1 153 ? -12.883 -4.27 -2.723 1 96.44 153 THR B N 1
ATOM 3001 C CA . THR B 1 153 ? -12.547 -4.238 -4.141 1 96.44 153 THR B CA 1
ATOM 3002 C C . THR B 1 153 ? -13.039 -5.504 -4.84 1 96.44 153 THR B C 1
ATOM 3004 O O . THR B 1 153 ? -13.438 -6.469 -4.184 1 96.44 153 THR B O 1
ATOM 3007 N N . CYS B 1 154 ? -12.938 -5.504 -6.172 1 97.81 154 CYS B N 1
ATOM 3008 C CA . CYS B 1 154 ? -13.344 -6.645 -6.988 1 97.81 154 CYS B CA 1
ATOM 3009 C C . CYS B 1 154 ? -12.18 -7.594 -7.227 1 97.81 154 CYS B C 1
ATOM 3011 O O . CYS B 1 154 ? -12.18 -8.359 -8.195 1 97.81 154 CYS B O 1
ATOM 3013 N N . LEU B 1 155 ? -11.227 -7.562 -6.34 1 98.25 155 LEU B N 1
ATOM 3014 C CA . LEU B 1 155 ? -9.961 -8.273 -6.492 1 98.25 155 LEU B CA 1
ATOM 3015 C C . LEU B 1 155 ? -10.195 -9.781 -6.586 1 98.25 155 LEU B C 1
ATOM 3017 O O . LEU B 1 155 ? -9.398 -10.5 -7.195 1 98.25 155 LEU B O 1
ATOM 3021 N N . ALA B 1 156 ? -11.281 -10.266 -6.062 1 98.38 156 ALA B N 1
ATOM 3022 C CA . ALA B 1 156 ? -11.555 -11.695 -6.016 1 98.38 156 ALA B CA 1
ATOM 3023 C C . ALA B 1 156 ? -11.578 -12.297 -7.418 1 98.38 156 ALA B C 1
ATOM 3025 O O . ALA B 1 156 ? -11.195 -13.453 -7.609 1 98.38 156 ALA B O 1
ATOM 3026 N N . THR B 1 157 ? -11.984 -11.508 -8.352 1 98.12 157 THR B N 1
ATOM 3027 C CA . THR B 1 157 ? -12.109 -12.023 -9.711 1 98.12 157 THR B CA 1
ATOM 3028 C C . THR B 1 157 ? -10.734 -12.359 -10.281 1 98.12 157 THR B C 1
ATOM 3030 O O . THR B 1 157 ? -10.633 -13.109 -11.258 1 98.12 157 THR B O 1
ATOM 3033 N N . ALA B 1 158 ? -9.711 -11.852 -9.719 1 97.62 158 ALA B N 1
ATOM 3034 C CA . ALA B 1 158 ? -8.352 -12.125 -10.188 1 97.62 158 ALA B CA 1
ATOM 3035 C C . ALA B 1 158 ? -7.961 -13.57 -9.938 1 97.62 158 ALA B C 1
ATOM 3037 O O . ALA B 1 158 ? -7.012 -14.086 -10.539 1 97.62 158 ALA B O 1
ATOM 3038 N N . PHE B 1 159 ? -8.656 -14.227 -9 1 97.56 159 PHE B N 1
ATOM 3039 C CA . PHE B 1 159 ? -8.438 -15.641 -8.727 1 97.56 159 PHE B CA 1
ATOM 3040 C C . PHE B 1 159 ? -9.227 -16.516 -9.695 1 97.56 159 PHE B C 1
ATOM 3042 O O . PHE B 1 159 ? -9.047 -17.734 -9.734 1 97.56 159 PHE B O 1
ATOM 3049 N N . CYS B 1 160 ? -10.102 -15.938 -10.43 1 96.69 160 CYS B N 1
ATOM 3050 C CA . CYS B 1 160 ? -11.023 -16.688 -11.273 1 96.69 160 CYS B CA 1
ATOM 3051 C C . CYS B 1 160 ? -10.531 -16.734 -12.719 1 96.69 160 CYS B C 1
ATOM 3053 O O . CYS B 1 160 ? -9.867 -15.805 -13.18 1 96.69 160 CYS B O 1
ATOM 3055 N N . PRO B 1 161 ? -10.883 -17.844 -13.383 1 94 161 PRO B N 1
ATOM 3056 C CA . PRO B 1 161 ? -10.656 -17.828 -14.828 1 94 161 PRO B CA 1
ATOM 3057 C C . PRO B 1 161 ? -11.492 -16.781 -15.555 1 94 161 PRO B C 1
ATOM 3059 O O . PRO B 1 161 ? -12.25 -16.047 -14.914 1 94 161 PRO B O 1
ATOM 3062 N N . ALA B 1 162 ? -11.328 -16.688 -16.875 1 93.75 162 ALA B N 1
ATOM 3063 C CA . ALA B 1 162 ? -12.008 -15.672 -17.688 1 93.75 162 ALA B CA 1
ATOM 3064 C C . ALA B 1 162 ? -13.523 -15.75 -17.5 1 93.75 162 ALA B C 1
ATOM 3066 O O . ALA B 1 162 ? -14.211 -14.727 -17.516 1 93.75 162 ALA B O 1
ATOM 3067 N N . GLU B 1 163 ? -14.008 -17.016 -17.391 1 95.69 163 GLU B N 1
ATOM 3068 C CA . GLU B 1 163 ? -15.406 -17.312 -17.094 1 95.69 163 GLU B CA 1
ATOM 3069 C C . GLU B 1 163 ? -15.547 -18.156 -15.828 1 95.69 163 GLU B C 1
ATOM 3071 O O . GLU B 1 163 ? -14.758 -19.078 -15.609 1 95.69 163 GLU B O 1
ATOM 3076 N N . PHE B 1 164 ? -16.547 -17.734 -15.008 1 96.06 164 PHE B N 1
ATOM 3077 C CA . PHE B 1 164 ? -16.703 -18.438 -13.742 1 96.06 164 PHE B CA 1
ATOM 3078 C C . PHE B 1 164 ? -18.156 -18.391 -13.266 1 96.06 164 PHE B C 1
ATOM 3080 O O . PHE B 1 164 ? -18.938 -17.578 -13.75 1 96.06 164 PHE B O 1
ATOM 3087 N N . THR B 1 165 ? -18.484 -19.328 -12.367 1 96.19 165 THR B N 1
ATOM 3088 C CA . THR B 1 165 ? -19.781 -19.297 -11.711 1 96.19 165 THR B CA 1
ATOM 3089 C C . THR B 1 165 ? -19.734 -18.469 -10.43 1 96.19 165 THR B C 1
ATOM 3091 O O . THR B 1 165 ? -18.641 -18.203 -9.906 1 96.19 165 THR B O 1
ATOM 3094 N N . LEU B 1 166 ? -20.875 -18.062 -9.953 1 97 166 LEU B N 1
ATOM 3095 C CA . LEU B 1 166 ? -20.922 -17.344 -8.688 1 97 166 LEU B CA 1
ATOM 3096 C C . LEU B 1 166 ? -20.438 -18.234 -7.543 1 97 166 LEU B C 1
ATOM 3098 O O . LEU B 1 166 ? -19.875 -17.75 -6.562 1 97 166 LEU B O 1
ATOM 3102 N N . GLY B 1 167 ? -20.656 -19.531 -7.703 1 95.38 167 GLY B N 1
ATOM 3103 C CA . GLY B 1 167 ? -20.125 -20.469 -6.723 1 95.38 167 GLY B CA 1
ATOM 3104 C C . GLY B 1 167 ? -18.609 -20.469 -6.656 1 95.38 167 GLY B C 1
ATOM 3105 O O . GLY B 1 167 ? -18.031 -20.516 -5.566 1 95.38 167 GLY B O 1
ATOM 3106 N N . GLU B 1 168 ? -18.031 -20.438 -7.805 1 95.38 168 GLU B N 1
ATOM 3107 C CA . GLU B 1 168 ? -16.578 -20.375 -7.875 1 95.38 168 GLU B CA 1
ATOM 3108 C C . GLU B 1 168 ? -16.047 -19.078 -7.277 1 95.38 168 GLU B C 1
ATOM 3110 O O . GLU B 1 168 ? -15.039 -19.078 -6.574 1 95.38 168 GLU B O 1
ATOM 3115 N N . LEU B 1 169 ? -16.734 -18 -7.551 1 97.81 169 LEU B N 1
ATOM 3116 C CA . LEU B 1 169 ? -16.359 -16.719 -6.961 1 97.81 169 LEU B CA 1
ATOM 3117 C C . LEU B 1 169 ? -16.516 -16.75 -5.445 1 97.81 169 LEU B C 1
ATOM 3119 O O . LEU B 1 169 ? -15.648 -16.266 -4.715 1 97.81 169 LEU B O 1
ATOM 3123 N N . GLN B 1 170 ? -17.562 -17.344 -4.984 1 97.56 170 GLN B N 1
ATOM 3124 C CA . GLN B 1 170 ? -17.797 -17.5 -3.551 1 97.56 170 GLN B CA 1
ATOM 3125 C C . GLN B 1 170 ? -16.672 -18.297 -2.895 1 97.56 170 GLN B C 1
ATOM 3127 O O . GLN B 1 170 ? -16.219 -17.953 -1.795 1 97.56 170 GLN B O 1
ATOM 3132 N N . GLN B 1 171 ? -16.234 -19.281 -3.539 1 96.75 171 GLN B N 1
ATOM 3133 C CA . GLN B 1 171 ? -15.156 -20.109 -3.016 1 96.75 171 GLN B CA 1
ATOM 3134 C C . GLN B 1 171 ? -13.883 -19.297 -2.811 1 96.75 171 GLN B C 1
ATOM 3136 O O . GLN B 1 171 ? -13.125 -19.547 -1.871 1 96.75 171 GLN B O 1
ATOM 3141 N N . VAL B 1 172 ? -13.664 -18.344 -3.668 1 97.88 172 VAL B N 1
ATOM 3142 C CA . VAL B 1 172 ? -12.5 -17.484 -3.51 1 97.88 172 VAL B CA 1
ATOM 3143 C C . VAL B 1 172 ? -12.57 -16.766 -2.162 1 97.88 172 VAL B C 1
ATOM 3145 O O . VAL B 1 172 ? -11.617 -16.828 -1.373 1 97.88 172 VAL B O 1
ATOM 3148 N N . TYR B 1 173 ? -13.68 -16.141 -1.899 1 98 173 TYR B N 1
ATOM 3149 C CA . TYR B 1 173 ? -13.859 -15.422 -0.646 1 98 173 TYR B CA 1
ATOM 3150 C C . TYR B 1 173 ? -13.711 -16.359 0.55 1 98 173 TYR B C 1
ATOM 3152 O O . TYR B 1 173 ? -12.961 -16.047 1.487 1 98 173 TYR B O 1
ATOM 3160 N N . GLU B 1 174 ? -14.352 -17.453 0.467 1 97.38 174 GLU B N 1
ATOM 3161 C CA . GLU B 1 174 ? -14.367 -18.391 1.59 1 97.38 174 GLU B CA 1
ATOM 3162 C C . GLU B 1 174 ? -12.969 -18.938 1.862 1 97.38 174 GLU B C 1
ATOM 3164 O O . GLU B 1 174 ? -12.562 -19.062 3.02 1 97.38 174 GLU B O 1
ATOM 3169 N N . THR B 1 175 ? -12.281 -19.203 0.828 1 96.94 175 THR B N 1
ATOM 3170 C CA . THR B 1 175 ? -10.945 -19.766 0.962 1 96.94 175 THR B CA 1
ATOM 3171 C C . THR B 1 175 ? -9.977 -18.734 1.517 1 96.94 175 THR B C 1
ATOM 3173 O O . THR B 1 175 ? -9.234 -19.016 2.461 1 96.94 175 THR B O 1
ATOM 3176 N N . VAL B 1 176 ? -9.984 -17.547 0.983 1 97.19 176 VAL B N 1
ATOM 3177 C CA . VAL B 1 176 ? -9.047 -16.5 1.398 1 97.19 176 VAL B CA 1
ATOM 3178 C C . VAL B 1 176 ? -9.367 -16.062 2.824 1 97.19 176 VAL B C 1
ATOM 3180 O O . VAL B 1 176 ? -8.461 -15.836 3.629 1 97.19 176 VAL B O 1
ATOM 3183 N N . TRP B 1 177 ? -10.617 -16.016 3.168 1 96.38 177 TRP B N 1
ATOM 3184 C CA . TRP B 1 177 ? -11.023 -15.523 4.48 1 96.38 177 TRP B CA 1
ATOM 3185 C C . TRP B 1 177 ? -11.07 -16.656 5.496 1 96.38 177 TRP B C 1
ATOM 3187 O O . TRP B 1 177 ? -11.109 -16.422 6.703 1 96.38 177 TRP B O 1
ATOM 3197 N N . GLY B 1 178 ? -11.062 -17.828 5.078 1 93.94 178 GLY B N 1
ATOM 3198 C CA . GLY B 1 178 ? -11.164 -18.969 5.98 1 93.94 178 GLY B CA 1
ATOM 3199 C C . GLY B 1 178 ? -12.508 -19.047 6.68 1 93.94 178 GLY B C 1
ATOM 3200 O O . GLY B 1 178 ? -12.578 -19.406 7.859 1 93.94 178 GLY B O 1
ATOM 3201 N N . THR B 1 179 ? -13.57 -18.625 5.977 1 94.25 179 THR B N 1
ATOM 3202 C CA . THR B 1 179 ? -14.906 -18.641 6.555 1 94.25 179 THR B CA 1
ATOM 3203 C C . THR B 1 179 ? -15.945 -19.016 5.5 1 94.25 179 THR B C 1
ATOM 3205 O O . THR B 1 179 ? -15.719 -18.828 4.305 1 94.25 179 THR B O 1
ATOM 3208 N N . ALA B 1 180 ? -17.109 -19.547 5.953 1 94.38 180 ALA B N 1
ATOM 3209 C CA . ALA B 1 180 ? -18.219 -19.859 5.055 1 94.38 180 ALA B CA 1
ATOM 3210 C C . ALA B 1 180 ? -19.141 -18.656 4.887 1 94.38 180 ALA B C 1
ATOM 3212 O O . ALA B 1 180 ? -19.328 -17.875 5.824 1 94.38 180 ALA B O 1
ATOM 3213 N N . LEU B 1 181 ? -19.609 -18.547 3.701 1 95.5 181 LEU B N 1
ATOM 3214 C CA . LEU B 1 181 ? -20.562 -17.484 3.404 1 95.5 181 LEU B CA 1
ATOM 3215 C C . LEU B 1 181 ? -21.938 -18.062 3.057 1 95.5 181 LEU B C 1
ATOM 3217 O O . LEU B 1 181 ? -22.031 -19.156 2.506 1 95.5 181 LEU B O 1
ATOM 3221 N N . ASP B 1 182 ? -22.938 -17.297 3.461 1 95.69 182 ASP B N 1
ATOM 3222 C CA . ASP B 1 182 ? -24.281 -17.672 3.062 1 95.69 182 ASP B CA 1
ATOM 3223 C C . ASP B 1 182 ? -24.484 -17.484 1.558 1 95.69 182 ASP B C 1
ATOM 3225 O O . ASP B 1 182 ? -24.406 -16.375 1.044 1 95.69 182 ASP B O 1
ATOM 3229 N N . ARG B 1 183 ? -24.875 -18.594 0.875 1 94.38 183 ARG B N 1
ATOM 3230 C CA . ARG B 1 183 ? -24.875 -18.609 -0.584 1 94.38 183 ARG B CA 1
ATOM 3231 C C . ARG B 1 183 ? -25.922 -17.656 -1.156 1 94.38 183 ARG B C 1
ATOM 3233 O O . ARG B 1 183 ? -25.609 -16.828 -2.014 1 94.38 183 ARG B O 1
ATOM 3240 N N . PRO B 1 184 ? -27.172 -17.656 -0.69 1 95.5 184 PRO B N 1
ATOM 3241 C CA . PRO B 1 184 ? -28.172 -16.734 -1.242 1 95.5 184 PRO B CA 1
ATOM 3242 C C . PRO B 1 184 ? -27.812 -15.266 -1.021 1 95.5 184 PRO B C 1
ATOM 3244 O O . PRO B 1 184 ? -27.984 -14.445 -1.924 1 95.5 184 PRO B O 1
ATOM 3247 N N . ASN B 1 185 ? -27.297 -14.992 0.14 1 95.19 185 ASN B N 1
ATOM 3248 C CA . ASN B 1 185 ? -26.906 -13.625 0.453 1 95.19 185 ASN B CA 1
ATOM 3249 C C . ASN B 1 185 ? -25.734 -13.164 -0.405 1 95.19 185 ASN B C 1
ATOM 3251 O O . ASN B 1 185 ? -25.703 -12.031 -0.884 1 95.19 185 ASN B O 1
ATOM 3255 N N . PHE B 1 186 ? -24.781 -14.078 -0.525 1 96.94 186 PHE B N 1
ATOM 3256 C CA . PHE B 1 186 ? -23.625 -13.766 -1.352 1 96.94 186 PHE B CA 1
ATOM 3257 C C . PHE B 1 186 ? -24.047 -13.461 -2.783 1 96.94 186 PHE B C 1
ATOM 3259 O O . PHE B 1 186 ? -23.625 -12.453 -3.355 1 96.94 186 PHE B O 1
ATOM 3266 N N . ARG B 1 187 ? -24.812 -14.305 -3.342 1 96 187 ARG B N 1
ATOM 3267 C CA . ARG B 1 187 ? -25.281 -14.141 -4.715 1 96 187 ARG B CA 1
ATOM 3268 C C . ARG B 1 187 ? -26 -12.812 -4.891 1 96 187 ARG B C 1
ATOM 3270 O O . ARG B 1 187 ? -25.75 -12.078 -5.848 1 96 187 ARG B O 1
ATOM 3277 N N . ARG B 1 188 ? -26.859 -12.523 -3.99 1 96.31 188 ARG B N 1
ATOM 3278 C CA . ARG B 1 188 ? -27.625 -11.281 -4.039 1 96.31 188 ARG B CA 1
ATOM 3279 C C . ARG B 1 188 ? -26.688 -10.07 -4.023 1 96.31 188 ARG B C 1
ATOM 3281 O O . ARG B 1 188 ? -26.859 -9.148 -4.82 1 96.31 188 ARG B O 1
ATOM 3288 N N . LYS B 1 189 ? -25.719 -10.078 -3.166 1 95.5 189 LYS B N 1
ATOM 3289 C CA . LYS B 1 189 ? -24.797 -8.953 -3.021 1 95.5 189 LYS B CA 1
ATOM 3290 C C . LYS B 1 189 ? -23.969 -8.758 -4.285 1 95.5 189 LYS B C 1
ATOM 3292 O O . LYS B 1 189 ? -23.797 -7.633 -4.754 1 95.5 189 LYS B O 1
ATOM 3297 N N . VAL B 1 190 ? -23.469 -9.852 -4.809 1 97.12 190 VAL B N 1
ATOM 3298 C CA . VAL B 1 190 ? -22.625 -9.797 -5.996 1 97.12 190 VAL B CA 1
ATOM 3299 C C . VAL B 1 190 ? -23.422 -9.242 -7.172 1 97.12 190 VAL B C 1
ATOM 3301 O O . VAL B 1 190 ? -22.953 -8.344 -7.879 1 97.12 190 VAL B O 1
ATOM 3304 N N . LEU B 1 191 ? -24.641 -9.711 -7.301 1 96.12 191 LEU B N 1
ATOM 3305 C CA . LEU B 1 191 ? -25.453 -9.328 -8.453 1 96.12 191 LEU B CA 1
ATOM 3306 C C . LEU B 1 191 ? -26 -7.914 -8.273 1 96.12 191 LEU B C 1
ATOM 3308 O O . LEU B 1 191 ? -26.297 -7.238 -9.258 1 96.12 191 LEU B O 1
ATOM 3312 N N . ALA B 1 192 ? -26.094 -7.484 -7.055 1 95.12 192 ALA B N 1
ATOM 3313 C CA . ALA B 1 192 ? -26.609 -6.141 -6.781 1 95.12 192 ALA B CA 1
ATOM 3314 C C . ALA B 1 192 ? -25.5 -5.098 -6.934 1 95.12 192 ALA B C 1
ATOM 3316 O O . ALA B 1 192 ? -25.781 -3.896 -6.973 1 95.12 192 ALA B O 1
ATOM 3317 N N . THR B 1 193 ? -24.234 -5.5 -7.012 1 94.75 193 THR B N 1
ATOM 3318 C CA . THR B 1 193 ? -23.109 -4.582 -7.137 1 94.75 193 THR B CA 1
ATOM 3319 C C . THR B 1 193 ? -22.844 -4.258 -8.602 1 94.75 193 THR B C 1
ATOM 3321 O O . THR B 1 193 ? -22.344 -5.109 -9.352 1 94.75 193 THR B O 1
ATOM 3324 N N . PRO B 1 194 ? -23.078 -3.039 -8.945 1 93.75 194 PRO B N 1
ATOM 3325 C CA . PRO B 1 194 ? -22.922 -2.697 -10.359 1 93.75 194 PRO B CA 1
ATOM 3326 C C . PRO B 1 194 ? -21.484 -2.865 -10.852 1 93.75 194 PRO B C 1
ATOM 3328 O O . PRO B 1 194 ? -20.547 -2.359 -10.227 1 93.75 194 PRO B O 1
ATOM 3331 N N . GLY B 1 195 ? -21.375 -3.65 -11.93 1 96.62 195 GLY B N 1
ATOM 3332 C CA . GLY B 1 195 ? -20.094 -3.758 -12.602 1 96.62 195 GLY B CA 1
ATOM 3333 C C . GLY B 1 195 ? -19.172 -4.793 -11.977 1 96.62 195 GLY B C 1
ATOM 3334 O O . GLY B 1 195 ? -18.031 -4.98 -12.43 1 96.62 195 GLY B O 1
ATOM 3335 N N . PHE B 1 196 ? -19.703 -5.434 -11.031 1 97.88 196 PHE B N 1
ATOM 3336 C CA . PHE B 1 196 ? -18.859 -6.445 -10.391 1 97.88 196 PHE B CA 1
ATOM 3337 C C . PHE B 1 196 ? -18.672 -7.648 -11.312 1 97.88 196 PHE B C 1
ATOM 3339 O O . PHE B 1 196 ? -17.547 -7.992 -11.664 1 97.88 196 PHE B O 1
ATOM 3346 N N . VAL B 1 197 ? -19.766 -8.203 -11.773 1 98.31 197 VAL B N 1
ATOM 3347 C CA . VAL B 1 197 ? -19.719 -9.305 -12.727 1 98.31 197 VAL B CA 1
ATOM 3348 C C . VAL B 1 197 ? -20.75 -9.055 -13.844 1 98.31 197 VAL B C 1
ATOM 3350 O O . VAL B 1 197 ? -21.672 -8.258 -13.68 1 98.31 197 VAL B O 1
ATOM 3353 N N . GLU B 1 198 ? -20.453 -9.648 -14.945 1 97.75 198 GLU B N 1
ATOM 3354 C CA . GLU B 1 198 ? -21.359 -9.609 -16.094 1 97.75 198 GLU B CA 1
ATOM 3355 C C . GLU B 1 198 ? -21.719 -11.016 -16.562 1 97.75 198 GLU B C 1
ATOM 3357 O O . GLU B 1 198 ? -20.844 -11.852 -16.75 1 97.75 198 GLU B O 1
ATOM 3362 N N . PRO B 1 199 ? -23.031 -11.227 -16.797 1 96 199 PRO B N 1
ATOM 3363 C CA . PRO B 1 199 ? -23.422 -12.547 -17.281 1 96 199 PRO B CA 1
ATOM 3364 C C . PRO B 1 199 ? -22.922 -12.836 -18.688 1 96 199 PRO B C 1
ATOM 3366 O O . PRO B 1 199 ? -22.797 -11.914 -19.516 1 96 199 PRO B O 1
ATOM 3369 N N . VAL B 1 200 ? -22.531 -14.039 -18.906 1 95.81 200 VAL B N 1
ATOM 3370 C CA . VAL B 1 200 ? -22.219 -14.516 -20.234 1 95.81 200 VAL B CA 1
ATOM 3371 C C . VAL B 1 200 ? -23.438 -15.219 -20.844 1 95.81 200 VAL B C 1
ATOM 3373 O O . VAL B 1 200 ? -23.719 -16.359 -20.5 1 95.81 200 VAL B O 1
ATOM 3376 N N . PRO B 1 201 ? -24.031 -14.578 -21.734 1 90.12 201 PRO B N 1
ATOM 3377 C CA . PRO B 1 201 ? -25.266 -15.156 -22.266 1 90.12 201 PRO B CA 1
ATOM 3378 C C . PRO B 1 201 ? -25.078 -16.547 -22.859 1 90.12 201 PRO B C 1
ATOM 3380 O O . PRO B 1 201 ? -24.109 -16.781 -23.594 1 90.12 201 PRO B O 1
ATOM 3383 N N . GLY B 1 202 ? -25.984 -17.469 -22.547 1 85.69 202 GLY B N 1
ATOM 3384 C CA . GLY B 1 202 ? -26.016 -18.797 -23.125 1 85.69 202 GLY B CA 1
ATOM 3385 C C . GLY B 1 202 ? -25.016 -19.75 -22.516 1 85.69 202 GLY B C 1
ATOM 3386 O O . GLY B 1 202 ? -25.016 -20.953 -22.828 1 85.69 202 GLY B O 1
ATOM 3387 N N . ALA B 1 203 ? -24.141 -19.203 -21.703 1 81.12 203 ALA B N 1
ATOM 3388 C CA . ALA B 1 203 ? -23.125 -20.078 -21.109 1 81.12 203 ALA B CA 1
ATOM 3389 C C . ALA B 1 203 ? -23.625 -20.656 -19.781 1 81.12 203 ALA B C 1
ATOM 3391 O O . ALA B 1 203 ? -24.219 -19.938 -18.969 1 81.12 203 ALA B O 1
ATOM 3392 N N . ALA B 1 204 ? -23.594 -22.031 -19.672 1 81.38 204 ALA B N 1
ATOM 3393 C CA . ALA B 1 204 ? -23.953 -22.719 -18.438 1 81.38 204 ALA B CA 1
ATOM 3394 C C . ALA B 1 204 ? -22.969 -23.859 -18.141 1 81.38 204 ALA B C 1
ATOM 3396 O O . ALA B 1 204 ? -22.391 -24.422 -19.047 1 81.38 204 ALA B O 1
ATOM 3397 N N . ARG B 1 205 ? -22.594 -23.891 -16.891 1 79.81 205 ARG B N 1
ATOM 3398 C CA . ARG B 1 205 ? -21.672 -24.953 -16.469 1 79.81 205 ARG B CA 1
ATOM 3399 C C . ARG B 1 205 ? -22.359 -25.938 -15.531 1 79.81 205 ARG B C 1
ATOM 3401 O O . ARG B 1 205 ? -23.125 -25.531 -14.664 1 79.81 205 ARG B O 1
ATOM 3408 N N . LEU B 1 206 ? -22.219 -27.219 -15.852 1 71.69 206 LEU B N 1
ATOM 3409 C CA . LEU B 1 206 ? -22.766 -28.25 -14.969 1 71.69 206 LEU B CA 1
ATOM 3410 C C . LEU B 1 206 ? -22 -28.281 -13.648 1 71.69 206 LEU B C 1
ATOM 3412 O O . LEU B 1 206 ? -20.766 -28.297 -13.641 1 71.69 206 LEU B O 1
ATOM 3416 N N . THR B 1 207 ? -22.609 -27.797 -12.648 1 60.94 207 THR B N 1
ATOM 3417 C CA . THR B 1 207 ? -21.953 -27.906 -11.344 1 60.94 207 THR B CA 1
ATOM 3418 C C . THR B 1 207 ? -22.141 -29.297 -10.766 1 60.94 207 THR B C 1
ATOM 3420 O O . THR B 1 207 ? -23.062 -30.031 -11.148 1 60.94 207 THR B O 1
ATOM 3423 N N . GLY B 1 208 ? -21.062 -30.031 -10.312 1 54.78 208 GLY B N 1
ATOM 3424 C CA . GLY B 1 208 ? -21.047 -31.406 -9.836 1 54.78 208 GLY B CA 1
ATOM 3425 C C . GLY B 1 208 ? -22.359 -31.859 -9.234 1 54.78 208 GLY B C 1
ATOM 3426 O O . GLY B 1 208 ? -22.547 -33.031 -8.938 1 54.78 208 GLY B O 1
ATOM 3427 N N . GLY B 1 209 ? -23.234 -31.047 -8.703 1 52.31 209 GLY B N 1
ATOM 3428 C CA . GLY B 1 209 ? -24.422 -31.656 -8.109 1 52.31 209 GLY B CA 1
ATOM 3429 C C . GLY B 1 209 ? -25.562 -31.828 -9.102 1 52.31 209 GLY B C 1
ATOM 3430 O O . GLY B 1 209 ? -25.469 -31.375 -10.242 1 52.31 209 GLY B O 1
ATOM 3431 N N . ARG B 1 210 ? -26.469 -32.906 -8.914 1 56.78 210 ARG B N 1
ATOM 3432 C CA . ARG B 1 210 ? -27.688 -33.281 -9.617 1 56.78 210 ARG B CA 1
ATOM 3433 C C . ARG B 1 210 ? -28.5 -32.062 -10.047 1 56.78 210 ARG B C 1
ATOM 3435 O O . ARG B 1 210 ? -29.609 -32.188 -10.555 1 56.78 210 ARG B O 1
ATOM 3442 N N . GLY B 1 211 ? -27.938 -30.828 -9.977 1 61.22 211 GLY B N 1
ATOM 3443 C CA . GLY B 1 211 ? -28.844 -29.688 -10.102 1 61.22 211 GLY B CA 1
ATOM 3444 C C . GLY B 1 211 ? -28.672 -28.938 -11.406 1 61.22 211 GLY B C 1
ATOM 3445 O O . GLY B 1 211 ? -27.891 -29.344 -12.273 1 61.22 211 GLY B O 1
ATOM 3446 N N . LYS B 1 212 ? -29.531 -27.938 -11.695 1 69.69 212 LYS B N 1
ATOM 3447 C CA . LYS B 1 212 ? -29.609 -27.047 -12.836 1 69.69 212 LYS B CA 1
ATOM 3448 C C . LYS B 1 212 ? -28.266 -26.391 -13.125 1 69.69 212 LYS B C 1
ATOM 3450 O O . LYS B 1 212 ? -27.531 -26.031 -12.203 1 69.69 212 LYS B O 1
ATOM 3455 N N . PRO B 1 213 ? -27.938 -26.422 -14.391 1 84 213 PRO B N 1
ATOM 3456 C CA . PRO B 1 213 ? -26.688 -25.766 -14.781 1 84 213 PRO B CA 1
ATOM 3457 C C . PRO B 1 213 ? -26.578 -24.344 -14.195 1 84 213 PRO B C 1
ATOM 3459 O O . PRO B 1 213 ? -27.578 -23.641 -14.078 1 84 213 PRO B O 1
ATOM 3462 N N . ALA B 1 214 ? -25.375 -24.062 -13.703 1 90.31 214 ALA B N 1
ATOM 3463 C CA . ALA B 1 214 ? -25.125 -22.75 -13.109 1 90.31 214 ALA B CA 1
ATOM 3464 C C . ALA B 1 214 ? -24.797 -21.719 -14.18 1 90.31 214 ALA B C 1
ATOM 3466 O O . ALA B 1 214 ? -24.094 -22.016 -15.148 1 90.31 214 ALA B O 1
ATOM 3467 N N . ALA B 1 215 ? -25.328 -20.516 -13.992 1 93.69 215 ALA B N 1
ATOM 3468 C CA . ALA B 1 215 ? -25.016 -19.391 -14.867 1 93.69 215 ALA B CA 1
ATOM 3469 C C . ALA B 1 215 ? -23.531 -19.031 -14.797 1 93.69 215 ALA B C 1
ATOM 3471 O O . ALA B 1 215 ? -22.891 -19.203 -13.758 1 93.69 215 ALA B O 1
ATOM 3472 N N . VAL B 1 216 ? -23.047 -18.594 -15.961 1 96.88 216 VAL B N 1
ATOM 3473 C CA . VAL B 1 216 ? -21.641 -18.25 -16.078 1 96.88 216 VAL B CA 1
ATOM 3474 C C . VAL B 1 216 ? -21.484 -16.734 -16.188 1 96.88 216 VAL B C 1
ATOM 3476 O O . VAL B 1 216 ? -22.297 -16.062 -16.844 1 96.88 216 VAL B O 1
ATOM 3479 N N . TYR B 1 217 ? -20.406 -16.266 -15.523 1 98 217 TYR B N 1
ATOM 3480 C CA . TYR B 1 217 ? -20.141 -14.836 -15.477 1 98 217 TYR B CA 1
ATOM 3481 C C . TYR B 1 217 ? -18.703 -14.531 -15.867 1 98 217 TYR B C 1
ATOM 3483 O O . TYR B 1 217 ? -17.875 -15.438 -15.953 1 98 217 TYR B O 1
ATOM 3491 N N . ARG B 1 218 ? -18.422 -13.25 -16.172 1 98 218 ARG B N 1
ATOM 3492 C CA . ARG B 1 218 ? -17.094 -12.688 -16.297 1 98 218 ARG B CA 1
ATOM 3493 C C . ARG B 1 218 ? -16.922 -11.453 -15.422 1 98 218 ARG B C 1
ATOM 3495 O O . ARG B 1 218 ? -17.906 -10.867 -14.977 1 98 218 ARG B O 1
ATOM 3502 N N . ALA B 1 219 ? -15.656 -11.141 -15.133 1 97.69 219 ALA B N 1
ATOM 3503 C CA . ALA B 1 219 ? -15.383 -9.945 -14.344 1 97.69 219 ALA B CA 1
ATOM 3504 C C . ALA B 1 219 ? -15.938 -8.695 -15.031 1 97.69 219 ALA B C 1
ATOM 3506 O O . ALA B 1 219 ? -15.781 -8.531 -16.25 1 97.69 219 ALA B O 1
ATOM 3507 N N . GLY B 1 220 ? -16.594 -7.84 -14.281 1 97.69 220 GLY B N 1
ATOM 3508 C CA . GLY B 1 220 ? -17.047 -6.559 -14.797 1 97.69 220 GLY B CA 1
ATOM 3509 C C . GLY B 1 220 ? -15.992 -5.469 -14.695 1 97.69 220 GLY B C 1
ATOM 3510 O O . GLY B 1 220 ? -14.852 -5.73 -14.297 1 97.69 220 GLY B O 1
ATOM 3511 N N . PRO B 1 221 ? -16.391 -4.254 -15.062 1 96.62 221 PRO B N 1
ATOM 3512 C CA . PRO B 1 221 ? -15.422 -3.156 -15.125 1 96.62 221 PRO B CA 1
ATOM 3513 C C . PRO B 1 221 ? -15.18 -2.506 -13.766 1 96.62 221 PRO B C 1
ATOM 3515 O O . PRO B 1 221 ? -14.219 -1.745 -13.594 1 96.62 221 PRO B O 1
ATOM 3518 N N . ALA B 1 222 ? -16.031 -2.793 -12.789 1 96.19 222 ALA B N 1
ATOM 3519 C CA . ALA B 1 222 ? -15.859 -2.16 -11.484 1 96.19 222 ALA B CA 1
ATOM 3520 C C . ALA B 1 222 ? -14.578 -2.619 -10.812 1 96.19 222 ALA B C 1
ATOM 3522 O O . ALA B 1 222 ? -14.172 -3.773 -10.953 1 96.19 222 ALA B O 1
ATOM 3523 N N . THR B 1 223 ? -14 -1.676 -10.047 1 95.06 223 THR B N 1
ATOM 3524 C CA . THR B 1 223 ? -12.797 -2.023 -9.297 1 95.06 223 THR B CA 1
ATOM 3525 C C . THR B 1 223 ? -13.062 -2.021 -7.797 1 95.06 223 THR B C 1
ATOM 3527 O O . THR B 1 223 ? -12.305 -2.613 -7.027 1 95.06 223 THR B O 1
ATOM 3530 N N . THR B 1 224 ? -14.102 -1.354 -7.453 1 93.56 224 THR B N 1
ATOM 3531 C CA . THR B 1 224 ? -14.469 -1.253 -6.047 1 93.56 224 THR B CA 1
ATOM 3532 C C . THR B 1 224 ? -15.875 -1.806 -5.816 1 93.56 224 THR B C 1
ATOM 3534 O O . THR B 1 224 ? -16.688 -1.875 -6.746 1 93.56 224 THR B O 1
ATOM 3537 N N . LEU B 1 225 ? -16.047 -2.219 -4.594 1 93.62 225 LEU B N 1
ATOM 3538 C CA . LEU B 1 225 ? -17.344 -2.744 -4.199 1 93.62 225 LEU B CA 1
ATOM 3539 C C . LEU B 1 225 ? -18.141 -1.698 -3.428 1 93.62 225 LEU B C 1
ATOM 3541 O O . LEU B 1 225 ? -17.719 -1.257 -2.355 1 93.62 225 LEU B O 1
ATOM 3545 N N . HIS B 1 226 ? -19.25 -1.308 -3.947 1 88 226 HIS B N 1
ATOM 3546 C CA . HIS B 1 226 ? -20.188 -0.412 -3.273 1 88 226 HIS B CA 1
ATOM 3547 C C . HIS B 1 226 ? -21.594 -1.005 -3.24 1 88 226 HIS B C 1
ATOM 3549 O O . HIS B 1 226 ? -22.281 -1.026 -4.258 1 88 226 HIS B O 1
ATOM 3555 N N . PRO B 1 227 ? -21.953 -1.552 -2.207 1 88.25 227 PRO B N 1
ATOM 3556 C CA . PRO B 1 227 ? -21.297 -1.61 -0.899 1 88.25 227 PRO B CA 1
ATOM 3557 C C . PRO B 1 227 ? -20.234 -2.701 -0.824 1 88.25 227 PRO B C 1
ATOM 3559 O O . PRO B 1 227 ? -20.172 -3.576 -1.691 1 88.25 227 PRO B O 1
ATOM 3562 N N . PRO B 1 228 ? -19.391 -2.615 0.263 1 92.75 228 PRO B N 1
ATOM 3563 C CA . PRO B 1 228 ? -18.375 -3.656 0.422 1 92.75 228 PRO B CA 1
ATOM 3564 C C . PRO B 1 228 ? -18.953 -4.992 0.873 1 92.75 228 PRO B C 1
ATOM 3566 O O . PRO B 1 228 ? -20.094 -5.043 1.34 1 92.75 228 PRO B O 1
ATOM 3569 N N . LEU B 1 229 ? -18.203 -6.055 0.597 1 93 229 LEU B N 1
ATOM 3570 C CA . LEU B 1 229 ? -18.484 -7.375 1.157 1 93 229 LEU B CA 1
ATOM 3571 C C . LEU B 1 229 ? -17.656 -7.602 2.428 1 93 229 LEU B C 1
ATOM 3573 O O . LEU B 1 229 ? -16.453 -7.828 2.361 1 93 229 LEU B O 1
ATOM 3577 N N . LEU B 1 230 ? -18.328 -7.551 3.592 1 89.25 230 LEU B N 1
ATOM 3578 C CA . LEU B 1 230 ? -17.609 -7.551 4.859 1 89.25 230 LEU B CA 1
ATOM 3579 C C . LEU B 1 230 ? -17.453 -8.969 5.395 1 89.25 230 LEU B C 1
ATOM 3581 O O . LEU B 1 230 ? -18.375 -9.781 5.293 1 89.25 230 LEU B O 1
ATOM 3585 N N . ARG B 1 231 ? -16.281 -9.109 5.957 1 86.38 231 ARG B N 1
ATOM 3586 C CA . ARG B 1 231 ? -15.992 -10.383 6.609 1 86.38 231 ARG B CA 1
ATOM 3587 C C . ARG B 1 231 ? -16.734 -10.5 7.934 1 86.38 231 ARG B C 1
ATOM 3589 O O . ARG B 1 231 ? -16.812 -9.539 8.703 1 86.38 231 ARG B O 1
ATOM 3596 N N . THR B 1 232 ? -17.766 -11.25 8.039 1 72.5 232 THR B N 1
ATOM 3597 C CA . THR B 1 232 ? -18.469 -11.398 9.305 1 72.5 232 THR B CA 1
ATOM 3598 C C . THR B 1 232 ? -17.516 -11.797 10.422 1 72.5 232 THR B C 1
ATOM 3600 O O . THR B 1 232 ? -16.703 -12.703 10.258 1 72.5 232 THR B O 1
ATOM 3603 N N . PRO B 1 233 ? -17.375 -10.812 11.406 1 59.25 233 PRO B N 1
ATOM 3604 C CA . PRO B 1 233 ? -16.516 -11.18 12.531 1 59.25 233 PRO B CA 1
ATOM 3605 C C . PRO B 1 233 ? -16.797 -12.578 13.062 1 59.25 233 PRO B C 1
ATOM 3607 O O . PRO B 1 233 ? -17.938 -13.039 13.039 1 59.25 233 PRO B O 1
ATOM 3610 N N . ARG B 1 234 ? -15.742 -13.516 13.133 1 47.47 234 ARG B N 1
ATOM 3611 C CA . ARG B 1 234 ? -15.953 -14.773 13.844 1 47.47 234 ARG B CA 1
ATOM 3612 C C . ARG B 1 234 ? -16.641 -14.547 15.18 1 47.47 234 ARG B C 1
ATOM 3614 O O . ARG B 1 234 ? -16.312 -13.609 15.906 1 47.47 234 ARG B O 1
ATOM 3621 N N . GLU B 1 235 ? -17.844 -14.844 15.391 1 40.19 235 GLU B N 1
ATOM 3622 C CA . GLU B 1 235 ? -18.406 -14.922 16.734 1 40.19 235 GLU B CA 1
ATOM 3623 C C . GLU B 1 235 ? -17.391 -15.438 17.734 1 40.19 235 GLU B C 1
ATOM 3625 O O . GLU B 1 235 ? -16.828 -16.531 17.562 1 40.19 235 GLU B O 1
ATOM 3630 N N . GLY B 1 236 ? -16.5 -14.727 18.234 1 36.72 236 GLY B N 1
ATOM 3631 C CA . GLY B 1 236 ? -15.703 -15.219 19.359 1 36.72 236 GLY B CA 1
ATOM 3632 C C . GLY B 1 236 ? -16.5 -16.109 20.297 1 36.72 236 GLY B C 1
ATOM 3633 O O . GLY B 1 236 ? -17.672 -15.852 20.562 1 36.72 236 GLY B O 1
ATOM 3634 N N . ARG B 1 237 ? -16.172 -17.484 20.422 1 34.28 237 ARG B N 1
ATOM 3635 C CA . ARG B 1 237 ? -16.547 -18.266 21.594 1 34.28 237 ARG B CA 1
ATOM 3636 C C . ARG B 1 237 ? -16.391 -17.438 22.875 1 34.28 237 ARG B C 1
ATOM 3638 O O . ARG B 1 237 ? -15.406 -16.719 23.047 1 34.28 237 ARG B O 1
ATOM 3645 N N . PRO B 1 238 ? -17.453 -17.375 23.75 1 31.17 238 PRO B N 1
ATOM 3646 C CA . PRO B 1 238 ? -17.234 -16.844 25.109 1 31.17 238 PRO B CA 1
ATOM 3647 C C . PRO B 1 238 ? -15.883 -17.281 25.688 1 31.17 238 PRO B C 1
ATOM 3649 O O . PRO B 1 238 ? -15.5 -18.438 25.547 1 31.17 238 PRO B O 1
ATOM 3652 N N . ALA B 1 239 ? -15.141 -16.438 26.047 1 22.36 239 ALA B N 1
ATOM 3653 C CA . ALA B 1 239 ? -14.117 -16.828 27 1 22.36 239 ALA B CA 1
ATOM 3654 C C . ALA B 1 239 ? -14.734 -17.312 28.312 1 22.36 239 ALA B C 1
ATOM 3656 O O . ALA B 1 239 ? -15.773 -16.797 28.734 1 22.36 239 ALA B O 1
#

Secondary structure (DSSP, 8-state):
-----GGGS--BEEEEEEEEEEEETTEEEEEEEE--SSSSTT-EE-SEEEPPTTS-HHHHHHHHHHHHH--S--TTSEEEEEEEE--TTSSTTS-EEEEEEEEEESSPPPP---SSS--EEEEEGGG--S-STTHHHHHHHHHHHHHHHHHHBSGGGGGS-SSB-HHHHHHHHHHHHTS---HHHHHHHHHHSTTSEEEEEEEEE--SSSSPPEEEEEE-S--B-SS------------/-----GGGSPPBEEEEEEEEEEEETTEEEEEEEE--SSSSTT-EE-SEEEPPTTS-HHHHHHHHHHHHH--S--TTSEEEEEEEE--TTSSTTS-EEEEEEEEEESSPPPP---SSS--EEEEEGGG--S-STTHHHHHHHHHHHHHHHHHHBSGGGGGS-SSB-HHHHHHHHHHHHTS---HHHHHHHHHHSTTSEEEEEEEEE--SSSSPPEEEEEE-S--B-SS------------